Protein AF-A0ABD2JVY6-F1 (afdb_monomer)

Radius of gyration: 26.0 Å; Cα contacts (8 Å, |Δi|>4): 772; chains: 1; bounding box: 63×95×79 Å

Foldseek 3Di:
DDDDDDDDDDDDDPPPPPPPPPPPDDPVVPDPPPDDPPDDPDPPDDWDWDWDAFADLDPPDPPGNAGGIWIKTKDQVLADDAQFAEEEQLADLFAQVLVVRPVVVCVVCCNVRSYMYMYTHFQPHDCNDSVGVCCPVACVNVVSQELVNSLVSVQVVLCCCQPPNPPNNVNHAYEYEYEEVSLLSNQLNCVPPVVRHVAYESELYLLQQAPPQPPPAQALLLLLLQVLLVVLQAALVLLLLLLVLLLVLLQDPNSQVLLCVLLVADPQLGSPHSVSSNLLSVLLVLLSSLCLVVQAQAFDCNLHGAGHRRSSVLNVLRNDDQPDSSSSNVSSSSSQCRGQPVVVPDSGDHRDDPPHQGSNCNSPRDCSVVLHCQAEVVGRHFHCDPPSGSDPGDPDGDLVVSNVVSCVVCVSNVDDPVRRDRCRSCVSRNSACPPGPNYHYHYDPSSVSSGPPNPPPPDDDDDDDDDDDD

Sequence (470 aa):
MVPNLLLFLLIVSPILAIEKPWMRRDPITLTKFSRHFALKEAPKYKWQELWYDNMPIDHFSFSDPRSFRLRYLLNTDNFRDKNAPIFFYTGNEGSIEGFAENTGFMWDIAPEFGAAIVFAEHRFYGKTQPFGNESYTKLENLGYLSSEQALADFAQLIDYLKNEKLPNAKHSPVIGFGGSYGGMLTAWMRIKYPHLMDGGIAASAPVFWFLNVPTPPEDAYDKIVTRTFVNSGCSVESIKQSMDAIRDLAKTENGRRFLNDKFRLSPKALVERPSDGDLLADSVKDVMETLAMVDYPYPATFLAPLPGWPVKEACKAYSTRLGSQHGLAMAAHAMLNLFYNYTGQQKDLCLFGNDCPGTFSELGDPDGWPWQSCTEMVMPMCSQGPPTDPFSASCPFHVRDSFRWCQDHFAKLGFRTELFRPQWAMINYGTEYPTATNIVIVFFLLLYWITVIALSIPYQRGLFFRRRGA

Mean predicted aligned error: 9.62 Å

InterPro domains:
  IPR008758 Peptidase S28 [PF05577] (56-442)
  IPR029058 Alpha/Beta hydrolase fold [G3DSA:3.40.50.1820] (54-442)
  IPR029058 Alpha/Beta hydrolase fold [SSF53474] (63-229)
  IPR042269 Serine carboxypeptidase S28, SKS domain [G3DSA:1.20.120.980] (217-396)

Nearest PDB structures (foldseek):
  3n2z-assembly1_B-2  TM=9.392E-01  e=1.327E-34  Homo sapiens
  4ebb-assembly2_B  TM=8.926E-01  e=5.522E-27  Homo sapiens
  4ebb-assembly1_A  TM=8.895E-01  e=1.076E-26  Homo sapiens
  7wab-assembly1_A  TM=6.457E-01  e=2.247E-14  Aspergillus niger
  8jgn-assembly1_D  TM=3.464E-01  e=6.275E-05  Arabidopsis thaliana

Solvent-accessible surface area (backbone atoms only — not comparable to full-atom values): 26429 Å² total; per-residue (Å²): 130,86,82,89,84,88,85,82,88,83,79,92,71,88,75,79,74,76,78,68,81,76,70,80,74,71,76,72,84,78,60,86,78,88,60,86,77,72,82,64,80,76,78,78,82,72,66,45,86,45,70,44,71,76,36,63,62,46,89,87,46,91,86,54,88,54,56,23,53,44,37,31,37,41,32,56,93,38,46,41,83,72,34,35,36,35,41,35,32,38,39,35,89,20,31,49,65,63,53,62,71,68,47,52,66,62,66,71,47,23,68,79,63,21,17,26,42,36,42,37,39,20,72,65,19,53,91,17,37,69,53,51,93,47,28,83,74,38,50,88,47,39,70,56,65,47,71,67,50,40,48,50,50,52,52,53,50,50,50,45,38,24,74,72,70,39,81,58,22,70,72,31,50,25,36,27,29,20,55,40,68,8,3,33,48,16,47,47,38,31,64,76,37,54,90,70,26,66,23,22,40,12,31,54,36,66,71,46,55,37,63,95,39,89,53,36,56,46,43,42,59,49,45,40,36,40,47,55,38,41,77,39,56,28,51,52,65,60,54,26,47,12,36,50,23,35,36,56,29,20,66,38,72,70,33,18,52,46,49,31,62,76,54,28,35,24,94,82,32,56,45,85,48,44,72,43,14,50,49,61,30,46,41,49,52,56,49,48,49,51,37,55,78,62,51,38,90,47,65,45,72,76,66,45,58,39,58,44,35,40,42,43,56,39,19,56,53,59,63,53,88,62,86,41,54,69,50,22,29,50,28,47,39,50,37,50,40,44,56,77,33,56,86,66,77,58,88,52,38,51,68,40,58,96,90,33,69,57,79,66,46,74,27,66,47,87,61,54,54,58,50,35,39,44,29,41,55,35,54,57,62,26,29,79,11,71,90,74,22,48,53,75,62,48,59,74,62,53,69,68,59,57,50,48,51,39,33,64,74,34,46,91,52,63,54,54,76,93,56,49,34,52,54,46,51,46,72,74,69,39,86,66,65,92,84,62,66,59,64,47,77,43,62,52,86,83,53,37,69,60,48,81,82,80,80,80,70,84,85,78,82,84,81,73,91,70,86,83,86,131

Secondary structure (DSSP, 8-state):
--------------------------SGGG---------PPPP----EEEEEEEEES-SS-TT---EEEEEEEEE-TT--TTT--EEEEE--SS-HHHHHHH-HHHHHHHHHHT-EEEEEPPTTSTT--TTGGGTTT-HHHHTT--HHHHHHHHHHHHHHIIIIISTT-TT--EEEEEEHHHHHHHHHHHHH-TTT--EEEEET--TT-STT--SS-TTHHHHHHHHHHHHTT--HHHHHHHHHHHHHHHHSHHHHHHHHHHTTB-TTS---STTHHHHHHHHHHHHHHHHHHT--SS-EESSSEE-SSHHHHHHGGGSS---SHHHHHHHHHHHHHHHHTTTS--SSB--SSTTSPPTTGGGS-TTHHHHHHHHT---------TTTSSS---PSP-HHHHHHHHHHHTGGGT--TTT--TTHHHHHH-S--TT--SEEEE--TTTGGGS--S----------------

pLDDT: mean 84.94, std 22.55, range [22.22, 98.94]

Organism: Heterodera schachtii (NCBI:txid97005)

Structure (mmCIF, N/CA/C/O backbone):
data_AF-A0ABD2JVY6-F1
#
_entry.id   AF-A0ABD2JVY6-F1
#
loop_
_atom_site.group_PDB
_atom_site.id
_atom_site.type_symbol
_atom_site.label_atom_id
_atom_site.label_alt_id
_atom_site.label_comp_id
_atom_site.label_asym_id
_atom_site.label_entity_id
_atom_site.label_seq_id
_atom_site.pdbx_PDB_ins_code
_atom_site.Cartn_x
_atom_site.Cartn_y
_atom_site.Cartn_z
_atom_site.occupancy
_atom_site.B_iso_or_equiv
_atom_site.auth_seq_id
_atom_site.auth_comp_id
_atom_site.auth_asym_id
_atom_site.auth_atom_id
_atom_site.pdbx_PDB_model_num
ATOM 1 N N . MET A 1 1 ? 7.670 78.287 -13.481 1.00 36.94 1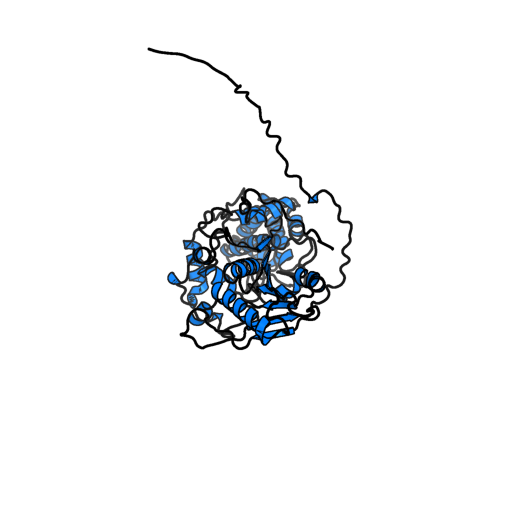 MET A N 1
ATOM 2 C CA . MET A 1 1 ? 7.114 77.510 -14.608 1.00 36.94 1 MET A CA 1
ATOM 3 C C . MET A 1 1 ? 7.175 76.028 -14.250 1.00 36.94 1 MET A C 1
ATOM 5 O O . MET A 1 1 ? 8.252 75.612 -13.856 1.00 36.94 1 MET A O 1
ATOM 9 N N . VAL A 1 2 ? 6.128 75.194 -14.255 1.00 22.22 2 VAL A N 1
ATOM 10 C CA . VAL A 1 2 ? 4.666 75.431 -14.321 1.00 22.22 2 VAL A CA 1
ATOM 11 C C . VAL A 1 2 ? 4.127 76.078 -15.617 1.00 22.22 2 VAL A C 1
ATOM 13 O O . VAL A 1 2 ? 4.449 77.240 -15.853 1.00 22.22 2 VAL A O 1
ATOM 16 N N . PRO A 1 3 ? 3.182 75.453 -16.352 1.00 46.34 3 PRO A N 1
ATOM 17 C CA . PRO A 1 3 ? 2.905 74.011 -16.496 1.00 46.34 3 PRO A CA 1
ATOM 18 C C . PRO A 1 3 ? 2.538 73.644 -17.971 1.00 46.34 3 PRO A C 1
ATOM 20 O O . PRO A 1 3 ? 2.853 74.403 -18.881 1.00 46.34 3 PRO A O 1
ATOM 23 N N . ASN A 1 4 ? 1.751 72.568 -18.158 1.00 25.88 4 ASN A N 1
ATOM 24 C CA . ASN A 1 4 ? 0.754 72.371 -19.238 1.00 25.88 4 ASN A CA 1
ATOM 25 C C . ASN A 1 4 ? 1.232 71.979 -20.660 1.00 25.88 4 ASN A C 1
ATOM 27 O O . ASN A 1 4 ? 2.276 72.425 -21.111 1.00 25.88 4 ASN A O 1
ATOM 31 N N . LEU A 1 5 ? 0.469 71.209 -21.462 1.00 25.97 5 LEU A N 1
ATOM 32 C CA . LEU A 1 5 ? -0.684 70.296 -21.232 1.00 25.97 5 LEU A CA 1
ATOM 33 C C . LEU A 1 5 ? -0.952 69.500 -22.543 1.00 25.97 5 LEU A C 1
ATOM 35 O O . LEU A 1 5 ? -0.420 69.867 -23.584 1.00 25.97 5 LEU A O 1
ATOM 39 N N . LEU A 1 6 ? -1.897 68.547 -22.481 1.00 27.70 6 LEU A N 1
ATOM 40 C CA . LEU A 1 6 ? -2.715 67.952 -23.565 1.00 27.70 6 LEU A CA 1
ATOM 41 C C . LEU A 1 6 ? -2.183 66.665 -24.232 1.00 27.70 6 LEU A C 1
ATOM 43 O O . LEU A 1 6 ? -1.012 66.585 -24.572 1.00 27.70 6 LEU A O 1
ATOM 47 N N . LEU A 1 7 ? -3.023 65.665 -24.550 1.00 25.44 7 LEU A N 1
ATOM 48 C CA . LEU A 1 7 ? -4.275 65.181 -23.921 1.00 25.44 7 LEU A CA 1
ATOM 49 C C . LEU A 1 7 ? -4.655 63.806 -24.533 1.00 25.44 7 LEU A C 1
ATOM 51 O O . LEU A 1 7 ? -4.077 63.401 -25.533 1.00 25.44 7 LEU A O 1
ATOM 55 N N . PHE A 1 8 ? -5.724 63.216 -23.981 1.00 25.31 8 PHE A N 1
ATOM 56 C CA . PHE A 1 8 ? -6.523 62.034 -24.356 1.00 25.31 8 PHE A CA 1
ATOM 57 C C . PHE A 1 8 ? -6.247 60.799 -23.485 1.00 25.31 8 PHE A C 1
ATOM 59 O O . PHE A 1 8 ? -5.292 60.065 -23.690 1.00 25.31 8 PHE A O 1
ATOM 66 N N . LEU A 1 9 ? -6.943 60.668 -22.346 1.00 23.91 9 LEU A N 1
ATOM 67 C CA . LEU A 1 9 ? -8.318 60.136 -22.205 1.00 23.91 9 LEU A CA 1
ATOM 68 C C . LEU A 1 9 ? -8.457 58.699 -22.712 1.00 23.91 9 LEU A C 1
ATOM 70 O O . LEU A 1 9 ? -8.452 58.485 -23.916 1.00 23.91 9 LEU A O 1
ATOM 74 N N . LEU A 1 10 ? -8.761 57.776 -21.791 1.00 25.81 10 LEU A N 1
ATOM 75 C CA . LEU A 1 10 ? -9.949 56.915 -21.877 1.00 25.81 10 LEU A CA 1
ATOM 76 C C . LEU A 1 10 ? -10.227 56.220 -20.525 1.00 25.81 10 LEU A C 1
ATOM 78 O O . LEU A 1 10 ? -9.598 55.236 -20.165 1.00 25.81 10 LEU A O 1
ATOM 82 N N . ILE A 1 11 ? -11.200 56.783 -19.802 1.00 26.47 11 ILE A N 1
ATOM 83 C CA . ILE A 1 11 ? -12.221 56.099 -18.987 1.00 26.47 11 ILE A CA 1
ATOM 84 C C . ILE A 1 11 ? -11.742 54.980 -18.035 1.00 26.47 11 ILE A C 1
ATOM 86 O O . ILE A 1 11 ? -11.650 53.809 -18.396 1.00 26.47 11 ILE A O 1
ATOM 90 N N . VAL A 1 12 ? -11.658 55.325 -16.745 1.00 28.66 12 VAL A N 1
ATOM 91 C CA . VAL A 1 12 ? -11.940 54.367 -15.665 1.00 28.66 12 VAL A CA 1
ATOM 92 C C . VAL A 1 12 ? -13.452 54.136 -15.640 1.00 28.66 12 VAL A C 1
ATOM 94 O O . VAL A 1 12 ? -14.214 55.073 -15.404 1.00 28.66 12 VAL A O 1
ATOM 97 N N . SER A 1 13 ? -13.895 52.900 -15.873 1.00 25.08 13 SER A N 1
ATOM 98 C CA . SER A 1 13 ? -15.284 52.484 -15.659 1.00 25.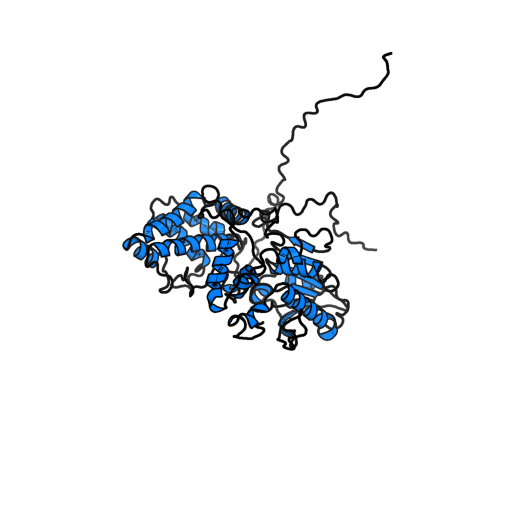08 13 SER A CA 1
ATOM 99 C C . SER A 1 13 ? -15.310 51.318 -14.669 1.00 25.08 13 SER A C 1
ATOM 101 O O . SER A 1 13 ? -14.563 50.355 -14.867 1.00 25.08 13 SER A O 1
ATOM 103 N N . PRO A 1 14 ? -16.130 51.370 -13.603 1.00 28.28 14 PRO A N 1
ATOM 104 C CA . PRO A 1 14 ? -16.250 50.274 -12.659 1.00 28.28 14 PRO A CA 1
ATOM 105 C C . PRO A 1 14 ? -17.116 49.180 -13.285 1.00 28.28 14 PRO A C 1
ATOM 107 O O . PRO A 1 14 ? -18.330 49.131 -13.081 1.00 28.28 14 PRO A O 1
ATOM 110 N N . ILE A 1 15 ? -16.496 48.281 -14.051 1.00 27.56 15 ILE A N 1
ATOM 111 C CA . ILE A 1 15 ? -17.162 47.033 -14.413 1.00 27.56 15 ILE A CA 1
ATOM 112 C C . ILE A 1 15 ? -17.295 46.223 -13.127 1.00 27.56 15 ILE A C 1
ATOM 114 O O . ILE A 1 15 ? -16.350 45.582 -12.669 1.00 27.56 15 ILE A O 1
ATOM 118 N N . LEU A 1 16 ? -18.504 46.264 -12.567 1.00 29.20 16 LEU A N 1
ATOM 119 C CA . LEU A 1 16 ? -19.045 45.245 -11.681 1.00 29.20 16 LEU A CA 1
ATOM 120 C C . LEU A 1 16 ? -18.947 43.898 -12.402 1.00 29.20 16 LEU A C 1
ATOM 122 O O . LEU A 1 16 ? -19.883 43.452 -13.070 1.00 29.20 16 LEU A O 1
ATOM 126 N N . ALA A 1 17 ? -17.790 43.252 -12.271 1.00 27.05 17 ALA A N 1
ATOM 127 C CA . ALA A 1 17 ? -17.637 41.841 -12.540 1.00 27.05 17 ALA A CA 1
ATOM 128 C C . ALA A 1 17 ? -18.468 41.112 -11.484 1.00 27.05 17 ALA A C 1
ATOM 130 O O . ALA A 1 17 ? -17.991 40.768 -10.407 1.00 27.05 17 ALA A O 1
ATOM 131 N N . ILE A 1 18 ? -19.752 40.927 -11.796 1.00 28.48 18 ILE A N 1
ATOM 132 C CA . ILE A 1 18 ? -20.595 39.956 -11.119 1.00 28.48 18 ILE A CA 1
ATOM 133 C C . ILE A 1 18 ? -19.913 38.614 -11.363 1.00 28.48 18 ILE A C 1
ATOM 135 O O . ILE A 1 18 ? -20.087 38.006 -12.425 1.00 28.48 18 ILE A O 1
ATOM 139 N N . GLU A 1 19 ? -19.122 38.169 -10.388 1.00 29.28 19 GLU A N 1
ATOM 140 C CA . GLU A 1 19 ? -18.673 36.791 -10.291 1.00 29.28 19 GLU A CA 1
ATOM 141 C C . GLU A 1 19 ? -19.918 35.926 -10.123 1.00 29.28 19 GLU A C 1
ATOM 143 O O . GLU A 1 19 ? -20.353 35.589 -9.024 1.00 29.28 19 GLU A O 1
ATOM 148 N N . LYS A 1 20 ? -20.535 35.570 -11.254 1.00 25.81 20 LYS A N 1
ATOM 149 C CA . LYS A 1 20 ? -21.427 34.423 -11.298 1.00 25.81 20 LYS A CA 1
ATOM 150 C C . LYS A 1 20 ? -20.585 33.255 -10.798 1.00 25.81 20 LYS A C 1
ATOM 152 O O . LYS A 1 20 ? -19.578 32.963 -11.451 1.00 25.81 20 LYS A O 1
ATOM 157 N N . PRO A 1 21 ? -20.958 32.586 -9.694 1.00 27.28 21 PRO A N 1
ATOM 158 C CA . PRO A 1 21 ? -20.250 31.397 -9.274 1.00 27.28 21 PRO A CA 1
ATOM 159 C C . PRO A 1 21 ? -20.414 30.379 -10.397 1.00 27.28 21 PRO A C 1
ATOM 161 O O . PRO A 1 21 ? -21.495 29.824 -10.615 1.00 27.28 21 PRO A O 1
ATOM 164 N N . TRP A 1 22 ? -19.338 30.170 -11.154 1.00 27.31 22 TRP A N 1
ATOM 165 C CA . TRP A 1 22 ? -19.257 29.086 -12.113 1.00 27.31 22 TRP A CA 1
ATOM 166 C C . TRP A 1 22 ? -19.198 27.802 -11.295 1.00 27.31 22 TRP A C 1
ATOM 168 O O . TRP A 1 22 ? -18.120 27.286 -11.005 1.00 27.31 22 TRP A O 1
ATOM 178 N N . MET A 1 23 ? -20.378 27.290 -10.925 1.00 29.80 23 MET A N 1
ATOM 179 C CA . MET A 1 23 ? -20.555 25.882 -10.596 1.00 29.80 23 MET A CA 1
ATOM 180 C C . MET A 1 23 ? -19.832 25.100 -11.689 1.00 29.80 23 MET A C 1
ATOM 182 O O . MET A 1 23 ? -20.289 25.075 -12.836 1.00 29.80 23 MET A O 1
ATOM 186 N N . ARG A 1 24 ? -18.681 24.510 -11.344 1.00 35.44 24 ARG A N 1
ATOM 187 C CA . ARG A 1 24 ? -18.004 23.539 -12.199 1.00 35.44 24 ARG A CA 1
ATOM 188 C C . ARG A 1 24 ? -18.979 22.381 -12.338 1.00 35.44 24 ARG A C 1
ATOM 190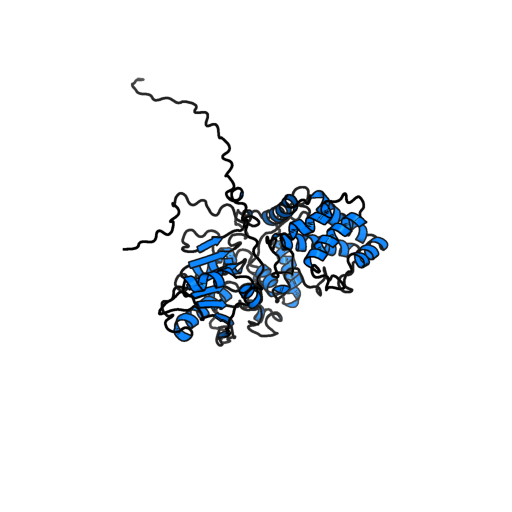 O O . ARG A 1 24 ? -19.160 21.607 -11.404 1.00 35.44 24 ARG A O 1
ATOM 197 N N . ARG A 1 25 ? -19.699 22.371 -13.461 1.00 32.16 25 ARG A N 1
ATOM 198 C CA . ARG A 1 25 ? -20.784 21.428 -13.714 1.00 32.16 25 ARG A CA 1
ATOM 199 C C . ARG A 1 25 ? -20.201 20.026 -13.737 1.00 32.16 25 ARG A C 1
ATOM 201 O O . ARG A 1 25 ? -19.306 19.746 -14.530 1.00 32.16 25 ARG A O 1
ATOM 208 N N . ASP A 1 26 ? -20.723 19.195 -12.851 1.00 37.09 26 ASP A N 1
ATOM 209 C CA . ASP A 1 26 ? -20.432 17.776 -12.779 1.00 37.09 26 ASP A CA 1
ATOM 210 C C . ASP A 1 26 ? -20.759 17.091 -14.127 1.00 37.09 26 ASP A C 1
ATOM 212 O O . ASP A 1 26 ? -21.903 17.170 -14.581 1.00 37.09 26 ASP A O 1
ATOM 216 N N . PRO A 1 27 ? -19.793 16.428 -14.793 1.00 38.38 27 PRO A N 1
ATOM 217 C CA . PRO A 1 27 ? -20.068 15.644 -15.996 1.00 38.38 27 PRO A CA 1
ATOM 218 C C . PRO A 1 27 ? -20.837 14.342 -15.716 1.00 38.38 27 PRO A C 1
ATOM 220 O O . PRO A 1 27 ? -21.392 13.757 -16.647 1.00 38.38 27 PRO A O 1
ATOM 223 N N . ILE A 1 28 ? -20.868 13.865 -14.466 1.00 42.31 28 ILE A N 1
ATOM 224 C CA . ILE A 1 28 ? -21.406 12.548 -14.087 1.00 42.31 28 ILE A CA 1
ATOM 225 C C . ILE A 1 28 ? -22.946 12.558 -14.060 1.00 42.31 28 ILE A C 1
ATOM 227 O O . ILE A 1 28 ? -23.583 11.525 -14.272 1.00 42.31 28 ILE A O 1
ATOM 231 N N . THR A 1 29 ? -23.586 13.722 -13.912 1.00 43.47 29 THR A N 1
ATOM 232 C CA . THR A 1 29 ? -25.054 13.828 -13.812 1.00 43.47 29 THR A CA 1
ATOM 233 C C . THR A 1 29 ? -25.822 13.612 -15.127 1.00 43.47 29 THR A C 1
ATOM 235 O O . THR A 1 29 ? -27.054 13.641 -15.116 1.00 43.47 29 THR A O 1
ATOM 238 N N . LEU A 1 30 ? -25.147 13.356 -16.258 1.00 40.44 30 LEU A N 1
ATOM 239 C CA . LEU A 1 30 ? -25.786 13.100 -17.560 1.00 40.44 30 LEU A CA 1
ATOM 240 C C . LEU A 1 30 ? -25.317 11.812 -18.256 1.00 40.44 30 LEU A C 1
ATOM 242 O O . LEU A 1 30 ? -25.014 11.797 -19.446 1.00 40.44 30 LEU A O 1
ATOM 246 N N . THR A 1 31 ? -25.380 10.682 -17.555 1.00 32.41 31 THR A N 1
ATOM 247 C CA . THR A 1 31 ? -25.933 9.445 -18.145 1.00 32.41 31 THR A CA 1
ATOM 248 C C . THR A 1 31 ? -26.303 8.450 -17.051 1.00 32.41 31 THR A C 1
ATOM 250 O O . THR A 1 31 ? -25.447 7.988 -16.303 1.00 32.41 31 THR A O 1
ATOM 253 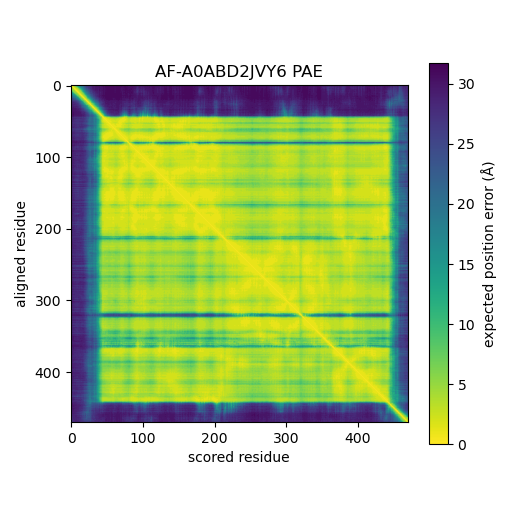N N . LYS A 1 32 ? -27.571 8.016 -17.002 1.00 30.95 32 LYS A N 1
ATOM 254 C CA . LYS A 1 32 ? -27.886 6.734 -16.358 1.00 30.95 32 LYS A CA 1
ATOM 255 C C . LYS A 1 32 ? -27.226 5.647 -17.202 1.00 30.95 32 LYS A C 1
ATOM 257 O O . LYS A 1 32 ? -27.771 5.282 -18.244 1.00 30.95 32 LYS A O 1
ATOM 262 N N . PHE A 1 33 ? -26.078 5.135 -16.765 1.00 34.47 33 PHE A N 1
ATOM 263 C CA . PHE A 1 33 ? -25.443 3.964 -17.369 1.00 34.47 33 PHE A CA 1
ATOM 264 C C . PHE A 1 33 ? -26.303 2.722 -17.089 1.00 34.47 33 PHE A C 1
ATOM 266 O O . PHE A 1 33 ? -26.045 1.922 -16.195 1.00 34.47 33 PHE A O 1
ATOM 273 N N . SER A 1 34 ? -27.383 2.579 -17.860 1.00 36.03 34 SER A N 1
ATOM 274 C CA . SER A 1 34 ? -28.252 1.405 -17.864 1.00 36.03 34 SER A CA 1
ATOM 275 C C . SER A 1 34 ? -27.570 0.274 -18.631 1.00 36.03 34 SER A C 1
ATOM 277 O O . SER A 1 34 ? -27.959 -0.110 -19.732 1.00 36.03 34 SER A O 1
ATOM 279 N N . ARG A 1 35 ? -26.501 -0.253 -18.039 1.00 35.53 35 ARG A N 1
ATOM 280 C CA . ARG A 1 35 ? -25.984 -1.579 -18.349 1.00 35.53 35 ARG A CA 1
ATOM 281 C C . ARG A 1 35 ? -25.882 -2.331 -17.038 1.00 35.53 35 ARG A C 1
ATOM 283 O O . ARG A 1 35 ? -25.040 -2.018 -16.206 1.00 35.53 35 ARG A O 1
ATOM 290 N N . HIS A 1 36 ? -26.746 -3.332 -16.876 1.00 32.41 36 HIS A N 1
ATOM 291 C CA . HIS A 1 36 ? -26.414 -4.442 -15.996 1.00 32.41 36 HIS A CA 1
ATOM 292 C C . HIS A 1 36 ? -25.097 -5.022 -16.519 1.00 32.41 36 HIS A C 1
ATOM 294 O O . HIS A 1 36 ? -25.082 -5.668 -17.569 1.00 32.41 36 HIS A O 1
ATOM 300 N N . PHE A 1 37 ? -24.000 -4.779 -15.806 1.00 37.47 37 PHE A N 1
ATOM 301 C CA . PHE A 1 37 ? -22.847 -5.658 -15.894 1.00 37.47 37 PHE A CA 1
ATOM 302 C C . PHE A 1 37 ? -23.292 -6.985 -15.287 1.00 37.47 37 PHE A C 1
ATOM 304 O O . PHE A 1 37 ? -23.264 -7.177 -14.075 1.00 37.47 37 PHE A O 1
ATOM 311 N N . ALA A 1 38 ? -23.790 -7.876 -16.143 1.00 30.95 38 ALA A N 1
ATOM 312 C CA . ALA A 1 38 ? -23.924 -9.269 -15.777 1.00 30.95 38 ALA A CA 1
ATOM 313 C C . ALA A 1 38 ? -22.518 -9.755 -15.420 1.00 30.95 38 ALA A C 1
ATOM 315 O O . ALA A 1 38 ? -21.634 -9.762 -16.280 1.00 30.95 38 ALA A O 1
ATOM 316 N N . LEU A 1 39 ? -22.324 -10.121 -14.153 1.00 39.62 39 LEU A N 1
ATOM 317 C CA . LEU A 1 39 ? -21.116 -10.778 -13.679 1.00 39.62 39 LEU A CA 1
ATOM 318 C C . LEU A 1 39 ? -21.032 -12.147 -14.364 1.00 39.62 39 LEU A C 1
ATOM 320 O O . LEU A 1 39 ? -21.484 -13.159 -13.833 1.00 39.62 39 LEU A O 1
ATOM 324 N N . LYS A 1 40 ? -20.454 -12.176 -15.569 1.00 37.22 40 LYS A N 1
ATOM 325 C CA . LYS A 1 40 ? -19.662 -13.338 -15.968 1.00 37.22 40 LYS A CA 1
ATOM 326 C C . LYS A 1 40 ? -18.593 -13.512 -14.897 1.00 37.22 40 LYS A C 1
ATOM 328 O O . LYS A 1 40 ? -18.040 -12.513 -14.435 1.00 37.22 40 LYS A O 1
ATOM 333 N N . GLU A 1 41 ? -18.301 -14.758 -14.539 1.00 44.81 41 GLU A N 1
ATOM 3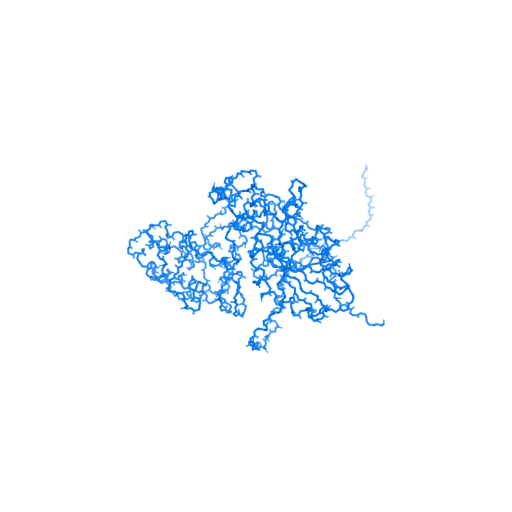34 C CA . GLU A 1 41 ? -17.084 -15.075 -13.794 1.00 44.81 41 GLU A CA 1
ATOM 335 C C . GLU A 1 41 ? -15.921 -14.338 -14.461 1.00 44.81 41 GLU A C 1
ATOM 337 O O . GLU A 1 41 ? -15.762 -14.419 -15.687 1.00 44.81 41 GLU A O 1
ATOM 342 N N . ALA A 1 42 ? -15.173 -13.556 -13.678 1.00 49.66 42 ALA A N 1
ATOM 343 C CA . ALA A 1 42 ? -14.036 -12.823 -14.208 1.00 49.66 42 ALA A CA 1
ATOM 344 C C . ALA A 1 42 ? -13.103 -13.842 -14.883 1.00 49.66 42 ALA A C 1
ATOM 346 O O . ALA A 1 42 ? -12.776 -14.859 -14.258 1.00 49.66 42 ALA A O 1
ATOM 347 N N . PRO A 1 43 ? -12.715 -13.641 -16.157 1.00 53.19 43 PRO A N 1
ATOM 348 C CA . PRO A 1 43 ? -11.786 -14.552 -16.796 1.00 53.19 43 PRO A CA 1
ATOM 349 C C . PRO A 1 43 ? -10.507 -14.536 -15.964 1.00 53.19 43 PRO A C 1
ATOM 351 O O . PRO A 1 43 ? -9.895 -13.481 -15.816 1.00 53.19 43 PRO A O 1
ATOM 354 N N . LYS A 1 44 ? -10.119 -15.687 -15.401 1.00 74.75 44 LYS A N 1
ATOM 355 C CA . LYS A 1 44 ? -8.847 -15.796 -14.681 1.00 74.75 44 LYS A CA 1
ATOM 356 C C . LYS A 1 44 ? -7.745 -15.351 -15.632 1.00 74.75 44 LYS A C 1
ATOM 358 O O . LYS A 1 44 ? -7.499 -16.033 -16.632 1.00 74.75 44 LYS A O 1
ATOM 363 N N . TYR A 1 45 ? -7.130 -14.201 -15.350 1.00 90.94 45 TYR A N 1
ATOM 364 C CA . TYR A 1 45 ? -6.005 -13.734 -16.142 1.00 90.94 45 TYR A CA 1
ATOM 365 C C . TYR A 1 45 ? -4.917 -14.803 -16.104 1.00 90.94 45 TYR A C 1
ATOM 367 O O . TYR A 1 45 ? -4.778 -15.553 -15.136 1.00 90.94 45 TYR A O 1
ATOM 375 N N . LYS A 1 46 ? -4.190 -14.932 -17.207 1.00 93.31 46 LYS A N 1
ATOM 376 C CA . LYS A 1 46 ? -3.263 -16.038 -17.403 1.00 93.31 46 LYS A CA 1
ATOM 377 C C . LYS A 1 46 ? -1.854 -15.487 -17.454 1.00 93.31 46 LYS A C 1
ATOM 379 O O . LYS A 1 46 ? -1.565 -14.622 -18.272 1.00 93.31 46 LYS A O 1
ATOM 384 N N . TRP A 1 47 ? -0.968 -16.012 -16.625 1.00 96.81 47 TRP A N 1
ATOM 385 C CA . TRP A 1 47 ? 0.437 -15.627 -16.608 1.00 96.81 47 TRP A CA 1
ATOM 386 C C . TRP A 1 47 ? 1.331 -16.843 -16.379 1.00 96.81 47 TRP A C 1
ATOM 388 O O . TRP A 1 47 ? 0.887 -17.895 -15.918 1.00 96.81 47 TRP A O 1
ATOM 398 N N . GLN A 1 48 ? 2.604 -16.689 -16.715 1.00 97.94 48 GLN A N 1
ATOM 399 C CA . GLN A 1 48 ? 3.683 -17.568 -16.289 1.00 97.94 48 GLN A CA 1
ATOM 400 C C . GLN A 1 48 ? 4.371 -16.903 -15.096 1.00 97.94 48 GLN A C 1
ATOM 402 O O . GLN A 1 48 ? 4.794 -15.754 -15.207 1.00 97.94 48 GLN A O 1
ATOM 407 N N . GLU A 1 49 ? 4.478 -17.602 -13.965 1.00 98.31 49 GLU A N 1
ATOM 408 C CA . GLU A 1 49 ? 5.351 -17.177 -12.866 1.00 98.31 49 GLU A CA 1
ATOM 409 C C . GLU A 1 49 ? 6.801 -17.491 -13.243 1.00 98.31 49 GLU A C 1
ATOM 411 O O . GLU A 1 49 ? 7.141 -18.634 -13.556 1.00 98.31 49 GLU A O 1
ATOM 416 N N . LEU A 1 50 ? 7.644 -16.463 -13.255 1.00 98.56 50 LEU A N 1
ATOM 417 C CA . LEU A 1 50 ? 9.033 -16.523 -13.684 1.00 98.56 50 LEU A CA 1
ATOM 418 C C . LEU A 1 50 ?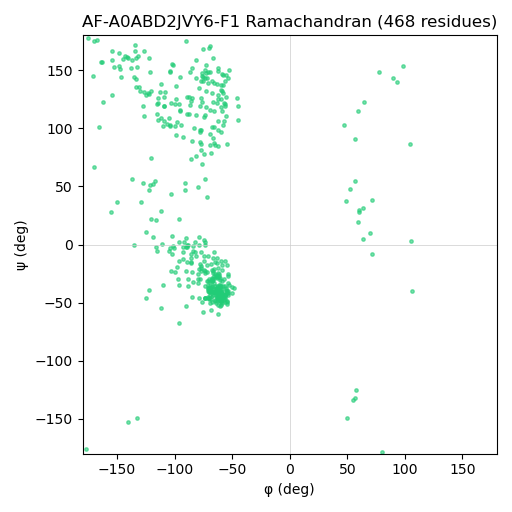 9.932 -15.785 -12.689 1.00 98.56 50 LEU A C 1
ATOM 420 O O . LEU A 1 50 ? 9.477 -15.042 -11.820 1.00 98.56 50 LEU A O 1
ATOM 424 N N . TRP A 1 51 ? 11.232 -16.018 -12.827 1.00 98.62 51 TRP A N 1
ATOM 425 C CA . TRP A 1 51 ? 12.258 -15.490 -11.940 1.00 98.62 51 TRP A CA 1
ATOM 426 C C . TRP A 1 51 ? 13.422 -14.954 -12.770 1.00 98.62 51 TRP A C 1
ATOM 428 O O . TRP A 1 51 ? 13.746 -15.513 -13.821 1.00 98.62 51 TRP A O 1
ATOM 438 N N . TYR A 1 52 ? 14.028 -13.863 -12.313 1.00 98.44 52 TYR A N 1
ATOM 439 C CA . TYR A 1 52 ? 15.322 -13.382 -12.781 1.00 98.44 52 TYR A CA 1
ATOM 440 C C . TYR A 1 52 ? 16.350 -13.707 -11.695 1.00 98.44 52 TYR A C 1
ATOM 442 O O . TYR A 1 52 ? 16.293 -13.155 -10.599 1.00 98.44 52 TYR A O 1
ATOM 450 N N . ASP A 1 53 ? 17.222 -14.679 -11.972 1.00 96.56 53 ASP A N 1
ATOM 451 C CA . ASP A 1 53 ? 17.951 -15.416 -10.929 1.00 96.56 53 ASP A CA 1
ATOM 452 C C . ASP A 1 53 ? 19.135 -14.660 -10.301 1.00 96.56 53 ASP A C 1
ATOM 454 O O . ASP A 1 53 ? 19.576 -15.039 -9.220 1.00 96.56 53 ASP A O 1
ATOM 458 N N . ASN A 1 54 ? 19.642 -13.616 -10.966 1.00 96.06 54 ASN A N 1
ATOM 459 C CA . ASN A 1 54 ? 20.880 -12.913 -10.608 1.00 96.06 54 ASN A CA 1
ATOM 460 C C . ASN A 1 54 ? 20.639 -11.412 -10.347 1.00 96.06 54 ASN A C 1
ATOM 462 O O . ASN A 1 54 ? 21.360 -10.566 -10.883 1.00 96.06 54 ASN A O 1
ATOM 466 N N . MET A 1 55 ? 19.613 -11.058 -9.567 1.00 98.44 55 MET A N 1
ATOM 467 C CA . MET A 1 55 ? 19.390 -9.664 -9.167 1.00 98.44 55 MET A CA 1
ATOM 468 C C . MET A 1 55 ? 20.360 -9.270 -8.041 1.00 98.44 55 MET A C 1
ATOM 470 O O . MET A 1 55 ? 20.392 -9.976 -7.034 1.00 98.44 55 MET A O 1
ATOM 474 N N . PRO A 1 56 ? 21.155 -8.190 -8.154 1.00 98.25 56 PRO A N 1
ATOM 475 C CA . PRO A 1 56 ? 22.031 -7.736 -7.075 1.00 98.25 56 PRO A CA 1
ATOM 476 C C . PRO A 1 56 ? 21.261 -7.434 -5.786 1.00 98.25 56 PRO A C 1
ATOM 478 O O . PRO A 1 56 ? 20.214 -6.786 -5.812 1.00 98.25 56 PRO A O 1
ATOM 481 N N . ILE A 1 57 ? 21.804 -7.852 -4.639 1.00 98.19 57 ILE A N 1
ATOM 482 C CA . ILE A 1 57 ? 21.293 -7.418 -3.328 1.00 98.19 57 ILE A CA 1
ATOM 483 C C . ILE A 1 57 ? 21.392 -5.891 -3.200 1.00 98.19 57 ILE A C 1
ATOM 485 O O . ILE A 1 57 ? 20.451 -5.253 -2.725 1.00 98.19 57 ILE A O 1
ATOM 489 N N . ASP A 1 58 ? 22.498 -5.312 -3.670 1.00 98.38 58 ASP A N 1
ATOM 490 C CA . ASP A 1 58 ? 22.774 -3.882 -3.608 1.00 98.38 58 ASP A CA 1
ATOM 491 C C . ASP A 1 58 ? 23.146 -3.328 -4.990 1.00 98.38 58 ASP A C 1
ATOM 493 O O . ASP A 1 58 ? 24.141 -3.737 -5.588 1.00 98.38 58 ASP A O 1
ATOM 497 N N . HIS A 1 59 ? 22.358 -2.377 -5.494 1.00 98.38 59 HIS A N 1
ATOM 498 C CA . HIS A 1 59 ? 22.651 -1.652 -6.737 1.00 98.38 59 HIS A CA 1
ATOM 499 C C . HIS A 1 59 ? 23.560 -0.430 -6.538 1.00 98.38 59 HIS A C 1
ATOM 501 O O . HIS A 1 59 ? 24.046 0.140 -7.517 1.00 98.38 59 HIS A O 1
ATOM 507 N N . PHE A 1 60 ? 23.790 -0.005 -5.292 1.00 97.69 60 PHE A N 1
ATOM 508 C CA . PHE A 1 60 ? 24.476 1.248 -4.956 1.00 97.69 60 PHE A CA 1
ATOM 509 C C . PHE A 1 60 ? 25.817 1.050 -4.236 1.00 97.69 60 PHE A C 1
ATOM 511 O O . PHE A 1 60 ? 26.564 2.019 -4.077 1.00 97.69 60 PHE A O 1
ATOM 518 N N . SER A 1 61 ? 26.177 -0.188 -3.876 1.00 96.25 61 SER A N 1
ATOM 519 C CA . SER A 1 61 ? 27.526 -0.549 -3.430 1.00 96.25 61 SER A CA 1
ATOM 520 C C . SER A 1 61 ? 28.084 -1.772 -4.154 1.00 96.25 61 SER A C 1
ATOM 522 O O . SER A 1 61 ? 27.484 -2.839 -4.180 1.00 96.25 61 SER A O 1
ATOM 524 N N . PHE A 1 62 ? 29.322 -1.653 -4.636 1.00 95.00 62 PHE A N 1
ATOM 525 C CA . PHE A 1 62 ? 30.094 -2.766 -5.203 1.00 95.00 62 PHE A CA 1
ATOM 526 C C . PHE A 1 62 ? 30.724 -3.684 -4.136 1.00 95.00 62 PHE A C 1
ATOM 528 O O . PHE A 1 62 ? 31.434 -4.628 -4.482 1.00 95.00 62 PHE A O 1
ATOM 535 N N . SER A 1 63 ? 30.532 -3.399 -2.841 1.00 95.94 63 SER A N 1
ATOM 536 C CA . SER A 1 63 ? 31.114 -4.193 -1.748 1.00 95.94 63 SER A CA 1
ATOM 537 C C . SER A 1 63 ? 30.390 -5.512 -1.483 1.00 95.94 63 SER A C 1
ATOM 539 O O . SER A 1 63 ? 30.968 -6.388 -0.843 1.00 95.94 63 SER A O 1
ATOM 541 N N . ASP A 1 64 ? 29.135 -5.642 -1.920 1.00 94.31 64 ASP A N 1
ATOM 542 C CA . ASP A 1 64 ? 28.325 -6.839 -1.712 1.00 94.31 64 ASP A CA 1
ATOM 543 C C . ASP A 1 64 ? 28.122 -7.596 -3.038 1.00 94.31 64 ASP A C 1
ATOM 545 O O . ASP A 1 64 ? 27.364 -7.143 -3.893 1.00 94.31 64 ASP A O 1
ATOM 549 N N . PRO A 1 65 ? 28.787 -8.748 -3.246 1.00 95.06 65 PRO A N 1
ATOM 550 C CA . PRO A 1 65 ? 28.649 -9.537 -4.467 1.00 95.06 65 PRO A CA 1
ATOM 551 C C . PRO A 1 65 ? 27.416 -10.459 -4.456 1.00 95.06 65 PRO A C 1
ATOM 553 O O . PRO A 1 65 ? 27.257 -11.270 -5.373 1.00 95.06 65 PRO A O 1
ATOM 556 N N . ARG A 1 66 ? 26.584 -10.428 -3.405 1.00 97.06 66 ARG A N 1
ATOM 557 C CA . ARG A 1 66 ? 25.416 -11.309 -3.276 1.00 97.06 66 ARG A CA 1
ATOM 558 C C . ARG A 1 66 ? 24.319 -10.921 -4.270 1.00 97.06 66 ARG A C 1
ATOM 560 O O . ARG A 1 66 ? 24.102 -9.751 -4.581 1.00 97.06 66 ARG A O 1
ATOM 567 N N . SER A 1 67 ? 23.577 -11.929 -4.716 1.00 98.06 67 SER A N 1
ATOM 568 C CA . SER A 1 67 ? 22.384 -11.772 -5.547 1.00 98.06 67 SER A CA 1
ATOM 569 C C . SER A 1 67 ? 21.218 -12.595 -5.004 1.00 98.06 67 SER A C 1
ATOM 571 O O . SER A 1 67 ? 21.405 -13.509 -4.197 1.00 98.06 67 SER A O 1
ATOM 573 N N . PHE A 1 68 ? 20.013 -12.251 -5.447 1.00 98.56 68 PHE A N 1
ATOM 574 C CA . PHE A 1 68 ? 18.766 -12.941 -5.155 1.00 98.56 68 PHE A CA 1
ATOM 575 C C . PHE A 1 68 ? 17.935 -13.124 -6.431 1.00 98.56 68 PHE A C 1
ATOM 577 O O . PHE A 1 68 ? 18.245 -12.584 -7.495 1.00 98.56 68 PHE A O 1
ATOM 584 N N . ARG A 1 69 ? 16.851 -13.895 -6.315 1.00 98.44 69 ARG A N 1
ATOM 585 C CA . ARG A 1 69 ? 15.924 -14.158 -7.418 1.00 98.44 69 ARG A CA 1
ATOM 586 C C . ARG A 1 69 ? 14.758 -13.172 -7.342 1.00 98.44 69 ARG A C 1
ATOM 588 O O . ARG A 1 69 ? 13.976 -13.245 -6.396 1.00 98.44 69 ARG A O 1
ATOM 595 N N . LEU A 1 70 ? 14.613 -12.290 -8.329 1.00 98.75 70 LEU A N 1
ATOM 596 C CA . LEU A 1 70 ? 13.458 -11.389 -8.429 1.00 98.75 70 LEU A CA 1
ATOM 597 C C . LEU A 1 70 ? 12.300 -12.103 -9.141 1.00 98.75 70 LEU A C 1
ATOM 599 O O . LEU A 1 70 ? 12.491 -12.607 -10.254 1.00 98.75 70 LEU A O 1
ATOM 603 N N . ARG A 1 71 ? 11.105 -12.148 -8.541 1.00 98.75 71 ARG A N 1
ATOM 604 C CA . ARG A 1 71 ? 9.920 -12.740 -9.179 1.00 98.75 71 ARG A CA 1
ATOM 605 C C . ARG A 1 71 ? 9.256 -11.766 -10.149 1.00 98.75 71 ARG A C 1
ATOM 607 O O . ARG A 1 71 ? 9.152 -10.570 -9.885 1.00 98.75 71 ARG A O 1
ATOM 614 N N . TYR A 1 72 ? 8.739 -12.288 -11.254 1.00 98.81 72 TYR A N 1
ATOM 615 C CA . TYR A 1 72 ? 7.825 -11.554 -12.124 1.00 98.81 72 TYR A CA 1
ATOM 616 C C . TYR A 1 72 ? 6.802 -12.487 -12.773 1.00 98.81 72 TYR A C 1
ATOM 618 O O . TYR A 1 72 ? 7.062 -13.666 -13.019 1.00 98.81 72 TYR A O 1
ATOM 626 N N . LEU A 1 73 ? 5.624 -11.952 -13.068 1.00 98.81 73 LEU A N 1
ATOM 627 C CA . LEU A 1 73 ? 4.586 -12.628 -13.837 1.00 98.81 73 LEU A CA 1
ATOM 628 C C . LEU A 1 73 ? 4.648 -12.132 -15.282 1.00 98.81 73 LEU A C 1
ATOM 630 O O . LEU A 1 73 ? 4.773 -10.929 -15.512 1.00 98.81 73 LEU A O 1
ATOM 634 N N . LEU A 1 74 ? 4.547 -13.040 -16.252 1.00 98.56 74 LEU A N 1
ATOM 635 C CA . LEU A 1 74 ? 4.615 -12.718 -17.679 1.00 98.56 74 LEU A CA 1
ATOM 636 C C . LEU A 1 74 ? 3.406 -13.270 -18.442 1.00 98.56 74 LEU A C 1
ATOM 638 O O . LEU A 1 74 ? 3.118 -14.466 -18.372 1.00 98.56 74 LEU A O 1
ATOM 642 N N . ASN A 1 75 ? 2.764 -12.431 -19.254 1.00 97.88 75 ASN A N 1
ATOM 643 C CA . ASN A 1 75 ? 1.902 -12.867 -20.350 1.00 97.88 75 ASN A CA 1
ATOM 644 C C . ASN A 1 75 ? 2.423 -12.320 -21.686 1.00 97.88 75 ASN A C 1
ATOM 646 O O . ASN A 1 75 ? 2.700 -11.128 -21.825 1.00 97.88 75 ASN A O 1
ATOM 650 N N . THR A 1 76 ? 2.519 -13.204 -22.677 1.00 96.69 76 THR A N 1
ATOM 651 C CA . THR A 1 76 ? 2.888 -12.878 -24.061 1.00 96.69 76 THR A CA 1
ATOM 652 C C . THR A 1 76 ? 1.845 -13.352 -25.076 1.00 96.69 76 THR A C 1
ATOM 654 O O . THR A 1 76 ? 2.101 -13.278 -26.274 1.00 96.69 76 THR A O 1
ATOM 657 N N . ASP A 1 77 ? 0.654 -13.780 -24.638 1.00 94.62 77 ASP A N 1
ATOM 658 C CA . ASP A 1 77 ? -0.413 -14.284 -25.522 1.00 94.62 77 ASP A CA 1
ATOM 659 C C . ASP A 1 77 ? -0.873 -13.210 -26.530 1.00 94.62 77 ASP A C 1
ATOM 661 O O . ASP A 1 77 ? -1.296 -13.525 -27.642 1.00 94.62 77 ASP A O 1
ATOM 665 N N . ASN A 1 78 ? -0.761 -11.931 -26.148 1.00 92.19 78 ASN A N 1
ATOM 666 C CA . ASN A 1 78 ? -1.057 -10.774 -26.995 1.00 92.19 78 ASN A CA 1
ATOM 667 C C . ASN A 1 78 ? 0.186 -10.102 -27.599 1.00 92.19 78 ASN A C 1
ATOM 669 O O . ASN A 1 78 ? 0.018 -9.150 -28.357 1.00 92.19 78 ASN A O 1
ATOM 673 N N . PHE A 1 79 ? 1.406 -10.555 -27.289 1.00 93.69 79 PHE A N 1
ATOM 674 C CA . PHE A 1 79 ? 2.637 -9.882 -27.712 1.00 93.69 79 PHE A CA 1
ATOM 675 C C . PHE A 1 79 ? 2.897 -10.114 -29.208 1.00 93.69 79 PHE A C 1
ATOM 677 O O . PHE A 1 79 ? 3.197 -11.233 -29.627 1.00 93.69 79 PHE A O 1
ATOM 684 N N . ARG A 1 80 ? 2.739 -9.066 -30.025 1.00 84.94 80 ARG A N 1
ATOM 685 C CA . ARG A 1 80 ? 2.809 -9.149 -31.498 1.00 84.94 80 ARG A CA 1
ATOM 686 C C . ARG A 1 80 ? 4.139 -8.644 -32.059 1.00 84.94 80 ARG A C 1
ATOM 688 O O . ARG A 1 80 ? 4.773 -7.767 -31.492 1.00 84.94 80 ARG A O 1
ATOM 695 N N . ASP A 1 81 ? 4.483 -9.136 -33.247 1.00 71.75 81 ASP A N 1
ATOM 696 C CA . ASP A 1 81 ? 5.477 -8.556 -34.159 1.00 71.75 81 ASP A CA 1
ATOM 697 C C . ASP A 1 81 ? 6.846 -8.199 -33.528 1.00 71.75 81 ASP A C 1
ATOM 699 O O . ASP A 1 81 ? 7.365 -8.890 -32.651 1.00 71.75 81 ASP A O 1
ATOM 703 N N . LYS A 1 82 ? 7.508 -7.168 -34.064 1.00 85.44 82 LYS A N 1
ATOM 704 C CA . LYS A 1 82 ? 8.829 -6.688 -33.651 1.00 85.44 82 LYS A CA 1
ATOM 705 C C . LYS A 1 82 ? 8.673 -5.350 -32.936 1.00 85.44 82 LYS A C 1
ATOM 707 O O . LYS A 1 82 ? 8.072 -4.437 -33.494 1.00 85.44 82 LYS A O 1
ATOM 712 N N . ASN A 1 83 ? 9.295 -5.211 -31.764 1.00 87.69 83 ASN A N 1
ATOM 713 C CA . ASN A 1 83 ? 9.254 -4.011 -30.922 1.00 87.69 83 ASN A CA 1
ATOM 714 C C . ASN A 1 83 ? 7.842 -3.588 -30.442 1.00 87.69 83 ASN A C 1
ATOM 716 O O . ASN A 1 83 ? 7.607 -2.395 -30.245 1.00 87.69 83 ASN A O 1
ATOM 720 N N . ALA A 1 84 ? 6.891 -4.512 -30.250 1.00 95.06 84 ALA A N 1
ATOM 721 C CA . ALA A 1 84 ? 5.599 -4.155 -29.647 1.00 95.06 84 ALA A CA 1
ATOM 722 C C . ALA A 1 84 ? 5.744 -3.725 -28.171 1.00 95.06 84 ALA A C 1
ATOM 724 O O . ALA A 1 84 ? 6.761 -4.041 -27.547 1.00 95.06 84 ALA A O 1
ATOM 725 N N . PRO A 1 85 ? 4.772 -2.998 -27.589 1.00 97.50 85 PRO A N 1
ATOM 726 C CA . PRO A 1 85 ? 4.903 -2.467 -26.237 1.00 97.50 85 PRO A CA 1
ATOM 727 C C . PRO A 1 85 ? 5.040 -3.540 -25.152 1.00 97.50 85 PRO A C 1
ATOM 729 O O . PRO A 1 85 ? 4.497 -4.641 -25.260 1.00 97.50 85 PRO A O 1
ATOM 732 N N . ILE A 1 86 ? 5.715 -3.178 -24.065 1.00 98.69 86 ILE A N 1
ATOM 733 C CA . ILE A 1 86 ? 5.702 -3.917 -22.801 1.00 98.69 86 ILE A CA 1
ATOM 734 C C . ILE A 1 86 ? 4.922 -3.070 -21.793 1.00 98.69 86 ILE A C 1
ATOM 736 O O . ILE A 1 86 ? 5.303 -1.937 -21.496 1.00 98.69 86 ILE A O 1
ATOM 740 N N . PHE A 1 87 ? 3.827 -3.611 -21.270 1.00 98.81 87 PHE A N 1
ATOM 741 C CA . PHE A 1 87 ? 3.107 -3.049 -20.134 1.00 98.81 87 PHE A CA 1
ATOM 742 C C . PHE A 1 87 ? 3.709 -3.629 -18.861 1.00 98.81 87 PHE A C 1
ATOM 744 O O . PHE A 1 87 ? 3.621 -4.832 -18.621 1.00 98.81 87 PHE A O 1
ATOM 751 N N . PHE A 1 88 ? 4.363 -2.774 -18.081 1.00 98.94 88 PHE A N 1
ATOM 752 C CA . PHE A 1 88 ? 5.164 -3.162 -16.928 1.00 98.94 88 PHE A CA 1
ATOM 753 C C . PHE A 1 88 ? 4.520 -2.614 -15.656 1.00 98.94 88 PHE A C 1
ATOM 755 O O . PHE A 1 88 ? 4.563 -1.409 -15.409 1.00 98.94 88 PHE A O 1
ATOM 762 N N . TYR A 1 89 ? 3.917 -3.484 -14.849 1.00 98.94 89 TYR A N 1
ATOM 763 C CA . TYR A 1 89 ? 3.449 -3.106 -13.524 1.00 98.94 89 TYR A CA 1
ATOM 764 C C . TYR A 1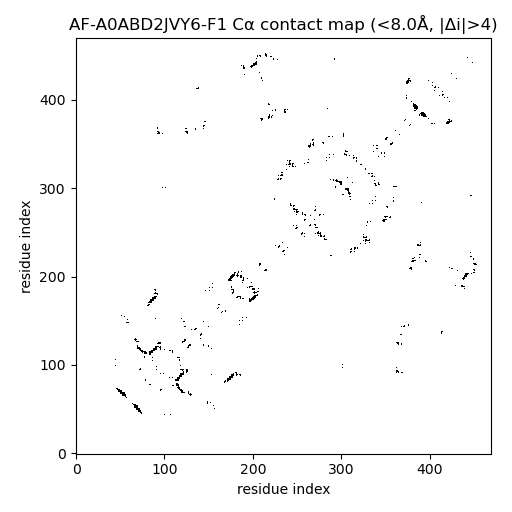 89 ? 4.637 -3.054 -12.563 1.00 98.94 89 TYR A C 1
ATOM 766 O O . TYR A 1 89 ? 5.311 -4.069 -12.350 1.00 98.94 89 TYR A O 1
ATOM 774 N N . THR A 1 90 ? 4.889 -1.882 -11.984 1.00 98.81 90 THR A N 1
ATOM 775 C CA . THR A 1 90 ? 5.861 -1.711 -10.900 1.00 98.81 90 THR A CA 1
ATOM 776 C C . THR A 1 90 ? 5.219 -2.194 -9.605 1.00 98.81 90 THR A C 1
ATOM 778 O O . THR A 1 90 ? 4.445 -1.452 -8.993 1.00 98.81 90 THR A O 1
ATOM 781 N N . GLY A 1 91 ? 5.501 -3.447 -9.231 1.00 98.38 91 GLY A N 1
ATOM 782 C CA . GLY A 1 91 ? 5.011 -4.061 -7.999 1.00 98.38 91 GLY A CA 1
ATOM 783 C C . GLY A 1 91 ? 5.309 -3.212 -6.777 1.00 98.38 91 GLY A C 1
ATOM 784 O O . GLY A 1 91 ? 6.285 -2.463 -6.743 1.00 98.38 91 GLY A O 1
ATOM 785 N N . ASN A 1 92 ? 4.438 -3.321 -5.788 1.00 95.69 92 ASN A N 1
ATOM 786 C CA . ASN A 1 92 ? 4.437 -2.455 -4.623 1.00 95.69 92 ASN A CA 1
ATOM 787 C C . ASN A 1 92 ? 4.325 -3.292 -3.341 1.00 95.69 92 ASN A C 1
ATOM 789 O O . ASN A 1 92 ? 4.846 -4.404 -3.308 1.00 95.69 92 ASN A O 1
ATOM 793 N N . GLU A 1 93 ? 3.715 -2.757 -2.290 1.00 95.12 93 GLU A N 1
ATOM 794 C CA . GLU A 1 93 ? 3.771 -3.231 -0.905 1.00 95.12 93 GLU A CA 1
ATOM 795 C C . GLU A 1 93 ? 3.008 -4.544 -0.606 1.00 95.12 93 GLU A C 1
ATOM 797 O O . GLU A 1 93 ? 2.361 -4.654 0.429 1.00 95.12 93 GLU A O 1
ATOM 802 N N . GLY A 1 94 ? 3.072 -5.548 -1.492 1.00 92.88 94 GLY A N 1
ATOM 803 C CA . GLY A 1 94 ? 2.475 -6.873 -1.280 1.00 92.88 94 GLY A CA 1
ATOM 804 C C . GLY A 1 94 ? 2.717 -7.904 -2.393 1.00 92.88 94 GLY A C 1
ATOM 805 O O . GLY A 1 94 ? 3.423 -7.645 -3.371 1.00 92.88 94 GLY A O 1
ATOM 806 N N . SER A 1 95 ? 2.107 -9.087 -2.256 1.00 93.06 95 SER A N 1
ATOM 807 C CA . SER A 1 95 ? 2.256 -10.201 -3.211 1.00 93.06 95 SER A CA 1
ATOM 808 C C . SER A 1 95 ? 1.748 -9.859 -4.618 1.00 93.06 95 SER A C 1
ATOM 810 O O . SER A 1 95 ? 0.598 -9.456 -4.813 1.00 93.06 95 SER A O 1
ATOM 812 N N . ILE A 1 96 ? 2.588 -10.094 -5.630 1.00 96.44 96 ILE A N 1
ATOM 813 C CA . ILE A 1 96 ? 2.358 -9.600 -6.996 1.00 96.44 96 ILE A CA 1
ATOM 814 C C . ILE A 1 96 ? 1.112 -10.176 -7.695 1.00 96.44 96 ILE A C 1
ATOM 816 O O . ILE A 1 96 ? 0.521 -9.498 -8.538 1.00 96.44 96 ILE A O 1
ATOM 820 N N . GLU A 1 97 ? 0.664 -11.387 -7.336 1.00 94.31 97 GLU A N 1
ATOM 821 C CA . GLU A 1 97 ? -0.590 -11.964 -7.845 1.00 94.31 97 GLU A CA 1
ATOM 822 C C . GLU A 1 97 ? -1.811 -11.096 -7.511 1.00 94.31 97 GLU A C 1
ATOM 824 O O . GLU A 1 97 ? -2.652 -10.886 -8.382 1.00 94.31 97 GLU A O 1
ATOM 829 N N . GLY A 1 98 ? -1.892 -10.530 -6.300 1.00 90.56 98 GLY A N 1
ATOM 830 C CA . GLY A 1 98 ? -3.031 -9.699 -5.892 1.00 90.56 98 GLY A CA 1
ATOM 831 C C . GLY A 1 98 ? -3.175 -8.451 -6.768 1.00 90.56 98 GLY A C 1
ATOM 832 O O . GLY A 1 98 ? -4.281 -8.088 -7.176 1.00 90.56 98 GLY A O 1
ATOM 833 N N . PHE A 1 99 ? -2.052 -7.835 -7.150 1.00 94.88 99 PHE A N 1
ATOM 834 C CA . PHE A 1 99 ? -2.041 -6.711 -8.091 1.00 94.88 99 PHE A CA 1
ATOM 835 C C . PHE A 1 99 ? -2.363 -7.148 -9.523 1.00 94.88 99 PHE A C 1
ATOM 837 O O . PHE A 1 99 ? -3.083 -6.437 -10.225 1.00 94.88 99 PHE A O 1
ATOM 844 N N . ALA A 1 100 ? -1.894 -8.321 -9.954 1.00 95.81 100 ALA A N 1
ATOM 845 C CA . ALA A 1 100 ? -2.220 -8.884 -11.263 1.00 95.81 100 ALA A CA 1
ATOM 846 C C . ALA A 1 100 ? -3.718 -9.199 -11.414 1.00 95.81 100 ALA A C 1
ATOM 848 O O . ALA A 1 100 ? -4.300 -8.900 -12.458 1.00 95.81 100 ALA A O 1
ATOM 849 N N . GLU A 1 101 ? -4.356 -9.732 -10.372 1.00 93.62 101 GLU A N 1
ATOM 850 C CA . GLU A 1 101 ? -5.791 -10.043 -10.347 1.00 93.62 101 GLU A CA 1
ATOM 851 C C . GLU A 1 101 ? -6.675 -8.788 -10.277 1.00 93.62 101 GLU A C 1
ATOM 853 O O . GLU A 1 101 ? -7.758 -8.768 -10.863 1.00 93.62 101 GLU A O 1
ATOM 858 N N . ASN A 1 102 ? -6.212 -7.713 -9.629 1.00 90.94 102 ASN A N 1
ATOM 859 C CA . ASN A 1 102 ? -6.995 -6.482 -9.460 1.00 90.94 102 ASN A CA 1
ATOM 860 C C . ASN A 1 102 ? -6.696 -5.387 -10.509 1.00 90.94 102 ASN A C 1
ATOM 862 O O . ASN A 1 102 ? -7.509 -4.480 -10.696 1.00 90.94 102 ASN A O 1
ATOM 866 N N . THR A 1 103 ? -5.603 -5.480 -11.276 1.00 94.00 103 THR A N 1
ATOM 867 C CA . THR A 1 103 ? -5.248 -4.499 -12.328 1.00 94.00 103 THR A CA 1
ATOM 868 C C . THR A 1 103 ? -5.822 -4.896 -13.698 1.00 94.00 103 THR A C 1
ATOM 870 O O . THR A 1 103 ? -5.117 -4.960 -14.707 1.00 94.00 103 THR A O 1
ATOM 873 N N . GLY A 1 104 ? -7.137 -5.150 -13.749 1.00 93.69 104 GLY A N 1
ATOM 874 C CA . GLY A 1 104 ? -7.860 -5.601 -14.953 1.00 93.69 104 GLY A CA 1
ATOM 875 C C . GLY A 1 104 ? -7.603 -4.758 -16.208 1.00 93.69 104 GLY A C 1
ATOM 876 O O . GLY A 1 104 ? -7.430 -5.296 -17.297 1.00 93.69 104 GLY A O 1
ATOM 877 N N . PHE A 1 105 ? -7.451 -3.440 -16.039 1.00 95.12 105 PHE A N 1
ATOM 878 C CA . PHE A 1 105 ? -7.222 -2.503 -17.140 1.00 95.12 105 PHE A CA 1
ATOM 879 C C . PHE A 1 105 ? -6.029 -2.882 -18.035 1.00 95.12 105 PHE A C 1
ATOM 881 O O . PHE A 1 105 ? -6.157 -2.810 -19.253 1.00 95.12 105 PHE A O 1
ATOM 888 N N . MET A 1 106 ? -4.897 -3.331 -17.471 1.00 96.69 106 MET A N 1
ATOM 889 C CA . MET A 1 106 ? -3.729 -3.746 -18.271 1.00 96.69 106 MET A CA 1
ATOM 890 C C . MET A 1 106 ? -4.055 -4.932 -19.187 1.00 96.69 106 MET A C 1
ATOM 892 O O . MET A 1 106 ? -3.630 -4.955 -20.344 1.00 96.69 106 MET A O 1
ATOM 896 N N . TRP A 1 107 ? -4.828 -5.892 -18.677 1.00 96.62 107 TRP A N 1
ATOM 897 C CA . TRP A 1 107 ? -5.280 -7.071 -19.412 1.00 96.62 107 TRP A CA 1
ATOM 898 C C . TRP A 1 107 ? -6.286 -6.711 -20.506 1.00 96.62 107 TRP A C 1
ATOM 900 O O . TRP A 1 107 ? -6.181 -7.233 -21.615 1.00 96.62 107 TRP A O 1
ATOM 910 N N . ASP A 1 108 ? -7.207 -5.789 -20.219 1.00 95.94 108 ASP A N 1
ATOM 911 C CA . ASP A 1 108 ? -8.226 -5.327 -21.166 1.00 95.94 108 ASP A CA 1
ATOM 912 C C . ASP A 1 108 ? -7.616 -4.609 -22.381 1.00 95.94 108 ASP A C 1
ATOM 914 O O . ASP A 1 108 ? -8.075 -4.814 -23.507 1.00 95.94 108 ASP A O 1
ATOM 918 N N . ILE A 1 109 ? -6.578 -3.781 -22.183 1.00 96.25 109 ILE A N 1
ATOM 919 C CA . ILE A 1 109 ? -5.977 -2.996 -23.278 1.00 96.25 109 ILE A CA 1
ATOM 920 C C . ILE A 1 109 ? -4.831 -3.707 -24.017 1.00 96.25 109 ILE A C 1
ATOM 922 O O . ILE A 1 109 ? -4.582 -3.394 -25.183 1.00 96.25 109 ILE A O 1
ATOM 926 N N . ALA A 1 110 ? -4.141 -4.687 -23.422 1.00 95.94 110 ALA A N 1
ATOM 927 C CA . ALA A 1 110 ? -3.019 -5.366 -24.089 1.00 95.94 110 ALA A CA 1
ATOM 928 C C . ALA A 1 110 ? -3.343 -5.988 -25.473 1.00 95.94 110 ALA A C 1
ATOM 930 O O . ALA A 1 110 ? -2.500 -5.860 -26.367 1.00 95.94 110 ALA A O 1
ATOM 931 N N . PRO A 1 111 ? -4.530 -6.585 -25.730 1.00 95.50 111 PRO A N 1
ATOM 932 C CA . PRO A 1 111 ? -4.907 -7.081 -27.060 1.00 95.50 111 PRO A CA 1
ATOM 933 C C . PRO A 1 111 ? -5.018 -5.997 -28.144 1.00 95.50 111 PRO A C 1
ATOM 935 O O . PRO A 1 111 ? -4.808 -6.295 -29.328 1.00 95.50 111 PRO A O 1
ATOM 938 N N . GLU A 1 112 ? -5.352 -4.755 -27.768 1.00 95.44 112 GLU A N 1
ATOM 939 C CA . GLU A 1 112 ? -5.425 -3.609 -28.686 1.00 95.44 112 GLU A CA 1
ATOM 940 C C . GLU A 1 112 ? -4.018 -3.144 -29.077 1.00 95.44 112 GLU A C 1
ATOM 942 O O . GLU A 1 112 ? -3.725 -2.980 -30.261 1.00 95.44 112 GLU A O 1
ATOM 947 N N . PHE A 1 113 ? -3.123 -3.022 -28.093 1.00 95.25 113 PHE A N 1
ATOM 948 C CA . PHE A 1 113 ? -1.740 -2.579 -28.300 1.00 95.25 113 PHE A CA 1
ATOM 949 C C . PHE A 1 113 ? -0.785 -3.685 -28.778 1.00 95.25 113 PHE A C 1
ATOM 951 O O . PHE A 1 113 ? 0.346 -3.385 -29.157 1.00 95.25 113 PHE A O 1
ATOM 958 N N . GLY A 1 114 ? -1.215 -4.951 -28.769 1.00 96.25 114 GLY A N 1
ATOM 959 C CA . GLY A 1 114 ? -0.350 -6.100 -29.053 1.00 96.25 114 GLY A CA 1
ATOM 960 C C . GLY A 1 114 ? 0.768 -6.265 -28.017 1.00 96.25 114 GLY A C 1
ATOM 961 O O . GLY A 1 114 ? 1.880 -6.655 -28.373 1.00 96.25 114 GLY A O 1
ATOM 962 N N . ALA A 1 115 ? 0.502 -5.881 -26.766 1.00 97.56 115 ALA A N 1
ATOM 963 C CA . ALA A 1 115 ? 1.517 -5.714 -25.734 1.00 97.56 115 ALA A CA 1
ATOM 964 C C . ALA A 1 115 ? 1.825 -7.016 -24.976 1.00 97.56 115 ALA A C 1
ATOM 966 O O . ALA A 1 115 ? 0.941 -7.845 -24.747 1.00 97.56 115 ALA A O 1
ATOM 967 N N . ALA A 1 116 ? 3.073 -7.157 -24.524 1.00 98.00 116 ALA A N 1
ATOM 968 C CA . ALA A 1 116 ? 3.408 -8.076 -23.440 1.00 98.00 116 ALA A CA 1
ATOM 969 C C . ALA A 1 116 ? 2.969 -7.458 -22.108 1.00 98.00 116 ALA A C 1
ATOM 971 O O . ALA A 1 116 ? 3.086 -6.246 -21.923 1.00 98.00 116 ALA A O 1
ATOM 972 N N . ILE A 1 117 ? 2.513 -8.285 -21.172 1.00 98.62 117 ILE A N 1
ATOM 973 C CA . ILE A 1 117 ? 2.194 -7.869 -19.804 1.00 98.62 117 ILE A CA 1
ATOM 974 C C . ILE A 1 117 ? 3.241 -8.460 -18.871 1.00 98.62 117 ILE A C 1
ATOM 976 O O . ILE A 1 117 ? 3.462 -9.672 -18.864 1.00 98.62 117 ILE A O 1
ATOM 980 N N . VAL A 1 118 ? 3.854 -7.601 -18.065 1.00 98.88 118 VAL A N 1
ATOM 981 C CA . VAL A 1 118 ? 4.799 -7.956 -17.010 1.00 98.88 118 VAL A CA 1
ATOM 982 C C . VAL A 1 118 ? 4.295 -7.362 -15.704 1.00 98.88 118 VAL A C 1
ATOM 984 O O . VAL A 1 118 ? 4.047 -6.162 -15.639 1.00 98.88 118 VAL A O 1
ATOM 987 N N . PHE A 1 119 ? 4.194 -8.178 -14.660 1.00 98.88 119 PHE A N 1
ATOM 988 C CA . PHE A 1 119 ? 4.069 -7.698 -13.285 1.00 98.88 119 PHE A CA 1
ATOM 989 C C . PHE A 1 119 ? 5.347 -8.067 -12.537 1.00 98.88 119 PHE A C 1
ATOM 991 O O . PHE A 1 119 ? 5.596 -9.249 -12.306 1.00 98.88 119 PHE A O 1
ATOM 998 N N . ALA A 1 120 ? 6.181 -7.082 -12.211 1.00 98.88 120 ALA A N 1
ATOM 999 C CA . ALA A 1 120 ? 7.422 -7.302 -11.474 1.00 98.88 120 ALA A CA 1
ATOM 1000 C C . ALA A 1 120 ? 7.150 -7.203 -9.974 1.00 98.88 120 ALA A C 1
ATOM 1002 O O . ALA A 1 120 ? 6.568 -6.213 -9.542 1.00 98.88 120 ALA A O 1
ATOM 1003 N N . GLU A 1 121 ? 7.542 -8.202 -9.186 1.00 98.81 121 GLU A N 1
ATOM 1004 C CA . GLU A 1 121 ? 7.377 -8.140 -7.733 1.00 98.81 121 GLU A CA 1
ATOM 1005 C C . GLU A 1 121 ? 8.415 -7.206 -7.103 1.00 98.81 121 GLU A C 1
ATOM 1007 O O . GLU A 1 121 ? 9.555 -7.121 -7.561 1.00 98.81 121 GLU A O 1
ATOM 1012 N N . HIS A 1 122 ? 8.013 -6.494 -6.053 1.00 98.75 122 HIS A N 1
ATOM 1013 C CA . HIS A 1 122 ? 8.905 -5.631 -5.293 1.00 98.75 122 HIS A CA 1
ATOM 1014 C C . HIS A 1 122 ? 9.818 -6.476 -4.394 1.00 98.75 122 HIS A C 1
ATOM 1016 O O . HIS A 1 122 ? 9.367 -7.445 -3.779 1.00 98.75 122 HIS A O 1
ATOM 1022 N N . ARG A 1 123 ? 11.096 -6.099 -4.253 1.00 98.44 123 ARG A N 1
ATOM 1023 C CA . ARG A 1 123 ? 11.990 -6.743 -3.276 1.00 98.44 123 ARG A CA 1
ATOM 1024 C C . ARG A 1 123 ? 11.389 -6.720 -1.867 1.00 98.44 123 ARG A C 1
ATOM 1026 O O . ARG A 1 123 ? 10.796 -5.717 -1.480 1.00 98.44 123 ARG A O 1
ATOM 1033 N N . PHE A 1 124 ? 11.604 -7.795 -1.113 1.00 97.75 124 PHE A N 1
ATOM 1034 C CA . PHE A 1 124 ? 11.037 -8.082 0.215 1.00 97.75 124 PHE A CA 1
ATOM 1035 C C . PHE A 1 124 ? 9.541 -8.422 0.248 1.00 97.75 124 PHE A C 1
ATOM 1037 O O . PHE A 1 124 ? 9.086 -8.862 1.294 1.00 97.75 124 PHE A O 1
ATOM 1044 N N . TYR A 1 125 ? 8.787 -8.296 -0.848 1.00 97.50 125 TYR A N 1
ATOM 1045 C CA . TYR A 1 125 ? 7.354 -8.600 -0.837 1.00 97.50 125 TYR A CA 1
ATOM 1046 C C . TYR A 1 125 ? 7.018 -9.936 -1.506 1.00 97.50 125 TYR A C 1
ATOM 1048 O O . TYR A 1 125 ? 7.685 -10.385 -2.445 1.00 97.50 125 TYR A O 1
ATOM 1056 N N . GLY A 1 126 ? 5.962 -10.584 -1.017 1.00 95.19 126 GLY A N 1
ATOM 1057 C CA . GLY A 1 126 ? 5.465 -11.857 -1.518 1.00 95.19 126 GLY A CA 1
ATOM 1058 C C . GLY A 1 126 ? 6.532 -12.952 -1.462 1.00 95.19 126 GLY A C 1
ATOM 1059 O O . GLY A 1 126 ? 7.130 -13.228 -0.420 1.00 95.19 126 GLY A O 1
ATOM 1060 N N . LYS A 1 127 ? 6.792 -13.600 -2.604 1.00 96.62 127 LYS A N 1
ATOM 1061 C CA . LYS A 1 127 ? 7.816 -14.658 -2.699 1.00 96.62 127 LYS A CA 1
ATOM 1062 C C . LYS A 1 127 ? 9.220 -14.086 -2.956 1.00 96.62 127 LYS A C 1
ATOM 1064 O O . LYS A 1 127 ? 10.196 -14.837 -2.906 1.00 96.62 127 LYS A O 1
ATOM 1069 N N . THR A 1 128 ? 9.348 -12.788 -3.228 1.00 97.88 128 THR A N 1
ATOM 1070 C CA . THR A 1 128 ? 10.613 -12.114 -3.550 1.00 97.88 128 THR A CA 1
ATOM 1071 C C . THR A 1 128 ? 11.335 -11.678 -2.280 1.00 97.88 128 THR A C 1
ATOM 1073 O O . THR A 1 128 ? 11.402 -10.503 -1.934 1.00 97.88 128 THR A O 1
ATOM 1076 N N . GLN A 1 129 ? 11.902 -12.658 -1.580 1.00 97.12 129 GLN A N 1
ATOM 1077 C CA . GLN A 1 129 ? 12.582 -12.474 -0.298 1.00 97.12 129 GLN A CA 1
ATOM 1078 C C . GLN A 1 129 ? 14.110 -12.539 -0.485 1.00 97.12 129 GLN A C 1
ATOM 1080 O O . GLN A 1 129 ? 14.639 -13.648 -0.625 1.00 97.12 129 GLN A O 1
ATOM 1085 N N . PRO A 1 130 ? 14.853 -11.409 -0.491 1.00 97.25 130 PRO A N 1
ATOM 1086 C CA . PRO A 1 130 ? 16.276 -11.400 -0.856 1.00 97.25 130 PRO A CA 1
ATOM 1087 C C . PRO A 1 130 ? 17.172 -12.249 0.057 1.00 97.25 130 PRO A C 1
ATOM 1089 O O . PRO A 1 130 ? 18.195 -12.765 -0.389 1.00 97.25 130 PRO A O 1
ATOM 1092 N N . PHE A 1 131 ? 16.752 -12.460 1.308 1.00 97.06 131 PHE A N 1
ATOM 1093 C CA . PHE A 1 131 ? 17.418 -13.329 2.285 1.00 97.06 131 PHE A CA 1
ATOM 1094 C C . PHE A 1 131 ? 16.501 -14.468 2.767 1.00 97.06 131 PHE A C 1
ATOM 1096 O O . PHE A 1 131 ? 16.687 -15.018 3.856 1.00 97.06 131 PHE A O 1
ATOM 1103 N N . GLY A 1 132 ? 15.475 -14.819 1.980 1.00 95.19 132 GLY A N 1
ATOM 1104 C CA . GLY A 1 132 ? 14.446 -15.785 2.370 1.00 95.19 132 GLY A CA 1
ATOM 1105 C C . GLY A 1 132 ? 13.786 -15.399 3.697 1.00 95.19 132 GLY A C 1
ATOM 1106 O O . GLY A 1 132 ? 13.485 -14.230 3.939 1.00 95.19 132 GLY A O 1
ATOM 1107 N N . ASN A 1 133 ? 13.638 -16.371 4.598 1.00 93.38 133 ASN A N 1
ATOM 1108 C CA . ASN A 1 133 ? 13.066 -16.161 5.932 1.00 93.38 133 ASN A CA 1
ATOM 1109 C C . ASN A 1 133 ? 13.890 -15.207 6.825 1.00 93.38 133 ASN A C 1
ATOM 1111 O O . ASN A 1 133 ? 13.401 -14.806 7.877 1.00 93.38 133 ASN A O 1
ATOM 1115 N N . GLU A 1 134 ? 15.127 -14.848 6.455 1.00 95.50 134 GLU A N 1
ATOM 1116 C CA . GLU A 1 134 ? 15.931 -13.882 7.213 1.00 95.50 134 GLU A CA 1
ATOM 1117 C C . GLU A 1 134 ? 15.736 -12.420 6.777 1.00 95.50 134 GLU A C 1
ATOM 1119 O O . GLU A 1 134 ? 16.329 -11.528 7.386 1.00 95.50 134 GLU A O 1
ATOM 1124 N N . SER A 1 135 ? 14.923 -12.140 5.753 1.00 95.50 135 SER A N 1
ATOM 1125 C CA . SER A 1 135 ? 14.806 -10.791 5.166 1.00 95.50 135 SER A CA 1
ATOM 1126 C C . SER A 1 135 ? 14.383 -9.722 6.186 1.00 95.50 135 SER A C 1
ATOM 1128 O O . SER A 1 135 ? 14.915 -8.617 6.168 1.00 95.50 135 SER A O 1
ATOM 1130 N N . TYR A 1 136 ? 13.524 -10.087 7.143 1.00 94.00 136 TYR A N 1
ATOM 1131 C CA . TYR A 1 136 ? 13.021 -9.206 8.206 1.00 94.00 136 TYR A CA 1
ATOM 1132 C C . TYR A 1 136 ? 13.698 -9.392 9.576 1.00 94.00 136 TYR A C 1
ATOM 1134 O O . TYR A 1 136 ? 13.351 -8.709 10.536 1.00 94.00 136 TYR A O 1
ATOM 1142 N N . THR A 1 137 ? 14.649 -10.323 9.720 1.00 92.75 137 THR A N 1
ATOM 1143 C CA . THR A 1 137 ? 15.125 -10.746 11.055 1.00 92.75 137 THR A CA 1
ATOM 1144 C C . THR A 1 137 ? 16.285 -9.921 11.607 1.00 92.75 137 THR A C 1
ATOM 1146 O O . THR A 1 137 ? 16.596 -10.030 12.794 1.00 92.75 137 THR A O 1
ATOM 1149 N N . LYS A 1 138 ? 16.957 -9.136 10.755 1.00 93.94 138 LYS A N 1
ATOM 1150 C CA . LYS A 1 138 ? 18.208 -8.422 11.051 1.00 93.94 138 LYS A CA 1
ATOM 1151 C C . LYS A 1 138 ? 18.249 -7.097 10.292 1.00 93.94 138 LYS A C 1
ATOM 1153 O O . LYS A 1 138 ? 17.831 -7.038 9.134 1.00 93.94 138 LYS A O 1
ATOM 1158 N N . LEU A 1 139 ? 18.815 -6.063 10.911 1.00 93.94 139 LEU A N 1
ATOM 1159 C CA . LEU A 1 139 ? 18.965 -4.732 10.311 1.00 93.94 139 LEU A CA 1
ATOM 1160 C C . LEU A 1 139 ? 19.820 -4.762 9.034 1.00 93.94 139 LEU A C 1
ATOM 1162 O O . LEU A 1 139 ? 19.524 -4.062 8.070 1.00 93.94 139 LEU A O 1
ATOM 1166 N N . GLU A 1 140 ? 20.853 -5.602 9.009 1.00 93.62 140 GLU A N 1
ATOM 1167 C CA . GLU A 1 140 ? 21.774 -5.767 7.880 1.00 93.62 140 GLU A CA 1
ATOM 1168 C C . GLU A 1 140 ? 21.105 -6.396 6.652 1.00 93.62 140 GLU A C 1
ATOM 1170 O O . GLU A 1 140 ? 21.599 -6.227 5.544 1.00 93.62 140 GLU A O 1
ATOM 1175 N N . ASN A 1 141 ? 19.992 -7.110 6.841 1.00 95.75 141 ASN A N 1
ATOM 1176 C CA . ASN A 1 141 ? 19.187 -7.656 5.753 1.00 95.75 141 ASN A CA 1
ATOM 1177 C C . ASN A 1 141 ? 18.111 -6.644 5.340 1.00 95.75 141 ASN A C 1
ATOM 1179 O O . ASN A 1 141 ? 18.030 -6.262 4.175 1.00 95.75 141 ASN A O 1
ATOM 1183 N N . LEU A 1 142 ? 17.321 -6.155 6.300 1.00 94.88 142 LEU A N 1
ATOM 1184 C CA . LEU A 1 142 ? 16.189 -5.265 6.030 1.00 94.88 142 LEU A CA 1
ATOM 1185 C C . LEU A 1 142 ? 16.616 -3.887 5.484 1.00 94.88 142 LEU A C 1
ATOM 1187 O O . LEU A 1 142 ? 15.864 -3.247 4.756 1.00 94.88 142 LEU A O 1
ATOM 1191 N N . GLY A 1 143 ? 17.857 -3.460 5.737 1.00 94.69 143 GLY A N 1
ATOM 1192 C CA . GLY A 1 143 ? 18.436 -2.232 5.184 1.00 94.69 143 GLY A CA 1
ATOM 1193 C C . GLY A 1 143 ? 18.507 -2.157 3.649 1.00 94.69 143 GLY A C 1
ATOM 1194 O O . GLY A 1 143 ? 18.698 -1.064 3.122 1.00 94.69 143 GLY A O 1
ATOM 1195 N N . TYR A 1 144 ? 18.320 -3.270 2.926 1.00 97.38 144 TYR A N 1
ATOM 1196 C CA . TYR A 1 144 ? 18.223 -3.284 1.457 1.00 97.38 144 TYR A CA 1
ATOM 1197 C C . TYR A 1 144 ? 16.793 -3.076 0.921 1.00 97.38 144 TYR A C 1
ATOM 1199 O O . TYR A 1 144 ? 16.599 -3.070 -0.301 1.00 97.38 144 TYR A O 1
ATOM 1207 N N . LEU A 1 145 ? 15.798 -2.908 1.801 1.00 98.00 145 LEU A N 1
ATOM 1208 C CA . LEU A 1 145 ? 14.440 -2.494 1.450 1.00 98.00 145 LEU A CA 1
ATOM 1209 C C . LEU A 1 145 ? 14.376 -0.962 1.362 1.00 98.00 145 LEU A C 1
ATOM 1211 O O . LEU A 1 145 ? 14.086 -0.281 2.345 1.00 98.00 145 LEU A O 1
ATOM 1215 N N . SER A 1 146 ? 14.651 -0.433 0.169 1.00 98.19 146 SER A N 1
ATOM 1216 C CA . SER A 1 146 ? 14.492 0.984 -0.175 1.00 98.19 146 SER A CA 1
ATOM 1217 C C . SER A 1 146 ? 13.784 1.141 -1.520 1.00 98.19 146 SER A C 1
ATOM 1219 O O . SER A 1 146 ? 13.737 0.210 -2.335 1.00 98.19 146 SER A O 1
ATOM 1221 N N . SER A 1 147 ? 13.234 2.327 -1.761 1.00 98.38 147 SER A N 1
ATOM 1222 C CA . SER A 1 147 ? 12.571 2.647 -3.023 1.00 98.38 147 SER A CA 1
ATOM 1223 C C . SER A 1 147 ? 13.545 2.690 -4.202 1.00 98.38 147 SER A C 1
ATOM 1225 O O . SER A 1 147 ? 13.238 2.140 -5.256 1.00 98.38 147 SER A O 1
ATOM 1227 N N . GLU A 1 148 ? 14.742 3.256 -4.042 1.00 98.62 148 GLU A N 1
ATOM 1228 C CA . GLU A 1 148 ? 15.753 3.320 -5.104 1.00 98.62 148 GLU A CA 1
ATOM 1229 C C . GLU A 1 148 ? 16.240 1.924 -5.501 1.00 98.62 148 GLU A C 1
ATOM 1231 O O . GLU A 1 148 ? 16.438 1.659 -6.686 1.00 98.62 148 GLU A O 1
ATOM 1236 N N . GLN A 1 149 ? 16.396 1.025 -4.523 1.00 98.75 149 GLN A N 1
ATOM 1237 C CA . GLN A 1 149 ? 16.799 -0.362 -4.758 1.00 98.75 149 GLN A CA 1
ATOM 1238 C C . GLN A 1 149 ? 15.746 -1.114 -5.593 1.00 98.75 149 GLN A C 1
ATOM 1240 O O . GLN A 1 149 ? 16.099 -1.823 -6.534 1.00 98.75 149 GLN A O 1
ATOM 1245 N N . ALA A 1 150 ? 14.454 -0.904 -5.319 1.00 98.81 150 ALA A N 1
ATOM 1246 C CA . ALA A 1 150 ? 13.368 -1.478 -6.116 1.00 98.81 150 ALA A CA 1
ATOM 1247 C C . ALA A 1 150 ? 13.254 -0.855 -7.523 1.00 98.81 150 ALA A C 1
ATOM 1249 O O . ALA A 1 150 ? 13.006 -1.561 -8.500 1.00 98.81 150 ALA A O 1
ATOM 1250 N N . LEU A 1 151 ? 13.489 0.456 -7.668 1.00 98.94 151 LEU A N 1
ATOM 1251 C CA . LEU A 1 151 ? 13.562 1.095 -8.989 1.00 98.94 151 LEU A CA 1
ATOM 1252 C C . LEU A 1 151 ? 14.731 0.532 -9.821 1.00 98.94 151 LEU A C 1
ATOM 1254 O O . LEU A 1 151 ? 14.583 0.307 -11.023 1.00 98.94 151 LEU A O 1
ATOM 1258 N N . ALA A 1 152 ? 15.877 0.264 -9.190 1.00 98.88 152 ALA A N 1
ATOM 1259 C CA . ALA A 1 152 ? 17.024 -0.358 -9.843 1.00 98.88 152 ALA A CA 1
ATOM 1260 C C . ALA A 1 152 ? 16.759 -1.831 -10.223 1.00 98.88 152 ALA A C 1
ATOM 1262 O O . ALA A 1 152 ? 17.104 -2.233 -11.338 1.00 98.88 152 ALA A O 1
ATOM 1263 N N . ASP A 1 153 ? 16.047 -2.598 -9.385 1.00 98.94 153 ASP A N 1
ATOM 1264 C CA . ASP A 1 153 ? 15.556 -3.937 -9.747 1.00 98.94 153 ASP A CA 1
ATOM 1265 C C . ASP A 1 153 ? 14.689 -3.892 -11.013 1.00 98.94 153 ASP A C 1
ATOM 1267 O O . ASP A 1 153 ? 14.901 -4.657 -11.956 1.00 98.94 153 ASP A O 1
ATOM 1271 N N . PHE A 1 154 ? 13.717 -2.977 -11.066 1.00 98.94 154 PHE A N 1
ATOM 1272 C CA . PHE A 1 154 ? 12.844 -2.832 -12.230 1.00 98.94 154 PHE A CA 1
ATOM 1273 C C . PHE A 1 154 ? 13.612 -2.374 -13.472 1.00 98.94 154 PHE A C 1
ATOM 1275 O O . PHE A 1 154 ? 13.343 -2.873 -14.564 1.00 98.94 154 PHE A O 1
ATOM 1282 N N . ALA A 1 155 ? 14.593 -1.481 -13.326 1.00 98.88 155 ALA A N 1
ATOM 1283 C CA . ALA A 1 155 ? 15.472 -1.069 -14.417 1.00 98.88 155 ALA A CA 1
ATOM 1284 C C . ALA A 1 155 ? 16.254 -2.261 -15.001 1.00 98.88 155 ALA A C 1
ATOM 1286 O O . ALA A 1 155 ? 16.233 -2.468 -16.217 1.00 98.88 155 ALA A O 1
ATOM 1287 N N . GLN A 1 156 ? 16.882 -3.083 -14.154 1.00 98.75 156 GLN A N 1
ATOM 1288 C CA . GLN A 1 156 ? 17.631 -4.258 -14.607 1.00 98.75 156 GLN A CA 1
ATOM 1289 C C . GLN A 1 156 ? 16.715 -5.351 -15.178 1.00 98.75 156 GLN A C 1
ATOM 1291 O O . GLN A 1 156 ? 17.052 -5.962 -16.194 1.00 98.75 156 GLN A O 1
ATOM 1296 N N . LEU A 1 157 ? 15.530 -5.562 -14.594 1.00 98.88 157 LEU A N 1
ATOM 1297 C CA . LEU A 1 157 ? 14.541 -6.493 -15.138 1.00 98.88 157 LEU A CA 1
ATOM 1298 C C . LEU A 1 157 ? 14.045 -6.040 -16.522 1.00 98.88 157 LEU A C 1
ATOM 1300 O O . LEU A 1 157 ? 13.913 -6.877 -17.413 1.00 98.88 157 LEU A O 1
ATOM 1304 N N . ILE A 1 158 ? 13.797 -4.742 -16.736 1.00 98.88 158 ILE A N 1
ATOM 1305 C CA . ILE A 1 158 ? 13.411 -4.197 -18.050 1.00 98.88 158 ILE A CA 1
ATOM 1306 C C . ILE A 1 158 ? 14.513 -4.439 -19.091 1.00 98.88 158 ILE A C 1
ATOM 1308 O O . ILE A 1 158 ? 14.199 -4.831 -20.218 1.00 98.88 158 ILE A O 1
ATOM 1312 N N . ASP A 1 159 ? 15.784 -4.243 -18.736 1.00 98.50 159 ASP A N 1
ATOM 1313 C CA . ASP A 1 159 ? 16.900 -4.493 -19.654 1.00 98.50 159 ASP A CA 1
ATOM 1314 C C . ASP A 1 159 ? 16.998 -5.982 -20.037 1.00 98.50 159 ASP A C 1
ATOM 1316 O O . ASP A 1 159 ? 16.946 -6.318 -21.225 1.00 98.50 159 ASP A O 1
ATOM 1320 N N . TYR A 1 160 ? 16.983 -6.881 -19.044 1.00 98.56 160 TYR A N 1
ATOM 1321 C CA . TYR A 1 160 ? 16.915 -8.334 -19.247 1.00 98.56 160 TYR A CA 1
ATOM 1322 C C . TYR A 1 160 ? 15.721 -8.744 -20.127 1.00 98.56 160 TYR A C 1
ATOM 1324 O O . TYR A 1 160 ? 15.856 -9.550 -21.055 1.00 98.56 160 TYR A O 1
ATOM 1332 N N . LEU A 1 161 ? 14.543 -8.156 -19.887 1.00 98.31 161 LEU A N 1
ATOM 1333 C CA . LEU A 1 161 ? 13.342 -8.434 -20.671 1.00 98.31 161 LEU A CA 1
ATOM 1334 C C . LEU A 1 161 ? 13.521 -8.064 -22.146 1.00 98.31 161 LEU A C 1
ATOM 1336 O O . LEU A 1 161 ? 13.132 -8.847 -23.013 1.00 98.31 161 LEU A O 1
ATOM 1340 N N . LYS A 1 162 ? 14.124 -6.907 -22.439 1.00 97.75 162 LYS A N 1
ATOM 1341 C CA . LYS A 1 162 ? 14.292 -6.384 -23.807 1.00 97.75 162 LYS A CA 1
ATOM 1342 C C . LYS A 1 162 ? 15.452 -7.020 -24.571 1.00 97.75 162 LYS A C 1
ATOM 1344 O O . LYS A 1 162 ? 15.359 -7.147 -25.795 1.00 97.75 162 LYS A O 1
ATOM 1349 N N . ASN A 1 163 ? 16.532 -7.385 -23.881 1.00 97.00 163 ASN A N 1
ATOM 1350 C CA . ASN A 1 163 ? 17.765 -7.870 -24.503 1.00 97.00 163 ASN A CA 1
ATOM 1351 C C . ASN A 1 163 ? 17.878 -9.401 -24.547 1.00 97.00 163 ASN A C 1
ATOM 1353 O O . ASN A 1 163 ? 18.486 -9.919 -25.484 1.00 97.00 163 ASN A O 1
ATOM 1357 N N . GLU A 1 164 ? 17.287 -10.120 -23.586 1.00 96.50 164 GLU A N 1
ATOM 1358 C CA . GLU A 1 164 ? 17.481 -11.571 -23.428 1.00 96.50 164 GLU A CA 1
ATOM 1359 C C . GLU A 1 164 ? 16.176 -12.378 -23.434 1.00 96.50 164 GLU A C 1
ATOM 1361 O O . GLU A 1 164 ? 16.094 -13.410 -24.103 1.00 96.50 164 GLU A O 1
ATOM 1366 N N . LYS A 1 165 ? 15.147 -11.943 -22.692 1.00 96.38 165 LYS A N 1
ATOM 1367 C CA . LYS A 1 165 ? 13.958 -12.777 -22.438 1.00 96.38 165 LYS A CA 1
ATOM 1368 C C . LYS A 1 165 ? 12.896 -12.720 -23.533 1.00 96.38 165 LYS A C 1
ATOM 1370 O O . LYS A 1 165 ? 12.326 -13.761 -23.866 1.00 96.38 165 LYS A O 1
ATOM 1375 N N . LEU A 1 166 ? 12.564 -11.528 -24.031 1.00 95.75 166 LEU A N 1
ATOM 1376 C CA . LEU A 1 166 ? 11.487 -11.338 -25.004 1.00 95.75 166 LEU A CA 1
ATOM 1377 C C . LEU A 1 166 ? 12.063 -11.226 -26.424 1.00 95.75 166 LEU A C 1
ATOM 1379 O O . LEU A 1 166 ? 12.858 -10.323 -26.705 1.00 95.75 166 LEU A O 1
ATOM 1383 N N . PRO A 1 167 ? 11.664 -12.108 -27.360 1.00 92.00 167 PRO A N 1
ATOM 1384 C CA . PRO A 1 167 ? 12.168 -12.057 -28.724 1.00 92.00 167 PRO A CA 1
ATOM 1385 C C . PRO A 1 167 ? 11.745 -10.746 -29.393 1.00 92.00 167 PRO A C 1
ATOM 1387 O O . PRO A 1 167 ? 10.605 -10.309 -29.268 1.00 92.00 167 PRO A O 1
ATOM 1390 N N . ASN A 1 168 ? 12.664 -10.133 -30.143 1.00 90.88 168 ASN A N 1
ATOM 1391 C CA . ASN A 1 168 ? 12.437 -8.882 -30.875 1.00 90.88 168 ASN A CA 1
ATOM 1392 C C . ASN A 1 168 ? 12.030 -7.662 -30.015 1.00 90.88 168 ASN A C 1
ATOM 1394 O O . ASN A 1 168 ? 11.521 -6.691 -30.576 1.00 90.88 168 ASN A O 1
ATOM 1398 N N . ALA A 1 169 ? 12.281 -7.671 -28.700 1.00 96.31 169 ALA A N 1
ATOM 1399 C CA . ALA A 1 169 ? 11.874 -6.597 -27.785 1.00 96.31 169 ALA A CA 1
ATOM 1400 C C . ALA A 1 169 ? 12.924 -5.487 -27.556 1.00 96.31 169 ALA A C 1
ATOM 1402 O O . ALA A 1 169 ? 12.682 -4.534 -26.813 1.00 96.31 169 ALA A O 1
ATOM 1403 N N . LYS A 1 170 ? 14.085 -5.560 -28.221 1.00 95.44 170 LYS A N 1
ATOM 1404 C CA . LYS A 1 170 ? 15.219 -4.638 -28.019 1.00 95.44 170 LYS A CA 1
ATOM 1405 C C . LYS A 1 170 ? 14.853 -3.152 -28.136 1.00 95.44 170 LYS A C 1
ATOM 1407 O O . LYS A 1 170 ? 15.399 -2.327 -27.408 1.00 95.44 170 LYS A O 1
ATOM 1412 N N . HIS A 1 171 ? 13.920 -2.804 -29.025 1.00 95.88 171 HIS A N 1
ATOM 1413 C CA . HIS A 1 171 ? 13.400 -1.437 -29.158 1.00 95.88 171 HIS A CA 1
ATOM 1414 C C . HIS A 1 171 ? 11.903 -1.338 -28.824 1.00 95.88 171 HIS A C 1
ATOM 1416 O O . HIS A 1 171 ? 11.249 -0.392 -29.258 1.00 95.88 171 HIS A O 1
ATOM 1422 N N . SER A 1 172 ? 11.354 -2.297 -28.072 1.00 97.75 172 SER A N 1
ATOM 1423 C CA . SER A 1 172 ? 10.001 -2.195 -27.520 1.00 97.75 172 SER A CA 1
ATOM 1424 C C . SER A 1 172 ? 9.884 -0.972 -26.609 1.00 97.75 172 SER A C 1
ATOM 1426 O O . SER A 1 172 ? 10.755 -0.792 -25.747 1.00 97.75 172 SER A O 1
ATOM 1428 N N . PRO A 1 173 ? 8.826 -0.155 -26.747 1.00 98.06 173 PRO A N 1
ATOM 1429 C CA . PRO A 1 173 ? 8.518 0.866 -25.762 1.00 98.06 173 PRO A CA 1
ATOM 1430 C C . PRO A 1 173 ? 7.977 0.208 -24.487 1.00 98.06 173 PRO A C 1
ATOM 1432 O O . PRO A 1 173 ? 7.233 -0.775 -24.558 1.00 98.06 173 PRO A O 1
ATOM 1435 N N . VAL A 1 174 ? 8.328 0.745 -23.324 1.00 98.81 174 VAL A N 1
ATOM 1436 C CA . VAL A 1 174 ? 7.877 0.240 -22.019 1.00 98.81 174 VAL A CA 1
ATOM 1437 C C . VAL A 1 174 ? 6.989 1.282 -21.357 1.00 98.81 174 VAL A C 1
ATOM 1439 O O . VAL A 1 174 ? 7.418 2.413 -21.127 1.00 98.81 174 VAL A O 1
ATOM 1442 N N . ILE A 1 175 ? 5.756 0.898 -21.037 1.00 98.81 175 ILE A N 1
ATOM 1443 C CA . ILE A 1 175 ? 4.800 1.750 -20.327 1.00 98.81 175 ILE A CA 1
ATOM 1444 C C . ILE A 1 175 ? 4.621 1.204 -18.913 1.00 98.81 175 ILE A C 1
ATOM 1446 O O . ILE A 1 175 ? 4.201 0.059 -18.740 1.00 98.81 175 ILE A O 1
ATOM 1450 N N . GLY A 1 176 ? 4.954 2.026 -17.918 1.00 98.69 176 GLY A N 1
ATOM 1451 C CA . GLY A 1 176 ? 4.766 1.718 -16.503 1.00 98.69 176 GLY A CA 1
ATOM 1452 C C . GLY A 1 176 ? 3.302 1.803 -16.076 1.00 98.69 176 GLY A C 1
ATOM 1453 O O . GLY A 1 176 ? 2.566 2.683 -16.527 1.00 98.69 176 GLY A O 1
ATOM 1454 N N . PHE A 1 177 ? 2.883 0.917 -15.184 1.00 98.81 177 PHE A N 1
ATOM 1455 C CA . PHE A 1 177 ? 1.580 0.952 -14.526 1.00 98.81 177 PHE A CA 1
ATOM 1456 C C . PHE A 1 177 ? 1.771 0.717 -13.028 1.00 98.81 177 PHE A C 1
ATOM 1458 O O . PHE A 1 177 ? 2.582 -0.113 -12.622 1.00 98.81 177 PHE A O 1
ATOM 1465 N N . GLY A 1 178 ? 0.991 1.405 -12.202 1.00 97.94 178 GLY A N 1
ATOM 1466 C CA . GLY A 1 178 ? 0.988 1.145 -10.769 1.00 97.94 178 GLY A CA 1
ATOM 1467 C C . GLY A 1 178 ? -0.128 1.880 -10.041 1.00 97.94 178 GLY A C 1
ATOM 1468 O O . GLY A 1 178 ? -0.477 3.004 -10.411 1.00 97.94 178 GLY A O 1
ATOM 1469 N N . GLY A 1 179 ? -0.684 1.238 -9.013 1.00 94.31 179 GLY A N 1
ATOM 1470 C CA . GLY A 1 179 ? -1.603 1.844 -8.046 1.00 94.31 179 GLY A CA 1
ATOM 1471 C C . GLY A 1 179 ? -0.890 2.193 -6.734 1.00 94.31 179 GLY A C 1
ATOM 1472 O O . GLY A 1 179 ? 0.101 1.547 -6.407 1.00 94.31 179 GLY A O 1
ATOM 1473 N N . SER A 1 180 ? -1.379 3.172 -5.963 1.00 94.12 180 SER A N 1
ATOM 1474 C CA . SER A 1 180 ? -0.817 3.518 -4.637 1.00 94.12 180 SER A CA 1
ATOM 1475 C C . SER A 1 180 ? 0.689 3.859 -4.729 1.00 94.12 180 SER A C 1
ATOM 1477 O O . SER A 1 180 ? 1.108 4.596 -5.629 1.00 94.12 180 SER A O 1
ATOM 1479 N N . TYR A 1 181 ? 1.519 3.291 -3.852 1.00 96.56 181 TYR A N 1
ATOM 1480 C CA . TYR A 1 181 ? 2.979 3.328 -3.917 1.00 96.56 181 TYR A CA 1
ATOM 1481 C C . TYR A 1 181 ? 3.541 2.721 -5.214 1.00 96.56 181 TYR A C 1
ATOM 1483 O O . TYR A 1 181 ? 4.499 3.256 -5.764 1.00 96.56 181 TYR A O 1
ATOM 1491 N N . GLY A 1 182 ? 2.888 1.725 -5.818 1.00 98.00 182 GLY A N 1
ATOM 1492 C CA . GLY A 1 182 ? 3.213 1.274 -7.179 1.00 98.00 182 GLY A CA 1
ATOM 1493 C C . GLY A 1 182 ? 3.061 2.389 -8.213 1.00 98.00 182 GLY A C 1
ATOM 1494 O O . GLY A 1 182 ? 3.871 2.522 -9.127 1.00 98.00 182 GLY A O 1
ATOM 1495 N N . GLY A 1 183 ? 2.072 3.265 -8.048 1.00 97.81 183 GLY A N 1
ATOM 1496 C CA . GLY A 1 183 ? 1.926 4.461 -8.875 1.00 97.81 183 GLY A CA 1
ATOM 1497 C C . GLY A 1 183 ? 3.053 5.475 -8.650 1.00 97.81 183 GLY A C 1
ATOM 1498 O O . GLY A 1 183 ? 3.517 6.097 -9.609 1.00 97.81 183 GLY A O 1
ATOM 1499 N N . MET A 1 184 ? 3.545 5.601 -7.412 1.00 97.56 184 MET A N 1
ATOM 1500 C CA . MET A 1 184 ? 4.728 6.411 -7.088 1.00 97.56 184 MET A CA 1
ATOM 1501 C C . MET A 1 184 ? 5.977 5.825 -7.757 1.00 97.56 184 MET A C 1
ATOM 1503 O O . MET A 1 184 ? 6.675 6.547 -8.465 1.00 97.56 184 MET A O 1
ATOM 1507 N N . LEU A 1 185 ? 6.192 4.510 -7.651 1.00 98.81 185 LEU A N 1
ATOM 1508 C CA . LEU A 1 185 ? 7.274 3.787 -8.323 1.00 98.81 185 LEU A CA 1
ATOM 1509 C C . LEU A 1 185 ? 7.215 3.944 -9.849 1.00 98.81 185 LEU A C 1
ATOM 1511 O O . LEU A 1 185 ? 8.238 4.228 -10.461 1.00 98.81 185 LEU A O 1
ATOM 1515 N N . THR A 1 186 ? 6.038 3.861 -10.476 1.00 98.75 186 THR A N 1
ATOM 1516 C CA . THR A 1 186 ? 5.869 4.142 -11.915 1.00 98.75 186 THR A CA 1
ATOM 1517 C C . THR A 1 186 ? 6.259 5.582 -12.277 1.00 98.75 186 THR A C 1
ATOM 1519 O O . THR A 1 186 ? 6.980 5.800 -13.255 1.00 98.75 186 THR A O 1
ATOM 1522 N N . ALA A 1 187 ? 5.837 6.581 -11.493 1.00 98.12 187 ALA A N 1
ATOM 1523 C CA . ALA A 1 187 ? 6.229 7.972 -11.727 1.00 98.12 187 ALA A CA 1
ATOM 1524 C C . ALA A 1 187 ? 7.750 8.166 -11.571 1.00 98.12 187 ALA A C 1
ATOM 1526 O O . ALA A 1 187 ? 8.395 8.781 -12.423 1.00 98.12 187 ALA A O 1
ATOM 1527 N N . TRP A 1 188 ? 8.340 7.597 -10.520 1.00 98.50 188 TRP A N 1
ATOM 1528 C CA . TRP A 1 188 ? 9.765 7.709 -10.217 1.00 98.50 188 TRP A CA 1
ATOM 1529 C C . TRP A 1 188 ? 10.644 6.920 -11.194 1.00 98.50 188 TRP A C 1
ATOM 1531 O O . TRP A 1 188 ? 11.689 7.434 -11.594 1.00 98.50 188 TRP A O 1
ATOM 1541 N N . MET A 1 189 ? 10.196 5.758 -11.683 1.00 98.56 189 MET A N 1
ATOM 1542 C CA . MET A 1 189 ? 10.826 5.037 -12.797 1.00 98.56 189 MET A CA 1
ATOM 1543 C C . MET A 1 189 ? 10.906 5.922 -14.037 1.00 98.56 189 MET A C 1
ATOM 1545 O O . MET A 1 189 ? 11.975 6.042 -14.635 1.00 98.56 189 MET A O 1
ATOM 1549 N N . ARG A 1 190 ? 9.812 6.598 -14.411 1.00 98.44 190 ARG A N 1
ATOM 1550 C CA . ARG A 1 190 ? 9.817 7.495 -15.574 1.00 98.44 190 ARG A CA 1
ATOM 1551 C C . ARG A 1 190 ? 10.690 8.741 -15.360 1.00 98.44 190 ARG A C 1
ATOM 1553 O O . ARG A 1 190 ? 11.257 9.239 -16.329 1.00 98.44 190 ARG A O 1
ATOM 1560 N N . ILE A 1 191 ? 10.839 9.229 -14.126 1.00 97.88 191 ILE A N 1
ATOM 1561 C CA . ILE A 1 191 ? 11.730 10.357 -13.787 1.00 97.88 191 ILE A CA 1
ATOM 1562 C C . ILE A 1 191 ? 13.212 9.946 -13.815 1.00 97.88 191 ILE A C 1
ATOM 1564 O O . ILE A 1 191 ? 14.034 10.668 -14.378 1.00 97.88 191 ILE A O 1
ATOM 1568 N N . LYS A 1 192 ? 13.567 8.805 -13.212 1.00 98.25 192 LYS A N 1
ATOM 1569 C CA . LYS A 1 192 ? 14.961 8.359 -13.014 1.00 98.25 192 LYS A CA 1
ATOM 1570 C C . LYS A 1 192 ? 15.512 7.543 -14.185 1.00 98.25 192 LYS A C 1
ATOM 1572 O O . LYS A 1 192 ? 16.677 7.703 -14.544 1.00 98.25 192 LYS A O 1
ATOM 1577 N N . TYR A 1 193 ? 14.671 6.734 -14.826 1.00 98.62 193 TYR A N 1
ATOM 1578 C CA . TYR A 1 193 ? 15.022 5.847 -15.940 1.00 98.62 193 TYR A CA 1
ATOM 1579 C C . TYR A 1 193 ? 14.201 6.140 -17.220 1.00 98.62 193 TYR A C 1
ATOM 1581 O O . TYR A 1 193 ? 13.668 5.214 -17.840 1.00 98.62 193 TYR A O 1
ATOM 1589 N N . PRO A 1 194 ? 14.130 7.403 -17.706 1.00 98.31 194 PRO A N 1
ATOM 1590 C CA . PRO A 1 194 ? 13.359 7.771 -18.903 1.00 98.31 194 PRO A CA 1
ATOM 1591 C C . PRO A 1 194 ? 13.888 7.160 -20.214 1.00 98.31 194 PRO A C 1
ATOM 1593 O O . PRO A 1 194 ? 13.275 7.342 -21.265 1.00 98.31 194 PRO A O 1
ATOM 1596 N N . HIS A 1 195 ? 15.035 6.479 -20.161 1.00 98.25 195 HIS A N 1
ATOM 1597 C CA . HIS A 1 195 ? 15.644 5.723 -21.256 1.00 98.25 195 HIS A CA 1
ATOM 1598 C C . HIS A 1 195 ? 15.233 4.235 -21.267 1.00 98.25 195 HIS A C 1
ATOM 1600 O O . HIS A 1 195 ? 15.478 3.552 -22.260 1.00 98.25 195 HIS A O 1
ATOM 1606 N N . LEU A 1 196 ? 14.605 3.740 -20.191 1.00 98.50 196 LEU A N 1
ATOM 1607 C CA . LEU A 1 196 ? 14.081 2.371 -20.073 1.00 98.50 196 LEU A CA 1
ATOM 1608 C C . LEU A 1 196 ? 12.549 2.326 -20.069 1.00 98.50 196 LEU A C 1
ATOM 1610 O O . LEU A 1 196 ? 11.986 1.389 -20.628 1.00 98.50 196 LEU A O 1
ATOM 1614 N N . MET A 1 197 ? 11.895 3.329 -19.471 1.00 98.44 197 MET A N 1
ATOM 1615 C CA . MET A 1 197 ? 10.436 3.472 -19.408 1.00 98.44 197 MET A CA 1
ATOM 1616 C C . MET A 1 197 ? 9.993 4.724 -20.171 1.00 98.44 197 MET A C 1
ATOM 1618 O O . MET A 1 197 ? 10.278 5.839 -19.741 1.00 98.44 197 MET A O 1
ATOM 1622 N N . ASP A 1 198 ? 9.287 4.560 -21.290 1.00 98.56 198 ASP A N 1
ATOM 1623 C CA . ASP A 1 198 ? 8.884 5.624 -22.228 1.00 98.56 198 ASP A CA 1
ATOM 1624 C C . ASP A 1 198 ? 7.753 6.526 -21.698 1.00 98.56 198 ASP A C 1
ATOM 1626 O O . ASP A 1 198 ? 7.620 7.685 -22.105 1.00 98.56 198 ASP A O 1
ATOM 1630 N N . GLY A 1 199 ? 6.951 6.006 -20.770 1.00 98.50 199 GLY A N 1
ATOM 1631 C CA . GLY A 1 199 ? 5.867 6.707 -20.083 1.00 98.50 199 GLY A CA 1
ATOM 1632 C C . GLY A 1 199 ? 5.240 5.830 -19.001 1.00 98.50 199 GLY A C 1
ATOM 1633 O O . GLY A 1 199 ? 5.625 4.673 -18.849 1.00 98.50 199 GLY A O 1
ATOM 1634 N N . GLY A 1 200 ? 4.266 6.350 -18.257 1.00 98.00 200 GLY A N 1
ATOM 1635 C CA . GLY A 1 200 ? 3.573 5.547 -17.251 1.00 98.00 200 GLY A CA 1
ATOM 1636 C C . GLY A 1 200 ? 2.251 6.121 -16.750 1.00 98.00 200 GLY A C 1
ATOM 1637 O O . GLY A 1 200 ? 2.011 7.328 -16.825 1.00 98.00 200 GLY A O 1
ATOM 1638 N N . ILE A 1 201 ? 1.397 5.238 -16.234 1.00 98.25 201 ILE A N 1
ATOM 1639 C CA . ILE A 1 201 ? 0.122 5.561 -15.588 1.00 98.25 201 ILE A CA 1
ATOM 1640 C C . ILE A 1 201 ? 0.280 5.354 -14.080 1.00 98.25 201 ILE A C 1
ATOM 1642 O O . ILE A 1 201 ? 0.281 4.226 -13.587 1.00 98.25 201 ILE A O 1
ATOM 1646 N N . ALA A 1 202 ? 0.412 6.466 -13.360 1.00 97.06 202 ALA A N 1
ATOM 1647 C CA . ALA A 1 202 ? 0.521 6.516 -11.908 1.00 97.06 202 ALA A CA 1
ATOM 1648 C C . ALA A 1 202 ? -0.883 6.704 -11.308 1.00 97.06 202 ALA A C 1
ATOM 1650 O O . ALA A 1 202 ? -1.387 7.827 -11.200 1.00 97.06 202 ALA A O 1
ATOM 1651 N N . ALA A 1 203 ? -1.555 5.602 -10.978 1.00 95.19 203 ALA A N 1
ATOM 1652 C CA . ALA A 1 203 ? -2.928 5.615 -10.486 1.00 95.19 203 ALA A CA 1
ATOM 1653 C C . ALA A 1 203 ? -2.983 5.786 -8.959 1.00 95.19 203 ALA A C 1
ATOM 1655 O O . ALA A 1 203 ? -2.369 5.036 -8.207 1.00 95.19 203 ALA A O 1
ATOM 1656 N N . SER A 1 204 ? -3.749 6.775 -8.499 1.00 91.88 204 SER A N 1
ATOM 1657 C CA . SER A 1 204 ? -3.931 7.138 -7.088 1.00 91.88 204 SER A CA 1
ATOM 1658 C C . SER A 1 204 ? -2.608 7.273 -6.320 1.00 91.88 204 SER A C 1
ATOM 1660 O O . SER A 1 204 ? -2.518 6.864 -5.170 1.00 91.88 204 SER A O 1
ATOM 1662 N N . ALA A 1 205 ? -1.576 7.815 -6.972 1.00 92.38 205 ALA A N 1
ATOM 1663 C CA . ALA A 1 205 ? -0.216 7.877 -6.447 1.00 92.38 205 ALA A CA 1
ATOM 1664 C C . ALA A 1 205 ? 0.002 9.142 -5.588 1.00 92.38 205 ALA A C 1
ATOM 1666 O O . ALA A 1 205 ? 0.027 10.242 -6.153 1.00 92.38 205 ALA A O 1
ATOM 1667 N N . PRO A 1 206 ? 0.205 9.042 -4.259 1.00 91.50 206 PRO A N 1
ATOM 1668 C CA . PRO A 1 206 ? 0.405 10.197 -3.380 1.00 91.50 206 PRO A CA 1
ATOM 1669 C C . PRO A 1 206 ? 1.848 10.739 -3.449 1.00 91.50 206 PRO A C 1
ATOM 1671 O O . PRO A 1 206 ? 2.485 10.999 -2.436 1.00 91.50 206 PRO A O 1
ATOM 1674 N N . VAL A 1 207 ? 2.365 10.967 -4.664 1.00 91.12 207 VAL A N 1
ATOM 1675 C CA . VAL A 1 207 ? 3.755 11.391 -4.963 1.00 91.12 207 VAL A CA 1
ATOM 1676 C C . VAL A 1 207 ? 4.214 12.689 -4.279 1.00 91.12 207 VAL A C 1
ATOM 1678 O O . VAL A 1 207 ? 5.406 12.983 -4.260 1.00 91.12 207 VAL A O 1
ATOM 1681 N N . PHE A 1 208 ? 3.277 13.459 -3.724 1.00 89.94 208 PHE A N 1
ATOM 1682 C CA . PHE A 1 208 ? 3.509 14.729 -3.036 1.00 89.94 208 PHE A CA 1
ATOM 1683 C C . PHE A 1 208 ? 3.066 14.712 -1.556 1.00 89.94 208 PHE A C 1
ATOM 1685 O O . PHE A 1 208 ? 3.122 15.748 -0.901 1.00 89.94 208 PHE A O 1
ATOM 1692 N N . TRP A 1 209 ? 2.647 13.566 -0.999 1.00 90.69 209 TRP A N 1
ATOM 1693 C CA . TRP A 1 209 ? 2.288 13.449 0.423 1.00 90.69 209 TRP A CA 1
ATOM 1694 C C . TRP A 1 209 ? 3.539 13.268 1.293 1.00 90.69 209 TRP A C 1
ATOM 1696 O O . TRP A 1 209 ? 3.853 12.172 1.741 1.00 90.69 209 TRP A O 1
ATOM 1706 N N . PHE A 1 210 ? 4.290 14.340 1.528 1.00 91.69 210 PHE A N 1
ATOM 1707 C CA . PHE A 1 210 ? 5.544 14.277 2.284 1.00 91.69 210 PHE A CA 1
ATOM 1708 C C . PHE A 1 210 ? 5.810 15.567 3.060 1.00 91.69 210 PHE A C 1
ATOM 1710 O O . PHE A 1 210 ? 5.206 16.610 2.800 1.00 91.69 210 PHE A O 1
ATOM 1717 N N . LEU A 1 211 ? 6.747 15.513 4.014 1.00 88.62 211 LEU A N 1
ATOM 1718 C CA . LEU A 1 211 ? 7.163 16.699 4.764 1.00 88.62 211 LEU A CA 1
ATOM 1719 C C . LEU A 1 211 ? 7.624 17.836 3.844 1.00 88.62 211 LEU A C 1
ATOM 1721 O O . LEU A 1 211 ? 8.276 17.623 2.823 1.00 88.62 211 LEU A O 1
ATOM 1725 N N . ASN A 1 212 ? 7.336 19.065 4.279 1.00 80.88 212 ASN A N 1
ATOM 1726 C CA . ASN A 1 212 ? 7.649 20.322 3.593 1.00 80.88 212 ASN A CA 1
ATOM 1727 C C . ASN A 1 212 ? 6.951 20.528 2.234 1.00 80.88 212 ASN A C 1
ATOM 1729 O O . ASN A 1 212 ? 7.197 21.549 1.591 1.00 80.88 212 ASN A O 1
ATOM 1733 N N . VAL A 1 213 ? 6.051 19.634 1.811 1.00 84.62 213 VAL A N 1
ATOM 1734 C CA . VAL A 1 213 ? 5.148 19.898 0.685 1.00 84.62 213 VAL A CA 1
ATOM 1735 C C . VAL A 1 213 ? 3.904 20.642 1.209 1.00 84.62 213 VAL A C 1
ATOM 1737 O O . VAL A 1 213 ? 3.233 20.128 2.099 1.00 84.62 213 VAL A O 1
ATOM 1740 N N . PRO A 1 214 ? 3.547 21.841 0.698 1.00 76.12 214 PRO A N 1
ATOM 1741 C CA . PRO A 1 214 ? 2.421 22.626 1.235 1.00 76.12 214 PRO A CA 1
ATOM 1742 C C . PRO A 1 214 ? 1.022 22.056 0.955 1.00 76.12 214 PRO A C 1
ATOM 1744 O O . PRO A 1 214 ? 0.018 22.611 1.402 1.00 76.12 214 PRO A O 1
ATOM 1747 N N . THR A 1 215 ? 0.914 21.036 0.108 1.00 76.56 215 THR A N 1
ATOM 1748 C CA . THR A 1 215 ? -0.350 20.440 -0.329 1.00 76.56 215 THR A CA 1
ATOM 1749 C C . THR A 1 215 ? -0.078 18.996 -0.733 1.00 76.56 215 THR A C 1
ATOM 1751 O O . THR A 1 215 ? 0.790 18.780 -1.578 1.00 76.56 215 THR A O 1
ATOM 1754 N N . PRO A 1 216 ? -0.830 18.019 -0.210 1.00 81.56 216 PRO A N 1
ATOM 1755 C CA . PRO A 1 216 ? -2.000 18.156 0.666 1.00 81.56 216 PRO A CA 1
ATOM 1756 C C . PRO A 1 216 ? -1.661 18.594 2.106 1.00 81.56 216 PRO A C 1
ATOM 1758 O O . PRO A 1 216 ? -0.559 18.340 2.580 1.00 81.56 216 PRO A O 1
ATOM 1761 N N . PRO A 1 217 ? -2.606 19.234 2.820 1.00 88.62 217 PRO A N 1
ATOM 1762 C CA . PRO A 1 217 ? -2.537 19.360 4.273 1.00 88.62 217 PRO A CA 1
ATOM 1763 C C . PRO A 1 217 ? -2.488 17.990 4.963 1.00 88.62 217 PRO A C 1
ATOM 1765 O O . PRO A 1 217 ? -3.165 17.057 4.536 1.00 88.62 217 PRO A O 1
ATOM 1768 N N . GLU A 1 218 ? -1.772 17.913 6.084 1.00 90.31 218 GLU A N 1
ATOM 1769 C CA . GLU A 1 218 ? -1.639 16.726 6.950 1.00 90.31 218 GLU A CA 1
ATOM 1770 C C . GLU A 1 218 ? -2.978 16.114 7.413 1.00 90.31 218 GLU A C 1
ATOM 1772 O O . GLU A 1 218 ? -3.056 14.915 7.669 1.00 90.31 218 GLU A O 1
ATOM 1777 N N . ASP A 1 219 ? -4.049 16.912 7.461 1.00 91.50 219 ASP A N 1
ATOM 1778 C CA . ASP A 1 219 ? -5.398 16.482 7.851 1.00 91.50 219 ASP A CA 1
ATOM 1779 C C . ASP A 1 219 ? -6.327 16.126 6.677 1.00 91.50 219 ASP A C 1
ATOM 1781 O O . ASP A 1 219 ? -7.508 15.813 6.869 1.00 91.50 219 ASP A O 1
ATOM 1785 N N . ALA A 1 220 ? -5.834 16.196 5.436 1.00 90.38 220 ALA A N 1
ATOM 1786 C CA . ALA A 1 220 ? -6.686 16.039 4.263 1.00 90.38 220 ALA A CA 1
ATOM 1787 C C . ALA A 1 220 ? -7.233 14.611 4.121 1.00 90.38 220 ALA A C 1
ATOM 1789 O O . ALA A 1 220 ? -8.334 14.446 3.598 1.00 90.38 220 ALA A O 1
ATOM 1790 N N . TYR A 1 221 ? -6.511 13.597 4.607 1.00 89.88 221 TYR A N 1
ATOM 1791 C CA . TYR A 1 221 ? -6.924 12.198 4.523 1.00 89.88 221 TYR A CA 1
ATOM 1792 C C . TYR A 1 221 ? -8.140 11.926 5.415 1.00 89.88 221 TYR A C 1
ATOM 1794 O O . TYR A 1 221 ? -9.206 11.584 4.902 1.00 89.88 221 TYR A O 1
ATOM 1802 N N . ASP A 1 222 ? -8.043 12.220 6.713 1.00 91.88 222 ASP A N 1
ATOM 1803 C CA . ASP A 1 222 ? -9.131 12.008 7.678 1.00 91.88 222 ASP A CA 1
ATOM 1804 C C . ASP A 1 222 ? -10.378 12.841 7.336 1.00 91.88 222 ASP A C 1
ATOM 1806 O O . ASP A 1 222 ? -11.511 12.361 7.461 1.00 91.88 222 ASP A O 1
ATOM 1810 N N . LYS A 1 223 ? -10.200 14.053 6.790 1.00 91.75 223 LYS A N 1
ATOM 1811 C CA . LYS A 1 223 ? -11.298 14.859 6.219 1.00 91.75 223 LYS A CA 1
ATOM 1812 C C . LYS A 1 223 ? -11.974 14.190 5.024 1.00 91.75 223 LYS A C 1
ATOM 1814 O O . LYS A 1 223 ? -13.196 14.275 4.883 1.00 91.75 223 LYS A O 1
ATOM 1819 N N . ILE A 1 224 ? -11.204 13.564 4.137 1.00 90.56 224 ILE A N 1
ATOM 1820 C CA . ILE A 1 224 ? -11.716 12.870 2.952 1.00 90.56 224 ILE A CA 1
ATOM 1821 C C . ILE A 1 224 ? -12.457 11.595 3.359 1.00 90.56 224 ILE A C 1
ATOM 1823 O O . ILE A 1 224 ? -13.601 11.420 2.939 1.00 90.56 224 ILE A O 1
ATOM 1827 N N . VAL A 1 225 ? -11.876 10.775 4.239 1.00 93.94 225 VAL A N 1
ATOM 1828 C CA . VAL A 1 225 ? -12.520 9.591 4.833 1.00 93.94 225 VAL A CA 1
ATOM 1829 C C . VAL A 1 225 ? -13.840 9.993 5.496 1.00 93.94 225 VAL A C 1
ATOM 1831 O O . VAL A 1 225 ? -14.901 9.476 5.140 1.00 93.94 225 VAL A O 1
ATOM 1834 N N . THR A 1 226 ? -13.821 11.011 6.361 1.00 94.56 226 THR A N 1
ATOM 1835 C CA . THR A 1 226 ? -15.029 11.561 6.999 1.00 94.56 226 THR A CA 1
ATOM 1836 C C . THR A 1 226 ? -16.081 11.976 5.970 1.00 94.56 226 THR A C 1
ATOM 1838 O O . THR A 1 226 ? -17.251 11.601 6.081 1.00 94.56 226 THR A O 1
ATOM 1841 N N . ARG A 1 227 ? -15.685 12.723 4.933 1.00 93.94 227 ARG A N 1
ATOM 1842 C CA . ARG A 1 227 ? -16.593 13.185 3.875 1.00 93.94 227 ARG A CA 1
ATOM 1843 C C . ARG A 1 227 ? -17.215 12.026 3.093 1.00 93.94 227 ARG A C 1
ATOM 1845 O O . ARG A 1 227 ? -18.392 12.110 2.747 1.00 93.94 227 ARG A O 1
ATOM 1852 N N . THR A 1 228 ? -16.465 10.960 2.832 1.00 94.12 228 THR A N 1
ATOM 1853 C CA . THR A 1 228 ? -16.944 9.746 2.152 1.00 94.12 228 THR A CA 1
ATOM 1854 C C . THR A 1 228 ? -18.058 9.060 2.951 1.00 94.12 228 THR A C 1
ATOM 1856 O O . THR A 1 228 ? -19.112 8.743 2.391 1.00 94.12 228 THR A O 1
ATOM 1859 N N . PHE A 1 229 ? -17.905 8.948 4.273 1.00 95.12 229 PHE A N 1
ATOM 1860 C CA . PHE A 1 229 ? -18.945 8.415 5.164 1.00 95.12 229 PHE A CA 1
ATOM 1861 C C . PHE A 1 229 ? -20.156 9.355 5.291 1.00 95.12 229 PHE A C 1
ATOM 1863 O O . PHE A 1 229 ? -21.300 8.906 5.187 1.00 95.12 229 PHE A O 1
ATOM 1870 N N . VAL A 1 230 ? -19.938 10.665 5.447 1.00 94.69 230 VAL A N 1
ATOM 1871 C CA . VAL A 1 230 ? -21.029 11.657 5.546 1.00 94.69 230 VAL A CA 1
ATOM 1872 C C . VAL A 1 230 ? -21.868 11.707 4.263 1.00 94.69 230 VAL A C 1
ATOM 1874 O O . VAL A 1 230 ? -23.096 11.654 4.327 1.00 94.69 230 VAL A O 1
ATOM 1877 N N . ASN A 1 231 ? -21.234 11.714 3.086 1.00 94.19 231 ASN A N 1
ATOM 1878 C CA . ASN A 1 231 ? -21.935 11.644 1.796 1.00 94.19 231 ASN A CA 1
ATOM 1879 C C . ASN A 1 231 ? -22.735 10.337 1.620 1.00 94.19 231 ASN A C 1
ATOM 1881 O O . ASN A 1 231 ? -23.703 10.309 0.859 1.00 94.19 231 ASN A O 1
ATOM 1885 N N . SER A 1 232 ? -22.339 9.269 2.317 1.00 94.12 232 SER A N 1
ATOM 1886 C CA . SER A 1 232 ? -22.977 7.948 2.276 1.00 94.12 232 SER A CA 1
ATOM 1887 C C . SER A 1 232 ? -24.107 7.768 3.301 1.00 94.12 232 SER A C 1
ATOM 1889 O O . SER A 1 232 ? -24.750 6.717 3.322 1.00 94.12 232 SER A O 1
ATOM 1891 N N . GLY A 1 233 ? -24.395 8.793 4.112 1.00 93.00 233 GLY A N 1
ATOM 1892 C CA . GLY A 1 233 ? -25.521 8.826 5.053 1.00 93.00 233 GLY A CA 1
ATOM 1893 C C . GLY A 1 233 ? -25.156 8.643 6.528 1.00 93.00 233 GLY A C 1
ATOM 1894 O O . GLY A 1 233 ? -26.059 8.617 7.362 1.00 93.00 233 GLY A O 1
ATOM 1895 N N . CYS A 1 234 ? -23.871 8.537 6.872 1.00 93.94 234 CYS A N 1
ATOM 1896 C CA . CYS A 1 234 ? -23.424 8.634 8.262 1.00 93.94 234 CYS A CA 1
ATOM 1897 C C . CYS A 1 234 ? -23.434 10.094 8.758 1.00 93.94 234 CYS A C 1
ATOM 1899 O O . CYS A 1 234 ? -23.488 11.039 7.972 1.00 93.94 234 CYS A O 1
ATOM 1901 N N . SER A 1 235 ? -23.289 10.291 10.072 1.00 92.94 235 SER A N 1
ATOM 1902 C CA . SER A 1 235 ? -22.935 11.592 10.654 1.00 92.94 235 SER A CA 1
ATOM 1903 C C . SER A 1 235 ? -21.645 11.485 11.471 1.00 92.94 235 SER A C 1
ATOM 1905 O O . SER A 1 235 ? -21.381 10.445 12.078 1.00 92.94 235 SER A O 1
ATOM 1907 N N . VAL A 1 236 ? -20.858 12.567 11.513 1.00 94.62 236 VAL A N 1
ATOM 1908 C CA . VAL A 1 236 ? -19.633 12.656 12.333 1.00 94.62 236 VAL A CA 1
ATOM 1909 C C . VAL A 1 236 ? -19.947 12.376 13.804 1.00 94.62 236 VAL A C 1
ATOM 1911 O O . VAL A 1 236 ? -19.250 11.605 14.459 1.00 94.62 236 VAL A O 1
ATOM 1914 N N . GLU A 1 237 ? -21.046 12.949 14.304 1.00 94.00 237 GLU A N 1
ATOM 1915 C CA . GLU A 1 237 ? -21.503 12.783 15.682 1.00 94.00 237 GLU A CA 1
ATOM 1916 C C . GLU A 1 237 ? -21.802 11.314 16.013 1.00 94.00 237 GLU A C 1
ATOM 1918 O O . GLU A 1 237 ? -21.305 10.804 17.014 1.00 94.00 237 GLU A O 1
ATOM 1923 N N . SER A 1 238 ? -22.558 10.609 15.166 1.00 93.00 238 SER A N 1
ATOM 1924 C CA . SER A 1 238 ? -22.954 9.218 15.426 1.00 93.00 238 SER A CA 1
ATOM 1925 C C . SER A 1 238 ? -21.767 8.251 15.388 1.00 93.00 238 SER A C 1
ATOM 1927 O O . SER A 1 238 ? -21.710 7.321 16.193 1.00 93.00 238 SER A O 1
ATOM 1929 N N . ILE A 1 239 ? -20.800 8.477 14.491 1.00 95.25 239 ILE A N 1
ATOM 1930 C CA . ILE A 1 239 ? -19.564 7.685 14.440 1.00 95.25 239 ILE A CA 1
ATOM 1931 C C . ILE A 1 239 ? -18.725 7.952 15.697 1.00 95.25 239 ILE A C 1
ATOM 1933 O O . ILE A 1 239 ? -18.374 6.999 16.399 1.00 95.25 239 ILE A O 1
ATOM 1937 N N . LYS A 1 240 ? -18.490 9.223 16.055 1.00 95.50 240 LYS A N 1
ATOM 1938 C CA . LYS A 1 240 ? -17.776 9.599 17.288 1.00 95.50 240 LYS A CA 1
ATOM 1939 C C . LYS A 1 240 ? -18.425 8.968 18.527 1.00 95.50 240 LYS A C 1
ATOM 1941 O O . LYS A 1 240 ? -17.744 8.306 19.303 1.00 95.50 240 LYS A O 1
ATOM 1946 N N . GLN A 1 241 ? -19.747 9.088 18.668 1.00 95.25 241 GLN A N 1
ATOM 1947 C CA . GLN A 1 241 ? -20.512 8.500 19.774 1.00 95.25 241 GLN A CA 1
ATOM 1948 C C . GLN A 1 241 ? -20.399 6.968 19.833 1.00 95.25 241 GLN A C 1
ATOM 1950 O O . GLN A 1 241 ? -20.443 6.404 20.924 1.00 95.25 241 GLN A O 1
ATOM 1955 N N . SER A 1 242 ? -20.228 6.276 18.698 1.00 96.38 242 SER A N 1
ATOM 1956 C CA . SER A 1 242 ? -19.990 4.823 18.696 1.00 96.38 242 SER A CA 1
ATOM 1957 C C . SER A 1 242 ? -18.616 4.434 19.247 1.00 96.38 242 SER A C 1
ATOM 1959 O O . SER A 1 242 ? -18.528 3.500 20.044 1.00 96.38 242 SER A O 1
ATOM 1961 N N . MET A 1 243 ? -17.569 5.197 18.919 1.00 97.00 243 MET A N 1
ATOM 1962 C CA . MET A 1 243 ? -16.224 5.009 19.478 1.00 97.00 243 MET A CA 1
ATOM 1963 C C . MET A 1 243 ? -16.156 5.420 20.958 1.00 97.00 243 MET A C 1
ATOM 1965 O O . MET A 1 243 ? -15.574 4.703 21.771 1.00 97.00 243 MET A O 1
ATOM 1969 N N . ASP A 1 244 ? -16.812 6.521 21.344 1.00 96.56 244 ASP A N 1
ATOM 1970 C CA . ASP A 1 244 ? -16.959 6.921 22.752 1.00 96.56 244 ASP A CA 1
ATOM 1971 C C . ASP A 1 244 ? -17.661 5.827 23.571 1.00 96.56 244 ASP A C 1
ATOM 1973 O O . ASP A 1 244 ? -17.225 5.496 24.671 1.00 96.56 244 ASP A O 1
ATOM 1977 N N . ALA A 1 245 ? -18.730 5.230 23.030 1.00 97.44 245 ALA A N 1
ATOM 1978 C CA . ALA A 1 245 ? -19.478 4.178 23.708 1.00 97.44 245 ALA A CA 1
ATOM 1979 C C . ALA A 1 245 ? -18.644 2.905 23.929 1.00 97.44 245 ALA A C 1
ATOM 1981 O O . ALA A 1 245 ? -18.784 2.278 24.979 1.00 97.44 245 ALA A O 1
ATOM 1982 N N . ILE A 1 246 ? -17.754 2.544 22.996 1.00 98.06 246 ILE A N 1
ATOM 1983 C CA . ILE A 1 246 ? -16.775 1.461 23.195 1.00 98.06 246 ILE A CA 1
ATOM 1984 C C . ILE A 1 246 ? -15.857 1.797 24.380 1.00 98.06 246 ILE A C 1
ATOM 1986 O O . ILE A 1 246 ? -15.776 1.018 25.335 1.00 98.06 246 ILE A O 1
ATOM 1990 N N . ARG A 1 247 ? -15.233 2.983 24.366 1.00 98.00 247 ARG A N 1
ATOM 1991 C CA . ARG A 1 247 ? -14.332 3.460 25.433 1.00 98.00 247 ARG A CA 1
ATOM 1992 C C . ARG A 1 247 ? -15.025 3.538 26.797 1.00 98.00 247 ARG A C 1
ATOM 1994 O O . ARG A 1 247 ? -14.428 3.206 27.819 1.00 98.00 247 ARG A O 1
ATOM 2001 N N . ASP A 1 248 ? -16.289 3.953 26.840 1.00 98.06 248 ASP A N 1
ATOM 2002 C CA . ASP A 1 248 ? -17.082 4.017 28.070 1.00 98.06 248 ASP A CA 1
ATOM 2003 C C . ASP A 1 248 ? -17.454 2.634 28.610 1.00 98.06 248 ASP A C 1
ATOM 2005 O O . ASP A 1 248 ? -17.275 2.373 29.803 1.00 98.06 248 ASP A O 1
ATOM 2009 N N . LEU A 1 249 ? -17.928 1.725 27.752 1.00 98.44 249 LEU A N 1
ATOM 2010 C CA . LEU A 1 249 ? -18.254 0.354 28.151 1.00 98.44 249 LEU A CA 1
ATOM 2011 C C . LEU A 1 249 ? -17.008 -0.365 28.688 1.00 98.44 249 LEU A C 1
ATOM 2013 O O . LEU A 1 249 ? -17.089 -1.017 29.735 1.00 98.44 249 LEU A O 1
ATOM 2017 N N . ALA A 1 250 ? -15.848 -0.167 28.055 1.00 98.31 250 ALA A N 1
ATOM 2018 C CA . ALA A 1 250 ? -14.575 -0.755 28.468 1.00 98.31 250 ALA A CA 1
ATOM 2019 C C . ALA A 1 250 ? -14.138 -0.380 29.899 1.00 98.31 250 ALA A C 1
ATOM 2021 O O . ALA A 1 250 ? -13.396 -1.133 30.535 1.00 98.31 250 ALA A O 1
ATOM 2022 N N . LYS A 1 251 ? -14.631 0.727 30.474 1.00 98.31 251 LYS A N 1
ATOM 2023 C CA . LYS A 1 251 ? -14.330 1.120 31.866 1.00 98.31 251 LYS A CA 1
ATOM 2024 C C . LYS A 1 251 ? -14.929 0.148 32.889 1.00 98.31 251 LYS A C 1
ATOM 2026 O O . LYS A 1 251 ? -14.329 -0.086 33.939 1.00 98.31 251 LYS A O 1
ATOM 2031 N N . THR A 1 252 ? -16.065 -0.483 32.584 1.00 98.12 252 THR A N 1
ATOM 2032 C CA . THR A 1 252 ? -16.779 -1.382 33.512 1.00 98.12 252 THR A CA 1
ATOM 2033 C C . THR A 1 252 ? -16.577 -2.855 33.164 1.00 98.12 252 THR A C 1
ATOM 2035 O O . THR A 1 252 ? -16.447 -3.212 31.999 1.00 98.12 252 THR A O 1
ATOM 2038 N N . GLU A 1 253 ? -16.596 -3.745 34.160 1.00 97.81 253 GLU A N 1
ATOM 2039 C CA . GLU A 1 253 ? -16.463 -5.187 33.903 1.00 97.81 253 GLU A CA 1
ATOM 2040 C C . GLU A 1 253 ? -17.623 -5.734 33.052 1.00 97.81 253 GLU A C 1
ATOM 2042 O O . GLU A 1 253 ? -17.399 -6.469 32.093 1.00 97.81 253 GLU A O 1
ATOM 2047 N N . ASN A 1 254 ? -18.860 -5.319 33.344 1.00 97.88 254 ASN A N 1
ATOM 2048 C CA . ASN A 1 254 ? -20.031 -5.718 32.560 1.00 97.88 254 ASN A CA 1
ATOM 2049 C C . ASN A 1 254 ? -19.968 -5.197 31.115 1.00 97.88 254 ASN A C 1
ATOM 2051 O O . ASN A 1 254 ? -20.335 -5.928 30.197 1.00 97.88 254 ASN A O 1
ATOM 2055 N N . GLY A 1 255 ? -19.472 -3.974 30.898 1.00 98.25 255 GLY A N 1
ATOM 2056 C CA . GLY A 1 255 ? -19.281 -3.421 29.558 1.00 98.25 255 GLY A CA 1
ATOM 2057 C C . GLY A 1 255 ? -18.162 -4.122 28.781 1.00 98.25 255 GLY A C 1
ATOM 2058 O O . GLY A 1 255 ? -18.366 -4.446 27.616 1.00 98.25 255 GLY A O 1
ATOM 2059 N N . ARG A 1 256 ? -17.038 -4.479 29.422 1.00 98.44 256 ARG A N 1
ATOM 2060 C CA . ARG A 1 256 ? -15.997 -5.330 28.805 1.00 98.44 256 ARG A CA 1
ATOM 2061 C C . ARG A 1 256 ? -16.536 -6.702 28.400 1.00 98.44 256 ARG A C 1
ATOM 2063 O O . ARG A 1 256 ? -16.340 -7.120 27.263 1.00 98.44 256 ARG A O 1
ATOM 2070 N N . ARG A 1 257 ? -17.297 -7.368 29.279 1.00 98.19 257 ARG A N 1
ATOM 2071 C CA . ARG A 1 257 ? -17.985 -8.632 28.950 1.00 98.19 257 ARG A CA 1
ATOM 2072 C C . ARG A 1 257 ? -18.948 -8.470 27.767 1.00 98.19 257 ARG A C 1
ATOM 2074 O O . ARG A 1 257 ? -18.966 -9.333 26.898 1.00 98.19 257 ARG A O 1
ATOM 2081 N N . PHE A 1 258 ? -19.709 -7.372 27.709 1.00 98.38 258 PHE A N 1
ATOM 2082 C CA . PHE A 1 258 ? -20.589 -7.065 26.577 1.00 98.38 258 PHE A CA 1
ATOM 2083 C C . PHE A 1 258 ? -19.813 -6.877 25.268 1.00 98.38 258 PHE A C 1
ATOM 2085 O O . PHE A 1 258 ? -20.217 -7.447 24.258 1.00 98.38 258 PHE A O 1
ATOM 2092 N N . LEU A 1 259 ? -18.718 -6.107 25.275 1.00 98.38 259 LEU A N 1
ATOM 2093 C CA . LEU A 1 259 ? -17.885 -5.891 24.087 1.00 98.38 259 LEU A CA 1
ATOM 2094 C C . LEU A 1 259 ? -17.327 -7.229 23.585 1.00 98.38 259 LEU A C 1
ATOM 2096 O O . LEU A 1 259 ? -17.569 -7.588 22.436 1.00 98.38 259 LEU A O 1
ATOM 2100 N N . ASN A 1 260 ? -16.695 -8.009 24.466 1.00 98.25 260 ASN A N 1
ATOM 2101 C CA . ASN A 1 260 ? -16.105 -9.307 24.128 1.00 98.25 260 ASN A CA 1
ATOM 2102 C C . ASN A 1 260 ? -17.144 -10.291 23.547 1.00 98.25 260 ASN A C 1
ATOM 2104 O O . ASN A 1 260 ? -16.892 -10.902 22.510 1.00 98.25 260 ASN A O 1
ATOM 2108 N N . ASP A 1 261 ? -18.327 -10.405 24.164 1.00 97.75 261 ASP A N 1
ATOM 2109 C CA . ASP A 1 261 ? -19.417 -11.284 23.708 1.00 97.75 261 ASP A CA 1
ATOM 2110 C C . ASP A 1 261 ? -20.066 -10.801 22.398 1.00 97.75 261 ASP A C 1
ATOM 2112 O O . ASP A 1 261 ? -20.195 -11.565 21.441 1.00 97.75 261 ASP A O 1
ATOM 2116 N N . LYS A 1 262 ? -20.468 -9.525 22.314 1.00 96.88 262 LYS A N 1
ATOM 2117 C CA . LYS A 1 262 ? -21.252 -9.022 21.171 1.00 96.88 262 LYS A CA 1
ATOM 2118 C C . LYS A 1 262 ? -20.433 -8.703 19.936 1.00 96.88 262 LYS A C 1
ATOM 2120 O O . LYS A 1 262 ? -20.957 -8.872 18.838 1.00 96.88 262 LYS A O 1
ATOM 2125 N N . PHE A 1 263 ? -19.173 -8.309 20.099 1.00 97.25 263 PHE A N 1
ATOM 2126 C CA . PHE A 1 263 ? -18.247 -8.183 18.976 1.00 97.25 263 PHE A CA 1
ATOM 2127 C C . PHE A 1 263 ? -17.626 -9.540 18.609 1.00 97.25 263 PHE A C 1
ATOM 2129 O O . PHE A 1 263 ? -16.938 -9.633 17.597 1.00 97.25 263 PHE A O 1
ATOM 2136 N N . ARG A 1 264 ? -17.889 -10.596 19.401 1.00 96.75 264 ARG A N 1
ATOM 2137 C CA . ARG A 1 264 ? -17.312 -11.938 19.245 1.00 96.75 264 ARG A CA 1
ATOM 2138 C C . ARG A 1 264 ? -15.787 -11.867 19.166 1.00 96.75 264 ARG A C 1
ATOM 2140 O O . ARG A 1 264 ? -15.192 -12.413 18.244 1.00 96.75 264 ARG A O 1
ATOM 2147 N N . LEU A 1 265 ? -15.159 -11.128 20.076 1.00 96.88 265 LEU A N 1
ATOM 2148 C CA . LEU A 1 265 ? -13.720 -10.883 20.000 1.00 96.88 265 LEU A CA 1
ATOM 2149 C C . LEU A 1 265 ? -12.937 -12.179 20.206 1.00 96.88 265 LEU A C 1
ATOM 2151 O O . LEU A 1 265 ? -13.274 -12.999 21.064 1.00 96.88 265 LEU A O 1
ATOM 2155 N N . SER A 1 266 ? -11.888 -12.353 19.407 1.00 95.75 266 SER A N 1
ATOM 2156 C CA . SER A 1 266 ? -11.006 -13.510 19.511 1.00 95.75 266 SER A CA 1
ATOM 2157 C C . SER A 1 266 ? -10.314 -13.537 20.880 1.00 95.75 266 SER A C 1
ATOM 2159 O O . SER A 1 266 ? -10.006 -12.467 21.409 1.00 95.75 266 SER A O 1
ATOM 2161 N N . PRO A 1 267 ? -9.977 -14.712 21.455 1.00 94.50 267 PRO A N 1
ATOM 2162 C CA . PRO A 1 267 ? -9.253 -14.802 22.729 1.00 94.50 267 PRO A CA 1
ATOM 2163 C C . PRO A 1 267 ? -7.925 -14.027 22.785 1.00 94.50 267 PRO A C 1
ATOM 2165 O O . PRO A 1 267 ? -7.416 -13.773 23.870 1.00 94.50 267 PRO A O 1
ATOM 2168 N N . LYS A 1 268 ? -7.366 -13.655 21.626 1.00 92.31 268 LYS A N 1
ATOM 2169 C CA . LYS A 1 268 ? -6.154 -12.833 21.490 1.00 92.31 268 LYS A CA 1
ATOM 2170 C C . LYS A 1 268 ? -6.394 -11.315 21.524 1.00 92.31 268 LYS A C 1
ATOM 2172 O O . LYS A 1 268 ? -5.443 -10.562 21.694 1.00 92.31 268 LYS A O 1
ATOM 2177 N N . ALA A 1 269 ? -7.642 -10.885 21.343 1.00 94.44 269 ALA A N 1
ATOM 2178 C CA . ALA A 1 269 ? -8.075 -9.495 21.184 1.00 94.44 269 ALA A CA 1
ATOM 2179 C C . ALA A 1 269 ? -9.223 -9.156 22.152 1.00 94.44 269 ALA A C 1
ATOM 2181 O O . ALA A 1 269 ? -10.175 -8.464 21.797 1.00 94.44 269 ALA A O 1
ATOM 2182 N N . LEU A 1 270 ? -9.183 -9.705 23.369 1.00 96.69 270 LEU A N 1
ATOM 2183 C CA . LEU A 1 270 ? -10.184 -9.413 24.392 1.00 96.69 270 LEU A CA 1
ATOM 2184 C C . LEU A 1 270 ? -9.927 -8.040 25.020 1.00 96.69 270 LEU A C 1
ATOM 2186 O O . LEU A 1 270 ? -8.793 -7.673 25.320 1.00 96.69 270 LEU A O 1
ATOM 2190 N N . VAL A 1 271 ? -11.002 -7.300 25.287 1.00 97.56 271 VAL A N 1
ATOM 2191 C CA . VAL A 1 271 ? -10.956 -6.095 26.118 1.00 97.56 271 VAL A CA 1
ATOM 2192 C C . VAL A 1 271 ? -10.908 -6.549 27.578 1.00 97.56 271 VAL A C 1
ATOM 2194 O O . VAL A 1 271 ? -11.938 -6.900 28.162 1.00 97.56 271 VAL A O 1
ATOM 2197 N N . GLU A 1 272 ? -9.718 -6.580 28.174 1.00 96.62 272 GLU A N 1
ATOM 2198 C CA . GLU A 1 272 ? -9.512 -7.017 29.565 1.00 96.62 272 GLU A CA 1
ATOM 2199 C C . GLU A 1 272 ? -9.459 -5.830 30.538 1.00 96.62 272 GLU A C 1
ATOM 2201 O O . GLU A 1 272 ? -9.981 -5.895 31.659 1.00 96.62 272 GLU A O 1
ATOM 2206 N N . ARG A 1 273 ? -8.890 -4.711 30.084 1.00 96.94 273 ARG A N 1
ATOM 2207 C CA . ARG A 1 273 ? -8.640 -3.473 30.834 1.00 96.94 273 ARG A CA 1
ATOM 2208 C C . ARG A 1 273 ? -9.325 -2.282 30.146 1.00 96.94 273 ARG A C 1
ATOM 2210 O O . ARG A 1 273 ? -9.603 -2.344 28.951 1.00 96.94 273 ARG A O 1
ATOM 2217 N N . PRO A 1 274 ? -9.562 -1.161 30.854 1.00 97.25 274 PRO A N 1
ATOM 2218 C CA . PRO A 1 274 ? -10.163 0.033 30.252 1.00 97.25 274 PRO A CA 1
ATOM 2219 C C . PRO A 1 274 ? -9.406 0.587 29.034 1.00 97.25 274 PRO A C 1
ATOM 2221 O O . PRO A 1 274 ? -10.049 1.017 28.084 1.00 97.25 274 PRO A O 1
ATOM 2224 N N . SER A 1 275 ? -8.069 0.520 29.040 1.00 95.69 275 SER A N 1
ATOM 2225 C CA . SER A 1 275 ? -7.197 0.951 27.932 1.00 95.69 275 SER A CA 1
ATOM 2226 C C . SER A 1 275 ? -7.403 0.162 26.640 1.00 95.69 275 SER A C 1
ATOM 2228 O O . SER A 1 275 ? -7.175 0.677 25.554 1.00 95.69 275 SER A O 1
ATOM 2230 N N . ASP A 1 276 ? -7.844 -1.091 26.740 1.00 96.56 276 ASP A N 1
ATOM 2231 C CA . ASP A 1 276 ? -8.030 -1.951 25.569 1.00 96.56 276 ASP A CA 1
ATOM 2232 C C . ASP A 1 276 ? -9.292 -1.525 24.780 1.00 96.56 276 ASP A C 1
ATOM 2234 O O . ASP A 1 276 ? -9.467 -1.881 23.618 1.00 96.56 276 ASP A O 1
ATOM 2238 N N . GLY A 1 277 ? -10.152 -0.697 25.392 1.00 96.94 277 GLY A N 1
ATOM 2239 C CA . GLY A 1 277 ? -11.261 -0.024 24.719 1.00 96.94 277 GLY A CA 1
ATOM 2240 C C . GLY A 1 277 ? -10.829 1.097 23.773 1.00 96.94 277 GLY A C 1
ATOM 2241 O O . GLY A 1 277 ? -11.576 1.397 22.846 1.00 96.94 277 GLY A O 1
ATOM 2242 N N . ASP A 1 278 ? -9.646 1.691 23.965 1.00 95.94 278 ASP A N 1
ATOM 2243 C CA . ASP A 1 278 ? -9.084 2.629 22.989 1.00 95.94 278 ASP A CA 1
ATOM 2244 C C . ASP A 1 278 ? -8.638 1.874 21.734 1.00 95.94 278 ASP A C 1
ATOM 2246 O O . ASP A 1 278 ? -9.064 2.236 20.644 1.00 95.94 278 ASP A O 1
ATOM 2250 N N . LEU A 1 279 ? -7.930 0.746 21.892 1.00 95.31 279 LEU A N 1
ATOM 2251 C CA . LEU A 1 279 ? -7.521 -0.122 20.778 1.00 95.31 279 LEU A CA 1
ATOM 2252 C C . LEU A 1 279 ? -8.718 -0.587 19.933 1.00 95.31 279 LEU A C 1
ATOM 2254 O O . LEU A 1 279 ? -8.689 -0.480 18.712 1.00 95.31 279 LEU A O 1
ATOM 2258 N N . LEU A 1 280 ? -9.800 -1.046 20.575 1.00 96.56 280 LEU A N 1
ATOM 2259 C CA . LEU A 1 280 ? -11.021 -1.464 19.874 1.00 96.56 280 LEU A CA 1
ATOM 2260 C C . LEU A 1 280 ? -11.761 -0.298 19.193 1.00 96.56 280 LEU A C 1
ATOM 2262 O O . LEU A 1 280 ? -12.434 -0.500 18.181 1.00 96.56 280 LEU A O 1
ATOM 2266 N N . ALA A 1 281 ? -11.681 0.911 19.753 1.00 96.75 281 ALA A N 1
ATOM 2267 C CA . ALA A 1 281 ? -12.242 2.103 19.127 1.00 96.75 281 ALA A CA 1
ATOM 2268 C C . ALA A 1 281 ? -11.391 2.563 17.933 1.00 96.75 281 ALA A C 1
ATOM 2270 O O . ALA A 1 281 ? -11.950 2.988 16.924 1.00 96.75 281 ALA A O 1
ATOM 2271 N N . ASP A 1 282 ? -10.069 2.426 18.010 1.00 94.31 282 ASP A N 1
ATOM 2272 C CA . ASP A 1 282 ? -9.146 2.783 16.934 1.00 94.31 282 ASP A CA 1
ATOM 2273 C C . ASP A 1 282 ? -9.246 1.791 15.756 1.00 94.31 282 ASP A C 1
ATOM 2275 O O . ASP A 1 282 ? -9.255 2.232 14.610 1.00 94.31 282 ASP A O 1
ATOM 2279 N N . SER A 1 283 ? -9.554 0.504 15.995 1.00 95.81 283 SER A N 1
ATOM 2280 C CA . SER A 1 283 ? -9.947 -0.439 14.926 1.00 95.81 283 SER A CA 1
ATOM 2281 C C . SER A 1 283 ? -11.123 0.063 14.065 1.00 95.81 283 SER A C 1
ATOM 2283 O O . SER A 1 283 ? -11.258 -0.335 12.906 1.00 95.81 283 SER A O 1
ATOM 2285 N N . VAL A 1 284 ? -12.010 0.915 14.609 1.00 96.75 284 VAL A N 1
ATOM 2286 C CA . VAL A 1 284 ? -13.103 1.537 13.834 1.00 96.75 284 VAL A CA 1
ATOM 2287 C C . VAL A 1 284 ? -12.546 2.582 12.869 1.00 96.75 284 VAL A C 1
ATOM 2289 O O . VAL A 1 284 ? -13.020 2.656 11.737 1.00 96.75 284 VAL A O 1
ATOM 2292 N N . LYS A 1 285 ? -11.527 3.351 13.278 1.00 95.12 285 LYS A N 1
ATOM 2293 C CA . LYS A 1 285 ? -10.816 4.282 12.394 1.00 95.12 285 LYS A CA 1
ATOM 2294 C C . LYS A 1 285 ? -10.133 3.523 11.255 1.00 95.12 285 LYS A C 1
ATOM 2296 O O . LYS A 1 285 ? -10.427 3.823 10.101 1.00 95.12 285 LYS A O 1
ATOM 2301 N N . ASP A 1 286 ? -9.347 2.492 11.559 1.00 92.69 286 ASP A N 1
ATOM 2302 C CA . ASP A 1 286 ? -8.628 1.694 10.552 1.00 92.69 286 ASP A CA 1
ATOM 2303 C C . ASP A 1 286 ? -9.579 1.105 9.495 1.00 92.69 286 ASP A C 1
ATOM 2305 O O . ASP A 1 286 ? -9.324 1.158 8.288 1.00 92.69 286 ASP A O 1
ATOM 2309 N N . VAL A 1 287 ? -10.729 0.582 9.935 1.00 96.06 287 VAL A N 1
ATOM 2310 C CA . VAL A 1 287 ? -11.774 0.081 9.034 1.00 96.06 287 VAL A CA 1
ATOM 2311 C C . VAL A 1 287 ? -12.445 1.214 8.255 1.00 96.06 287 VAL A C 1
ATOM 2313 O O . VAL A 1 287 ? -12.689 1.041 7.064 1.00 96.06 287 VAL A O 1
ATOM 2316 N N . MET A 1 288 ? -12.718 2.379 8.852 1.00 95.94 288 MET A N 1
ATOM 2317 C CA . MET A 1 288 ? -13.259 3.526 8.109 1.00 95.94 288 MET A CA 1
ATOM 2318 C C . MET A 1 288 ? -12.327 3.983 6.987 1.00 95.94 288 MET A C 1
ATOM 2320 O O . MET A 1 288 ? -12.777 4.179 5.857 1.00 95.94 288 MET A O 1
ATOM 2324 N N . GLU A 1 289 ? -11.040 4.139 7.284 1.00 92.31 289 GLU A N 1
ATOM 2325 C CA . GLU A 1 289 ? -10.025 4.512 6.300 1.00 92.31 289 GLU A CA 1
ATOM 2326 C C . GLU A 1 289 ? -9.969 3.489 5.166 1.00 92.31 289 GLU A C 1
ATOM 2328 O O . GLU A 1 289 ? -10.110 3.841 3.993 1.00 92.31 289 GLU A O 1
ATOM 2333 N N . THR A 1 290 ? -9.872 2.209 5.527 1.00 91.75 290 THR A N 1
ATOM 2334 C CA . THR A 1 290 ? -9.774 1.113 4.562 1.00 91.75 290 THR A CA 1
ATOM 2335 C C . THR A 1 290 ? -11.019 1.046 3.675 1.00 91.75 290 THR A C 1
ATOM 2337 O O . THR A 1 290 ? -10.900 1.015 2.451 1.00 91.75 290 THR A O 1
ATOM 2340 N N . LEU A 1 291 ? -12.227 1.103 4.252 1.00 94.75 291 LEU A N 1
ATOM 2341 C CA . LEU A 1 291 ? -13.485 1.107 3.495 1.00 94.75 291 LEU A CA 1
ATOM 2342 C C . LEU A 1 291 ? -13.594 2.308 2.544 1.00 94.75 291 LEU A C 1
ATOM 2344 O O . LEU A 1 291 ? -14.127 2.149 1.449 1.00 94.75 291 LEU A O 1
ATOM 2348 N N . ALA A 1 292 ? -13.072 3.482 2.915 1.00 93.94 292 ALA A N 1
ATOM 2349 C CA . ALA A 1 292 ? -13.035 4.645 2.027 1.00 93.94 292 ALA A CA 1
ATOM 2350 C C . ALA A 1 292 ? -12.061 4.465 0.845 1.00 93.94 292 ALA A C 1
ATOM 2352 O O . ALA A 1 292 ? -12.332 4.981 -0.242 1.00 93.94 292 ALA A O 1
ATOM 2353 N N . MET A 1 293 ? -10.964 3.715 1.020 1.00 89.62 293 MET A N 1
ATOM 2354 C CA . MET A 1 293 ? -10.041 3.356 -0.068 1.00 89.62 293 MET A CA 1
ATOM 2355 C C . MET A 1 293 ? -10.668 2.374 -1.071 1.00 89.62 293 MET A C 1
ATOM 2357 O O . MET A 1 293 ? -10.386 2.465 -2.267 1.00 89.62 293 MET A O 1
ATOM 2361 N N . VAL A 1 294 ? -11.519 1.452 -0.602 1.00 90.88 294 VAL A N 1
ATOM 2362 C CA . VAL A 1 294 ? -12.120 0.371 -1.413 1.00 90.88 294 VAL A CA 1
ATOM 2363 C C . VAL A 1 294 ? -13.635 0.519 -1.630 1.00 90.88 294 VAL A C 1
ATOM 2365 O O . VAL A 1 294 ? -14.332 -0.478 -1.828 1.00 90.88 294 VAL A O 1
ATOM 2368 N N . ASP A 1 295 ? -14.162 1.752 -1.640 1.00 94.38 295 ASP A N 1
ATOM 2369 C CA . ASP A 1 295 ? -15.590 2.051 -1.879 1.00 94.38 295 ASP A CA 1
ATOM 2370 C C . ASP A 1 295 ? -15.998 1.868 -3.361 1.00 94.38 295 ASP A C 1
ATOM 2372 O O . ASP A 1 295 ? -16.462 2.783 -4.047 1.00 94.38 295 ASP A O 1
ATOM 2376 N N . TYR A 1 296 ? -15.766 0.670 -3.901 1.00 90.75 296 TYR A N 1
ATOM 2377 C CA . TYR A 1 296 ? -16.034 0.326 -5.293 1.00 90.75 296 TYR A CA 1
ATOM 2378 C C . TYR A 1 296 ? -17.540 0.178 -5.564 1.00 90.75 296 TYR A C 1
ATOM 2380 O O . TYR A 1 296 ? -18.281 -0.326 -4.721 1.00 90.75 296 TYR A O 1
ATOM 2388 N N . PRO A 1 297 ? -18.026 0.516 -6.774 1.00 93.38 297 PRO A N 1
ATOM 2389 C CA . PRO A 1 297 ? -19.450 0.444 -7.113 1.00 93.38 297 PRO A CA 1
ATOM 2390 C C . PRO A 1 297 ? -19.987 -0.988 -7.324 1.00 93.38 297 PRO A C 1
ATOM 2392 O O . PRO A 1 297 ? -21.154 -1.161 -7.685 1.00 93.38 297 PRO A O 1
ATOM 2395 N N . TYR A 1 298 ? -19.147 -2.006 -7.135 1.00 91.31 298 TYR A N 1
ATOM 2396 C CA . TYR A 1 298 ? -19.405 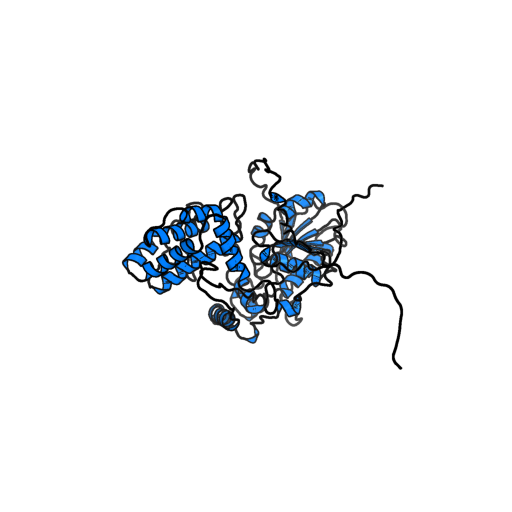-3.433 -7.340 1.00 91.31 298 TYR A CA 1
ATOM 2397 C C . TYR A 1 298 ? -18.656 -4.262 -6.275 1.00 91.31 298 TYR A C 1
ATOM 2399 O O . TYR A 1 298 ? -17.702 -3.747 -5.694 1.00 91.31 298 TYR A O 1
ATOM 2407 N N . PRO A 1 299 ? -19.053 -5.524 -6.011 1.00 93.75 299 PRO A N 1
ATOM 2408 C CA . PRO A 1 299 ? -18.337 -6.388 -5.073 1.00 93.75 299 PRO A CA 1
ATOM 2409 C C . PRO A 1 299 ? -16.883 -6.623 -5.495 1.00 93.75 299 PRO A C 1
ATOM 2411 O O . PRO A 1 299 ? -16.622 -6.878 -6.671 1.00 93.75 299 PRO A O 1
ATOM 2414 N N . ALA A 1 300 ? -15.959 -6.564 -4.540 1.00 89.88 300 ALA A N 1
ATOM 2415 C CA . ALA A 1 300 ? -14.519 -6.666 -4.776 1.00 89.88 300 ALA A CA 1
ATOM 2416 C C . ALA A 1 300 ? -13.830 -7.505 -3.688 1.00 89.88 300 ALA A C 1
ATOM 2418 O O . ALA A 1 300 ? -14.371 -7.689 -2.599 1.00 89.88 300 ALA A O 1
ATOM 2419 N N . THR A 1 301 ? -12.634 -8.009 -3.993 1.00 90.06 301 THR A N 1
ATOM 2420 C CA . THR A 1 301 ? -11.823 -8.873 -3.118 1.00 90.06 301 THR A CA 1
ATOM 2421 C C . THR A 1 301 ? -10.355 -8.431 -3.157 1.00 90.06 301 THR A C 1
ATOM 2423 O O . THR A 1 301 ? -9.490 -9.201 -3.562 1.00 90.06 301 THR A O 1
ATOM 2426 N N . PHE A 1 302 ? -10.090 -7.160 -2.828 1.00 85.88 302 PHE A N 1
ATOM 2427 C CA . PHE A 1 302 ? -8.729 -6.599 -2.840 1.00 85.88 302 PHE A CA 1
ATOM 2428 C C . PHE A 1 302 ? -8.075 -6.635 -1.449 1.00 85.88 302 PHE A C 1
ATOM 2430 O O . PHE A 1 302 ? -7.152 -7.408 -1.247 1.00 85.88 302 PHE A O 1
ATOM 2437 N N . LEU A 1 303 ? -8.580 -5.849 -0.487 1.00 85.88 303 LEU A N 1
ATOM 2438 C CA . LEU A 1 303 ? -8.126 -5.877 0.920 1.00 85.88 303 LEU A CA 1
ATOM 2439 C C . LEU A 1 303 ? -9.025 -6.726 1.834 1.00 85.88 303 LEU A C 1
ATOM 2441 O O . LEU A 1 303 ? -8.628 -7.108 2.926 1.00 85.88 303 LEU A O 1
ATOM 2445 N N . ALA A 1 304 ? -10.257 -6.983 1.397 1.00 89.62 304 ALA A N 1
ATOM 2446 C CA . ALA A 1 304 ? -11.213 -7.896 2.011 1.00 89.62 304 ALA A CA 1
ATOM 2447 C C . ALA A 1 304 ? -12.312 -8.217 0.978 1.00 89.62 304 ALA A C 1
ATOM 2449 O O . ALA A 1 304 ? -12.546 -7.406 0.072 1.00 89.62 304 ALA A O 1
ATOM 2450 N N . PRO A 1 305 ? -13.028 -9.351 1.094 1.00 92.81 305 PRO A N 1
ATOM 2451 C CA . PRO A 1 305 ? -14.261 -9.579 0.349 1.00 92.81 305 PRO A CA 1
ATOM 2452 C C . PRO A 1 305 ? -15.346 -8.601 0.809 1.00 92.81 305 PRO A C 1
ATOM 2454 O O . PRO A 1 305 ? -15.805 -8.680 1.946 1.00 92.81 305 PRO A O 1
ATOM 2457 N N . LEU A 1 306 ? -15.780 -7.700 -0.071 1.00 94.44 306 LEU A N 1
ATOM 2458 C CA . LEU A 1 306 ? -16.713 -6.616 0.251 1.00 94.44 306 LEU A CA 1
ATOM 2459 C C . LEU A 1 306 ? -17.854 -6.502 -0.777 1.00 94.44 306 LEU A C 1
ATOM 2461 O O . LEU A 1 306 ? -17.677 -6.860 -1.947 1.00 94.44 306 LEU A O 1
ATOM 2465 N N . PRO A 1 307 ? -19.039 -5.996 -0.375 1.00 95.75 307 PRO A N 1
ATOM 2466 C CA . PRO A 1 307 ? -20.113 -5.649 -1.303 1.00 95.75 307 PRO A CA 1
ATOM 2467 C C . PRO A 1 307 ? -19.743 -4.418 -2.141 1.00 95.75 307 PRO A C 1
ATOM 2469 O O . PRO A 1 307 ? -18.805 -3.697 -1.823 1.00 95.75 307 PRO A O 1
ATOM 2472 N N . GLY A 1 308 ? -20.533 -4.130 -3.179 1.00 94.44 308 GLY A N 1
ATOM 2473 C CA . GLY A 1 308 ? -20.472 -2.825 -3.843 1.00 94.44 308 GLY A CA 1
ATOM 2474 C C . GLY A 1 308 ? -21.060 -1.720 -2.960 1.00 94.44 308 GLY A C 1
ATOM 2475 O O . GLY A 1 308 ? -22.108 -1.920 -2.344 1.00 94.44 308 GLY A O 1
ATOM 2476 N N . TRP A 1 309 ? -20.412 -0.556 -2.949 1.00 95.25 309 TRP A N 1
ATOM 2477 C CA . TRP A 1 309 ? -20.661 0.584 -2.056 1.00 95.25 309 TRP A CA 1
ATOM 2478 C C . TRP A 1 309 ? -20.559 0.226 -0.561 1.00 95.25 309 TRP A C 1
ATOM 2480 O O . TRP A 1 309 ? -21.514 0.452 0.195 1.00 95.25 309 TRP A O 1
ATOM 2490 N N . PRO A 1 310 ? -19.438 -0.363 -0.107 1.00 96.00 310 PRO A N 1
ATOM 2491 C CA . PRO A 1 310 ? -19.306 -0.848 1.259 1.00 96.00 310 PRO A CA 1
ATOM 2492 C C . PRO A 1 310 ? -19.378 0.274 2.311 1.00 96.00 310 PRO A C 1
ATOM 2494 O O . PRO A 1 310 ? -19.894 0.028 3.402 1.00 96.00 310 PRO A O 1
ATOM 2497 N N . VAL A 1 311 ? -19.001 1.523 2.001 1.00 96.31 311 VAL A N 1
ATOM 2498 C CA . VAL A 1 311 ? -19.198 2.652 2.937 1.00 96.31 311 VAL A CA 1
ATOM 2499 C C . VAL A 1 311 ? -20.689 2.931 3.150 1.00 96.31 311 VAL A C 1
ATOM 2501 O O . VAL A 1 311 ? -21.152 3.139 4.275 1.00 96.31 311 VAL A O 1
ATOM 2504 N N . LYS A 1 312 ? -21.483 2.875 2.077 1.00 95.62 312 LYS A N 1
ATOM 2505 C CA . LYS A 1 312 ? -22.942 3.020 2.151 1.00 95.62 312 LYS A CA 1
ATOM 2506 C C . LYS A 1 312 ? -23.601 1.863 2.901 1.00 95.62 312 LYS A C 1
ATOM 2508 O O . LYS A 1 312 ? -24.606 2.079 3.578 1.00 95.62 312 LYS A O 1
ATOM 2513 N N . GLU A 1 313 ? -23.054 0.654 2.795 1.00 96.25 313 GLU A N 1
ATOM 2514 C CA . GLU A 1 313 ? -23.502 -0.496 3.582 1.00 96.25 313 GLU A CA 1
ATOM 2515 C C . GLU A 1 313 ? -23.232 -0.274 5.079 1.00 96.25 313 GLU A C 1
ATOM 2517 O O . GLU A 1 313 ? -24.162 -0.379 5.881 1.00 96.25 313 GLU A O 1
ATOM 2522 N N . ALA A 1 314 ? -22.017 0.153 5.447 1.00 96.19 314 ALA A N 1
ATOM 2523 C CA . ALA A 1 314 ? -21.658 0.508 6.823 1.00 96.19 314 ALA A CA 1
ATOM 2524 C C . ALA A 1 314 ? -22.581 1.591 7.412 1.00 96.19 314 ALA A C 1
ATOM 2526 O O . ALA A 1 314 ? -23.087 1.447 8.529 1.00 96.19 314 ALA A O 1
ATOM 2527 N N . CYS A 1 315 ? -22.874 2.653 6.652 1.00 96.06 315 CYS A N 1
ATOM 2528 C CA . CYS A 1 315 ? -23.712 3.755 7.131 1.00 96.06 315 CYS A CA 1
ATOM 2529 C C . CYS A 1 315 ? -25.172 3.372 7.425 1.00 96.06 315 CYS A C 1
ATOM 2531 O O . CYS A 1 315 ? -25.845 4.100 8.159 1.00 96.06 315 CYS A O 1
ATOM 2533 N N . LYS A 1 316 ? -25.668 2.211 6.970 1.00 94.56 316 LYS A N 1
ATOM 2534 C CA . LYS A 1 316 ? -26.998 1.722 7.382 1.00 94.56 316 LYS A CA 1
ATOM 2535 C C . LYS A 1 316 ? -27.094 1.533 8.895 1.00 94.56 316 LYS A C 1
ATOM 2537 O O . LYS A 1 316 ? -28.116 1.901 9.473 1.00 94.56 316 LYS A O 1
ATOM 2542 N N . ALA A 1 317 ? -26.036 1.038 9.542 1.00 91.25 317 ALA A N 1
ATOM 2543 C CA . ALA A 1 317 ? -26.002 0.827 10.992 1.00 91.25 317 ALA A CA 1
ATOM 2544 C C . ALA A 1 317 ? -26.126 2.137 11.796 1.00 91.25 317 ALA A C 1
ATOM 2546 O O . ALA A 1 317 ? -26.644 2.142 12.911 1.00 91.25 317 ALA A O 1
ATOM 2547 N N . TYR A 1 318 ? -25.716 3.258 11.197 1.00 89.81 318 TYR A N 1
ATOM 2548 C CA . TYR A 1 318 ? -25.761 4.597 11.787 1.00 89.81 318 TYR A CA 1
ATOM 2549 C C . TYR A 1 318 ? -27.040 5.381 11.446 1.00 89.81 318 TYR A C 1
ATOM 2551 O O . TYR A 1 318 ? -27.258 6.461 11.988 1.00 89.81 318 TYR A O 1
ATOM 2559 N N . SER A 1 319 ? -27.904 4.845 10.575 1.00 77.56 319 SER A N 1
ATOM 2560 C CA . SER A 1 319 ? -29.136 5.518 10.127 1.00 77.56 319 SER A CA 1
ATOM 2561 C C . SER A 1 319 ? -30.299 5.447 11.131 1.00 77.56 319 SER A C 1
ATOM 2563 O O . SER A 1 319 ? -31.221 6.263 11.086 1.00 77.56 319 SER A O 1
ATOM 2565 N N . THR A 1 320 ? -30.273 4.485 12.056 1.00 70.88 320 THR A N 1
ATOM 2566 C CA . THR A 1 320 ? -31.262 4.350 13.137 1.00 70.88 320 THR A CA 1
ATOM 2567 C C . THR A 1 320 ? -30.911 5.217 14.344 1.00 70.88 320 THR A C 1
ATOM 2569 O O . THR A 1 320 ? -29.744 5.452 14.627 1.00 70.88 320 THR A O 1
ATOM 2572 N N . ARG A 1 321 ? -31.908 5.651 15.129 1.00 66.38 321 ARG A N 1
ATOM 2573 C CA . ARG A 1 321 ? -31.677 6.439 16.354 1.00 66.38 321 ARG A CA 1
ATOM 2574 C C . ARG A 1 321 ? -31.027 5.581 17.455 1.00 66.38 321 ARG A C 1
ATOM 2576 O O . ARG A 1 321 ? -31.725 4.911 18.215 1.00 66.38 321 ARG A O 1
ATOM 2583 N N . LEU A 1 322 ? -29.699 5.631 17.554 1.00 72.12 322 LEU A N 1
ATOM 2584 C CA . LEU A 1 322 ? -28.883 4.878 18.516 1.00 72.12 322 LEU A CA 1
ATOM 2585 C C . LEU A 1 322 ? -28.998 5.469 19.938 1.00 72.12 322 LEU A C 1
ATOM 2587 O O . LEU A 1 322 ? -28.141 6.207 20.404 1.00 72.12 322 LEU A O 1
ATOM 2591 N N . GLY A 1 323 ? -30.099 5.169 20.633 1.00 73.44 323 GLY A N 1
ATOM 2592 C CA . GLY A 1 323 ? -30.444 5.785 21.924 1.00 73.44 323 GLY A CA 1
ATOM 2593 C C . GLY A 1 323 ? -29.714 5.264 23.173 1.00 73.44 323 GLY A C 1
ATOM 2594 O O . GLY A 1 323 ? -30.100 5.639 24.277 1.00 73.44 323 GLY A O 1
ATOM 2595 N N . SER A 1 324 ? -28.720 4.377 23.052 1.00 89.12 324 SER A N 1
ATOM 2596 C CA . SER A 1 324 ? -27.981 3.816 24.197 1.00 89.12 324 SER A CA 1
ATOM 2597 C C . SER A 1 324 ? -26.526 3.499 23.841 1.00 89.12 324 SER A C 1
ATOM 2599 O O . SER A 1 324 ? -26.236 3.189 22.688 1.00 89.12 324 SER A O 1
ATOM 2601 N N . GLN A 1 325 ? -25.621 3.504 24.831 1.00 90.94 325 GLN A N 1
ATOM 2602 C CA . GLN A 1 325 ? -24.208 3.122 24.647 1.00 90.94 325 GLN A CA 1
ATOM 2603 C C . GLN A 1 325 ? -24.059 1.728 24.014 1.00 90.94 325 GLN A C 1
ATOM 2605 O O . GLN A 1 325 ? -23.275 1.548 23.090 1.00 90.94 325 GLN A O 1
ATOM 2610 N N . HIS A 1 326 ? -24.869 0.752 24.438 1.00 93.88 326 HIS A N 1
ATOM 2611 C CA . HIS A 1 326 ? -24.883 -0.578 23.827 1.00 93.88 326 HIS A CA 1
ATOM 2612 C C . HIS A 1 326 ? -25.291 -0.529 22.344 1.00 93.88 326 HIS A C 1
ATOM 2614 O O . HIS A 1 326 ? -24.649 -1.168 21.518 1.00 93.88 326 HIS A O 1
ATOM 2620 N N . GLY A 1 327 ? -26.318 0.250 21.981 1.00 94.25 327 GLY A N 1
ATOM 2621 C CA . GLY A 1 327 ? -26.728 0.424 20.582 1.00 94.25 327 GLY A CA 1
ATOM 2622 C C . GLY A 1 327 ? -25.671 1.135 19.732 1.00 94.25 327 GLY A C 1
ATOM 2623 O O . GLY A 1 327 ? -25.402 0.713 18.611 1.00 94.25 327 GLY A O 1
ATOM 2624 N N . LEU A 1 328 ? -25.030 2.165 20.290 1.00 95.31 328 LEU A N 1
ATOM 2625 C CA . LEU A 1 328 ? -23.912 2.885 19.680 1.00 95.31 328 LEU A CA 1
ATOM 2626 C C . LEU A 1 328 ? -22.725 1.951 19.395 1.00 95.31 328 LEU A C 1
ATOM 2628 O O . LEU A 1 328 ? -22.256 1.894 18.261 1.00 95.31 328 LEU A O 1
ATOM 2632 N N . ALA A 1 329 ? -22.299 1.151 20.376 1.00 96.81 329 ALA A N 1
ATOM 2633 C CA . ALA A 1 329 ? -21.242 0.159 20.187 1.00 96.81 329 ALA A CA 1
ATOM 2634 C C . ALA A 1 329 ? -21.626 -0.922 19.153 1.00 96.81 329 ALA A C 1
ATOM 2636 O O . ALA A 1 329 ? -20.791 -1.321 18.345 1.00 96.81 329 ALA A O 1
ATOM 2637 N N . MET A 1 330 ? -22.895 -1.351 19.099 1.00 96.44 330 MET A N 1
ATOM 2638 C CA . MET A 1 330 ? -23.354 -2.300 18.073 1.00 96.44 330 MET A CA 1
ATOM 2639 C C . MET A 1 330 ? -23.308 -1.736 16.643 1.00 96.44 330 MET A C 1
ATOM 2641 O O . MET A 1 330 ? -23.144 -2.519 15.707 1.00 96.44 330 MET A O 1
ATOM 2645 N N . ALA A 1 331 ? -23.417 -0.416 16.452 1.00 96.19 331 ALA A N 1
ATOM 2646 C CA . ALA A 1 331 ? -23.243 0.200 15.134 1.00 96.19 331 ALA A CA 1
ATOM 2647 C C . ALA A 1 331 ? -21.777 0.157 14.668 1.00 96.19 331 ALA A C 1
ATOM 2649 O O . ALA A 1 331 ? -21.515 -0.196 13.518 1.00 96.19 331 ALA A O 1
ATOM 2650 N N . ALA A 1 332 ? -20.827 0.401 15.578 1.00 96.75 332 ALA A N 1
ATOM 2651 C CA . ALA A 1 332 ? -19.402 0.199 15.308 1.00 96.75 332 ALA A CA 1
ATOM 2652 C C . ALA A 1 332 ? -19.084 -1.275 15.010 1.00 96.75 332 ALA A C 1
ATOM 2654 O O . ALA A 1 332 ? -18.438 -1.568 14.005 1.00 96.75 332 ALA A O 1
ATOM 2655 N N . HIS A 1 333 ? -19.615 -2.218 15.799 1.00 96.94 333 HIS A N 1
ATOM 2656 C CA . HIS A 1 333 ? -19.497 -3.650 15.497 1.00 96.94 333 HIS A CA 1
ATOM 2657 C C . HIS A 1 333 ? -20.031 -4.001 14.101 1.00 96.94 333 HIS A C 1
ATOM 2659 O O . HIS A 1 333 ? -19.411 -4.798 13.407 1.00 96.94 333 HIS A O 1
ATOM 2665 N N . ALA A 1 334 ? -21.149 -3.417 13.658 1.00 96.50 334 ALA A N 1
ATOM 2666 C CA . ALA A 1 334 ? -21.682 -3.691 12.325 1.00 96.50 334 ALA A CA 1
ATOM 2667 C C . ALA A 1 334 ? -20.720 -3.249 11.204 1.00 96.50 334 ALA A C 1
ATOM 2669 O O . ALA A 1 334 ? -20.578 -3.971 10.218 1.00 96.50 334 ALA A O 1
ATOM 2670 N N . MET A 1 335 ? -20.019 -2.120 11.371 1.00 96.56 335 MET A N 1
ATOM 2671 C CA . MET A 1 335 ? -18.971 -1.679 10.441 1.00 96.56 335 MET A CA 1
ATOM 2672 C C . MET A 1 335 ? -17.739 -2.597 10.483 1.00 96.56 335 MET A C 1
ATOM 2674 O O . MET A 1 335 ? -17.270 -3.044 9.439 1.00 96.56 335 MET A O 1
ATOM 2678 N N . LEU A 1 336 ? -17.250 -2.936 11.679 1.00 97.00 336 LEU A N 1
ATOM 2679 C CA . LEU A 1 336 ? -16.114 -3.847 11.867 1.00 97.00 336 LEU A CA 1
ATOM 2680 C C . LEU A 1 336 ? -16.406 -5.235 11.268 1.00 97.00 336 LEU A C 1
ATOM 2682 O O . LEU A 1 336 ? -15.599 -5.785 10.523 1.00 97.00 336 LEU A O 1
ATOM 2686 N N . ASN A 1 337 ? -17.595 -5.783 11.529 1.00 96.25 337 ASN A N 1
ATOM 2687 C CA . ASN A 1 337 ? -18.042 -7.063 10.987 1.00 96.25 337 ASN A CA 1
ATOM 2688 C C . ASN A 1 337 ? -18.252 -7.009 9.466 1.00 96.25 337 ASN A C 1
ATOM 2690 O O . ASN A 1 337 ? -18.056 -8.025 8.806 1.00 96.25 337 ASN A O 1
ATOM 2694 N N . LEU A 1 338 ? -18.646 -5.863 8.895 1.00 96.44 338 LEU A N 1
ATOM 2695 C CA . LEU A 1 338 ? -18.713 -5.705 7.440 1.00 96.44 338 LEU A CA 1
ATOM 2696 C C . LEU A 1 338 ? -17.331 -5.870 6.801 1.00 96.44 338 LEU A C 1
ATOM 2698 O O . LEU A 1 338 ? -17.244 -6.505 5.760 1.00 96.44 338 LEU A O 1
ATOM 2702 N N . PHE A 1 339 ? -16.265 -5.350 7.410 1.00 95.62 339 PHE A N 1
ATOM 2703 C CA . PHE A 1 339 ? -14.915 -5.534 6.879 1.00 95.62 339 PHE A CA 1
ATOM 2704 C C . PHE A 1 339 ? -14.374 -6.947 7.147 1.00 95.62 339 PHE A C 1
ATOM 2706 O O . PHE A 1 339 ? -14.086 -7.694 6.216 1.00 95.62 339 PHE A O 1
ATOM 2713 N N . TYR A 1 340 ? -14.306 -7.355 8.416 1.00 94.62 340 TYR A N 1
ATOM 2714 C CA . TYR A 1 340 ? -13.643 -8.602 8.816 1.00 94.62 340 TYR A CA 1
ATOM 2715 C C . TYR A 1 340 ? -14.469 -9.878 8.566 1.00 94.62 340 TYR A C 1
ATOM 2717 O O . TYR A 1 340 ? -13.925 -10.980 8.619 1.00 94.62 340 TYR A O 1
ATOM 2725 N N . ASN A 1 341 ? -15.786 -9.779 8.344 1.00 95.19 341 ASN A N 1
ATOM 2726 C CA . ASN A 1 341 ? -16.677 -10.946 8.293 1.00 95.19 341 ASN A CA 1
ATOM 2727 C C . ASN A 1 341 ? -17.901 -10.763 7.370 1.00 95.19 341 ASN A C 1
ATOM 2729 O O . ASN A 1 341 ? -18.986 -11.271 7.667 1.00 95.19 341 ASN A O 1
ATOM 2733 N N . TYR A 1 342 ? -17.745 -10.067 6.236 1.00 94.12 342 TYR A N 1
ATOM 2734 C CA . TYR A 1 342 ? -18.812 -9.925 5.230 1.00 94.12 342 TYR A CA 1
ATOM 2735 C C . TYR A 1 342 ? -19.373 -11.278 4.761 1.00 94.12 342 TYR A C 1
ATOM 2737 O O . TYR A 1 342 ? -20.581 -11.439 4.593 1.00 94.12 342 TYR A O 1
ATOM 2745 N N . THR A 1 343 ? -18.500 -12.274 4.581 1.00 91.62 343 THR A N 1
ATOM 2746 C CA . THR A 1 343 ? -18.867 -13.617 4.103 1.00 91.62 343 THR A CA 1
ATOM 2747 C C . THR A 1 343 ? -19.578 -14.474 5.155 1.00 91.62 343 THR A C 1
ATOM 2749 O O . THR A 1 343 ? -20.072 -15.552 4.823 1.00 91.62 343 THR A O 1
ATOM 2752 N N . GLY A 1 344 ? -19.613 -14.037 6.421 1.00 91.50 344 GLY A N 1
ATOM 2753 C CA . GLY A 1 344 ? -20.172 -14.791 7.547 1.00 91.50 344 GLY A CA 1
ATOM 2754 C C . GLY A 1 344 ? -19.366 -16.030 7.958 1.00 91.50 344 GLY A C 1
ATOM 2755 O O . GLY A 1 344 ? -19.862 -16.836 8.744 1.00 91.50 344 GLY A O 1
ATOM 2756 N N . GLN A 1 345 ? -18.153 -16.214 7.423 1.00 90.25 345 GLN A N 1
ATOM 2757 C CA . GLN A 1 345 ? -17.328 -17.405 7.660 1.00 90.25 345 GLN A CA 1
ATOM 2758 C C . GLN A 1 345 ? -16.487 -17.325 8.944 1.00 90.25 345 GLN A C 1
ATOM 2760 O O . GLN A 1 345 ? -16.140 -18.370 9.499 1.00 90.25 345 GLN A O 1
ATOM 2765 N N . GLN A 1 346 ? -16.186 -16.120 9.445 1.00 91.00 346 GLN A N 1
ATOM 2766 C CA . GLN A 1 346 ? -15.405 -15.959 10.675 1.00 91.00 346 GLN A CA 1
ATOM 2767 C C . GLN A 1 346 ? -16.274 -16.194 11.915 1.00 91.00 346 GLN A C 1
ATOM 2769 O O . GLN A 1 346 ? -17.401 -15.689 12.029 1.00 91.00 346 GLN A O 1
ATOM 2774 N N . LYS A 1 347 ? -15.739 -16.972 12.860 1.00 91.62 347 LYS A N 1
ATOM 2775 C CA . LYS A 1 347 ? -16.408 -17.305 14.128 1.00 91.62 347 LYS A CA 1
ATOM 2776 C C . LYS A 1 347 ? -16.298 -16.150 15.119 1.00 91.62 347 LYS A C 1
ATOM 2778 O O . LYS A 1 347 ? -17.306 -15.756 15.711 1.00 91.62 347 LYS A O 1
ATOM 2783 N N . ASP A 1 348 ? -15.091 -15.617 15.227 1.00 94.06 348 ASP A N 1
ATOM 2784 C CA . ASP A 1 348 ? -14.635 -14.527 16.076 1.00 94.06 348 ASP A CA 1
ATOM 2785 C C . ASP A 1 348 ? -13.938 -13.428 15.249 1.00 94.06 348 ASP A C 1
ATOM 2787 O O . ASP A 1 348 ? -13.635 -13.619 14.070 1.00 94.06 348 ASP A O 1
ATOM 2791 N N . LEU A 1 349 ? -13.728 -12.255 15.850 1.00 94.75 349 LEU A N 1
ATOM 2792 C CA . LEU A 1 349 ? -13.055 -11.105 15.243 1.00 94.75 349 LEU A CA 1
ATOM 2793 C C . LEU A 1 349 ? -11.744 -10.805 15.989 1.00 94.75 349 LEU A C 1
ATOM 2795 O O . LEU A 1 349 ? -11.753 -10.525 17.189 1.00 94.75 349 LEU A O 1
ATOM 2799 N N . CYS A 1 350 ? -10.613 -10.846 15.285 1.00 93.31 350 CYS A N 1
ATOM 2800 C CA . CYS A 1 350 ? -9.301 -10.451 15.808 1.00 93.31 350 CYS A CA 1
ATOM 2801 C C . CYS A 1 350 ? -9.020 -9.017 15.333 1.00 93.31 350 CYS A C 1
ATOM 2803 O O . CYS A 1 350 ? -8.599 -8.829 14.198 1.00 93.31 350 CYS A O 1
ATOM 2805 N N . LEU A 1 351 ? -9.350 -8.017 16.158 1.00 92.19 351 LEU A N 1
ATOM 2806 C CA . LEU A 1 351 ? -9.415 -6.608 15.729 1.00 92.19 351 LEU A CA 1
ATOM 2807 C C . LEU A 1 351 ? -8.217 -5.750 16.160 1.00 92.19 351 LEU A C 1
ATOM 2809 O O . LEU A 1 351 ? -7.972 -4.708 15.560 1.00 92.19 351 LEU A O 1
ATOM 2813 N N . PHE A 1 352 ? -7.500 -6.156 17.209 1.00 90.56 352 PHE A N 1
ATOM 2814 C CA . PHE A 1 352 ? -6.365 -5.419 17.761 1.00 90.56 352 PHE A CA 1
ATOM 2815 C C . PHE A 1 352 ? -5.397 -6.353 18.496 1.00 90.56 352 PHE A C 1
ATOM 2817 O O . PHE A 1 352 ? -5.779 -7.431 18.952 1.00 90.56 352 PHE A O 1
ATOM 2824 N N . GLY A 1 353 ? -4.153 -5.900 18.660 1.00 83.19 353 GLY A N 1
ATOM 2825 C CA . GLY A 1 353 ? -3.066 -6.665 19.274 1.00 83.19 353 GLY A CA 1
ATOM 2826 C C . GLY A 1 353 ? -2.154 -7.332 18.240 1.00 83.19 353 GLY A C 1
ATOM 2827 O O . GLY A 1 353 ? -2.564 -7.625 17.122 1.00 83.19 353 GLY A O 1
ATOM 2828 N N . ASN A 1 354 ? -0.900 -7.572 18.630 1.00 77.06 354 ASN A N 1
ATOM 2829 C CA . ASN A 1 354 ? 0.204 -7.924 17.719 1.00 77.06 354 ASN A CA 1
ATOM 2830 C C . ASN A 1 354 ? 0.012 -9.239 16.937 1.00 77.06 354 ASN A C 1
ATOM 2832 O O . ASN A 1 354 ? 0.676 -9.456 15.931 1.00 77.06 354 ASN A O 1
ATOM 2836 N N . ASP A 1 355 ? -0.866 -10.119 17.420 1.00 82.69 355 ASP A N 1
ATOM 2837 C CA . ASP A 1 355 ? -1.177 -11.416 16.813 1.00 82.69 355 ASP A CA 1
ATOM 2838 C C . ASP A 1 355 ? -2.382 -11.361 15.848 1.00 82.69 355 ASP A C 1
ATOM 2840 O O . ASP A 1 355 ? -2.757 -12.399 15.289 1.00 82.69 355 ASP A O 1
ATOM 2844 N N . CYS A 1 356 ? -3.036 -10.204 15.698 1.00 86.19 356 CYS A N 1
ATOM 2845 C CA . CYS A 1 356 ? -4.176 -10.036 14.801 1.00 86.19 356 CYS A CA 1
ATOM 2846 C C . CYS A 1 356 ? -3.754 -9.476 13.433 1.00 86.19 356 CYS A C 1
ATOM 2848 O O . CYS A 1 356 ? -2.881 -8.610 13.361 1.00 86.19 356 CYS A O 1
ATOM 2850 N N . PRO A 1 357 ? -4.401 -9.919 12.341 1.00 82.44 357 PRO A N 1
ATOM 2851 C CA . PRO A 1 357 ? -4.214 -9.325 11.024 1.00 82.44 357 PRO A CA 1
ATOM 2852 C C . PRO A 1 357 ? -4.766 -7.892 10.990 1.00 82.44 357 PRO A C 1
ATOM 2854 O O . PRO A 1 357 ? -5.950 -7.678 11.240 1.00 82.44 357 PRO A O 1
ATOM 2857 N N . GLY A 1 358 ? -3.923 -6.916 10.640 1.00 81.56 358 GLY A N 1
ATOM 2858 C CA . GLY A 1 358 ? -4.372 -5.555 10.329 1.00 81.56 358 GLY A CA 1
ATOM 2859 C C . GLY A 1 358 ? -5.170 -5.486 9.019 1.00 81.56 358 GLY A C 1
ATOM 2860 O O . GLY A 1 358 ? -5.188 -6.437 8.234 1.00 81.56 358 GLY A O 1
ATOM 2861 N N . THR A 1 359 ? -5.784 -4.337 8.731 1.00 77.69 359 THR A N 1
ATOM 2862 C CA . THR A 1 359 ? -6.634 -4.135 7.538 1.00 77.69 359 THR A CA 1
ATOM 2863 C C . THR A 1 359 ? -5.897 -4.262 6.196 1.00 77.69 359 THR A C 1
ATOM 2865 O O . THR A 1 359 ? -6.533 -4.458 5.164 1.00 77.69 359 THR A O 1
ATOM 2868 N N . PHE A 1 360 ? -4.562 -4.208 6.211 1.00 79.81 360 PHE A N 1
ATOM 2869 C CA . PHE A 1 360 ? -3.683 -4.385 5.048 1.00 79.81 360 PHE A CA 1
ATOM 2870 C C . PHE A 1 360 ? -3.012 -5.772 4.978 1.00 79.81 360 PHE A C 1
ATOM 2872 O O . PHE A 1 360 ? -2.157 -6.004 4.129 1.00 79.81 360 PHE A O 1
ATOM 2879 N N . SER A 1 361 ? -3.383 -6.708 5.857 1.00 79.19 361 SER A N 1
ATOM 2880 C CA . SER A 1 361 ? -2.738 -8.030 5.980 1.00 79.19 361 SER A CA 1
ATOM 2881 C C . SER A 1 361 ? -2.813 -8.919 4.731 1.00 79.19 361 SER A C 1
ATOM 2883 O O . SER A 1 361 ? -1.890 -9.702 4.514 1.00 79.19 361 SER A O 1
ATOM 2885 N N . GLU A 1 362 ? -3.833 -8.764 3.878 1.00 79.19 362 GLU A N 1
ATOM 2886 C CA . GLU A 1 362 ? -3.940 -9.457 2.576 1.00 79.19 362 GLU A CA 1
ATOM 2887 C C . GLU A 1 362 ? -2.757 -9.162 1.630 1.00 79.19 362 GLU A C 1
ATOM 2889 O O . GLU A 1 362 ? -2.511 -9.909 0.685 1.00 79.19 362 GLU A O 1
ATOM 2894 N N . LEU A 1 363 ? -1.986 -8.098 1.885 1.00 78.88 363 LEU A N 1
ATOM 2895 C CA . LEU A 1 363 ? -0.779 -7.787 1.121 1.00 78.88 363 LEU A CA 1
ATOM 2896 C C . LEU A 1 363 ? 0.397 -8.734 1.443 1.00 78.88 363 LEU A C 1
ATOM 2898 O O . LEU A 1 363 ? 1.256 -8.938 0.585 1.00 78.88 363 LEU A O 1
ATOM 2902 N N . GLY A 1 364 ? 0.399 -9.372 2.619 1.00 69.50 364 GLY A N 1
ATOM 2903 C CA . GLY A 1 364 ? 1.256 -10.517 2.960 1.00 69.50 364 GLY A CA 1
ATOM 2904 C C . GLY A 1 364 ? 2.420 -10.240 3.920 1.00 69.50 364 GLY A C 1
ATOM 2905 O O . GLY A 1 364 ? 2.665 -11.061 4.804 1.00 69.50 364 GLY A O 1
ATOM 2906 N N . ASP A 1 365 ? 3.111 -9.103 3.796 1.00 79.00 365 ASP A N 1
ATOM 2907 C CA . ASP A 1 365 ? 4.361 -8.833 4.528 1.00 79.00 365 ASP A CA 1
ATOM 2908 C C . ASP A 1 365 ? 4.184 -7.750 5.614 1.00 79.00 365 ASP A C 1
ATOM 2910 O O . ASP A 1 365 ? 4.161 -6.556 5.300 1.00 79.00 365 ASP A O 1
ATOM 2914 N N . PRO A 1 366 ? 4.077 -8.122 6.908 1.00 76.38 366 PRO A N 1
ATOM 2915 C CA . PRO A 1 366 ? 3.629 -7.204 7.959 1.00 76.38 366 PRO A CA 1
ATOM 2916 C C . PRO A 1 366 ? 4.630 -6.092 8.296 1.00 76.38 366 PRO A C 1
ATOM 2918 O O . PRO A 1 366 ? 4.205 -5.014 8.691 1.00 76.38 366 PRO A O 1
ATOM 2921 N N . ASP A 1 367 ? 5.936 -6.329 8.133 1.00 88.88 367 ASP A N 1
ATOM 2922 C CA . ASP A 1 367 ? 6.996 -5.374 8.497 1.00 88.88 367 ASP A CA 1
ATOM 2923 C C . ASP A 1 367 ? 7.590 -4.616 7.294 1.00 88.88 367 ASP A C 1
ATOM 2925 O O . ASP A 1 367 ? 8.354 -3.668 7.486 1.00 88.88 367 ASP A O 1
ATOM 2929 N N . GLY A 1 368 ? 7.232 -4.984 6.056 1.00 93.69 368 GLY A N 1
ATOM 2930 C CA . GLY A 1 368 ? 7.736 -4.340 4.835 1.00 93.69 368 GLY A CA 1
ATOM 2931 C C . GLY A 1 368 ? 7.346 -2.871 4.748 1.00 93.69 368 GLY A C 1
ATOM 2932 O O . GLY A 1 368 ? 8.208 -1.988 4.733 1.00 93.69 368 GLY A O 1
ATOM 2933 N N . TRP A 1 369 ? 6.042 -2.601 4.747 1.00 94.31 369 TRP A N 1
ATOM 2934 C CA . TRP A 1 369 ? 5.548 -1.233 4.641 1.00 94.31 369 TRP A CA 1
ATOM 2935 C C . TRP A 1 369 ? 5.884 -0.385 5.881 1.00 94.31 369 TRP A C 1
ATOM 2937 O O . TRP A 1 369 ? 6.419 0.709 5.695 1.00 94.31 369 TRP A O 1
ATOM 2947 N N . PRO A 1 370 ? 5.726 -0.877 7.133 1.00 93.69 370 PRO A N 1
ATOM 2948 C CA . PRO A 1 370 ? 6.246 -0.200 8.322 1.00 93.69 370 PRO A CA 1
ATOM 2949 C C . PRO A 1 370 ? 7.718 0.200 8.227 1.00 93.69 370 PRO A C 1
ATOM 2951 O O . PRO A 1 370 ? 8.068 1.320 8.596 1.00 93.69 370 PRO A O 1
ATOM 2954 N N . TRP A 1 371 ? 8.584 -0.666 7.691 1.00 96.19 371 TRP A N 1
ATOM 2955 C CA . TRP A 1 371 ? 9.995 -0.335 7.506 1.00 96.19 371 TRP A CA 1
ATOM 2956 C C . TRP A 1 371 ? 10.181 0.830 6.532 1.00 96.19 371 TRP A C 1
ATOM 2958 O O . TRP A 1 371 ? 10.906 1.783 6.835 1.00 96.19 371 TRP A O 1
ATOM 2968 N N . GLN A 1 372 ? 9.491 0.799 5.390 1.00 96.81 372 GLN A N 1
ATOM 2969 C CA . GLN A 1 372 ? 9.547 1.878 4.403 1.00 96.81 372 GLN A CA 1
ATOM 2970 C C . GLN A 1 372 ? 8.987 3.191 4.966 1.00 96.81 372 GLN A C 1
ATOM 2972 O O . GLN A 1 372 ? 9.631 4.231 4.813 1.00 96.81 372 GLN A O 1
ATOM 2977 N N . SER A 1 373 ? 7.863 3.160 5.687 1.00 94.56 373 SER A N 1
ATOM 2978 C CA . SER A 1 373 ? 7.289 4.326 6.378 1.00 94.56 373 SER A CA 1
ATOM 2979 C C . SER A 1 373 ? 8.164 4.868 7.510 1.00 94.56 373 SER A C 1
ATOM 2981 O O . SER A 1 373 ? 8.101 6.060 7.800 1.00 94.56 373 SER A O 1
ATOM 2983 N N . CYS A 1 374 ? 9.018 4.038 8.109 1.00 96.69 374 CYS A N 1
ATOM 2984 C CA . CYS A 1 374 ? 9.995 4.456 9.113 1.00 96.69 374 CYS A CA 1
ATOM 2985 C C . CYS A 1 374 ? 11.321 4.970 8.540 1.00 96.69 374 CYS A C 1
ATOM 2987 O O . CYS A 1 374 ? 12.093 5.588 9.271 1.00 96.69 374 CYS A O 1
ATOM 2989 N N . THR A 1 375 ? 11.620 4.734 7.265 1.00 96.88 375 THR A N 1
ATOM 2990 C CA . THR A 1 375 ? 12.917 5.092 6.666 1.00 96.88 375 THR A CA 1
ATOM 2991 C C . THR A 1 375 ? 12.794 6.215 5.644 1.00 96.88 375 THR A C 1
ATOM 2993 O O . THR A 1 375 ? 13.451 7.248 5.794 1.00 96.88 375 THR A O 1
ATOM 2996 N N . GLU A 1 376 ? 11.926 6.049 4.644 1.00 95.56 376 GLU A N 1
ATOM 2997 C CA . GLU A 1 376 ? 11.820 6.936 3.475 1.00 95.56 376 GLU A CA 1
ATOM 2998 C C . GLU A 1 376 ? 10.418 7.535 3.300 1.00 95.56 376 GLU A C 1
ATOM 3000 O O . GLU A 1 376 ? 10.281 8.714 2.969 1.00 95.56 376 GLU A O 1
ATOM 3005 N N . MET A 1 377 ? 9.378 6.734 3.550 1.00 95.12 377 MET A N 1
ATOM 3006 C CA . MET A 1 377 ? 7.967 7.053 3.310 1.00 95.12 377 MET A CA 1
ATOM 3007 C C . MET A 1 377 ? 7.311 7.696 4.539 1.00 95.12 377 MET A C 1
ATOM 3009 O O . MET A 1 377 ? 6.223 7.303 4.961 1.00 95.12 377 MET A O 1
ATOM 3013 N N . VAL A 1 378 ? 7.985 8.688 5.133 1.00 94.19 378 VAL A N 1
ATOM 3014 C CA . VAL A 1 378 ? 7.472 9.423 6.300 1.00 94.19 378 VAL A CA 1
ATOM 3015 C C . VAL A 1 378 ? 6.425 10.441 5.840 1.00 94.19 378 VAL A C 1
ATOM 3017 O O . VAL A 1 378 ? 6.720 11.598 5.528 1.00 94.19 378 VAL A O 1
ATOM 3020 N N . MET A 1 379 ? 5.186 9.968 5.772 1.00 90.94 379 MET A N 1
ATOM 3021 C CA . MET A 1 379 ? 4.026 10.682 5.249 1.00 90.94 379 MET A CA 1
ATOM 3022 C C . MET A 1 379 ? 3.251 11.369 6.395 1.00 90.94 379 MET A C 1
ATOM 3024 O O . MET A 1 379 ? 2.746 10.676 7.276 1.00 90.94 379 MET A O 1
ATOM 3028 N N . PRO A 1 380 ? 3.153 12.716 6.440 1.00 91.69 380 PRO A N 1
ATOM 3029 C CA . PRO A 1 380 ? 2.521 13.421 7.561 1.00 91.69 380 PRO A CA 1
ATOM 3030 C C . PRO A 1 380 ? 0.996 13.282 7.539 1.00 91.69 380 PRO A C 1
ATOM 3032 O O . PRO A 1 380 ? 0.346 13.837 6.658 1.00 91.69 380 PRO A O 1
ATOM 3035 N N . MET A 1 381 ? 0.416 12.565 8.499 1.00 90.62 381 MET A N 1
ATOM 3036 C CA . MET A 1 381 ? -1.034 12.344 8.600 1.00 90.62 381 MET A CA 1
ATOM 3037 C C . MET A 1 381 ? -1.525 12.641 10.019 1.00 90.62 381 MET A C 1
ATOM 3039 O O . MET A 1 381 ? -0.889 12.228 10.990 1.00 90.62 381 MET A O 1
ATOM 3043 N N . CYS A 1 382 ? -2.643 13.354 10.157 1.00 93.19 382 CYS A N 1
ATOM 3044 C CA . CYS A 1 382 ? -3.254 13.644 11.454 1.00 93.19 382 CYS A CA 1
ATOM 3045 C C . CYS A 1 382 ? -4.768 13.899 11.358 1.00 93.19 382 CYS A C 1
ATOM 3047 O O . CYS A 1 382 ? -5.303 14.148 10.280 1.00 93.19 382 CYS A O 1
ATOM 3049 N N . SER A 1 383 ? -5.437 13.899 12.514 1.00 94.50 383 SER A N 1
ATOM 3050 C CA . SER A 1 383 ? -6.863 14.208 12.654 1.00 94.50 383 SER A CA 1
ATOM 3051 C C . SER A 1 383 ? -7.071 15.523 13.397 1.00 94.50 383 SER A C 1
ATOM 3053 O O . SER A 1 383 ? -6.418 15.768 14.416 1.00 94.50 383 SER A O 1
ATOM 3055 N N . GLN A 1 384 ? -8.011 16.356 12.950 1.00 95.12 384 GLN A N 1
ATOM 3056 C CA . GLN A 1 384 ? -8.391 17.579 13.674 1.00 95.12 384 GLN A CA 1
ATOM 3057 C C . GLN A 1 384 ? -9.335 17.274 14.844 1.00 95.12 384 GLN A C 1
ATOM 3059 O O . GLN A 1 384 ? -9.392 18.023 15.819 1.00 95.12 384 GLN A O 1
ATOM 3064 N N . GLY A 1 385 ? -10.068 16.167 14.753 1.00 94.50 385 GLY A N 1
ATOM 3065 C CA . GLY A 1 385 ? -11.079 15.755 15.708 1.00 94.50 385 GLY A CA 1
ATOM 3066 C C . GLY A 1 385 ? -12.425 16.469 15.523 1.00 94.50 385 GLY A C 1
ATOM 3067 O O . GLY A 1 385 ? -12.613 17.297 14.618 1.00 94.50 385 GLY A O 1
ATOM 3068 N N . PRO A 1 386 ? -13.408 16.165 16.388 1.00 89.88 386 PRO A N 1
ATOM 3069 C CA . PRO A 1 386 ? -14.765 16.668 16.242 1.00 89.88 386 PRO A CA 1
ATOM 3070 C C . PRO A 1 386 ? -14.845 18.184 16.467 1.00 89.88 386 PRO A C 1
ATOM 3072 O O . PRO A 1 386 ? -14.217 18.700 17.393 1.00 89.88 386 PRO A O 1
ATOM 3075 N N . PRO A 1 387 ? -15.658 18.913 15.681 1.00 90.12 387 PRO A N 1
ATOM 3076 C CA . PRO A 1 387 ? -16.663 18.407 14.740 1.00 90.12 387 PRO A CA 1
ATOM 3077 C C . PRO A 1 387 ? -16.159 18.170 13.301 1.00 90.12 387 PRO A C 1
ATOM 3079 O O . PRO A 1 387 ? -16.979 17.880 12.432 1.00 90.12 387 PRO A O 1
ATOM 3082 N N . THR A 1 388 ? -14.860 18.324 13.023 1.00 91.56 388 THR A N 1
ATOM 3083 C CA . THR A 1 388 ? -14.287 18.228 11.663 1.00 91.56 388 THR A CA 1
ATOM 3084 C C . THR A 1 388 ? -14.284 16.794 11.139 1.00 91.56 388 THR A C 1
ATOM 3086 O O . THR A 1 388 ? -14.672 16.545 9.999 1.00 91.56 388 THR A O 1
ATOM 3089 N N . ASP A 1 389 ? -13.868 15.866 11.994 1.00 94.06 389 ASP A N 1
ATOM 3090 C CA . ASP A 1 389 ? -13.773 14.425 11.765 1.00 94.06 389 ASP A CA 1
ATOM 3091 C C . ASP A 1 389 ? -14.156 13.686 13.067 1.00 94.06 389 ASP A C 1
ATOM 3093 O O . ASP A 1 389 ? -14.250 14.324 14.120 1.00 94.06 389 ASP A O 1
ATOM 3097 N N . PRO A 1 390 ? -14.491 12.383 13.043 1.00 94.69 390 PRO A N 1
ATOM 3098 C CA . PRO A 1 390 ? -15.012 11.699 14.226 1.00 94.69 390 PRO A CA 1
ATOM 3099 C C . PRO A 1 390 ? -13.913 11.189 15.173 1.00 94.69 390 PRO A C 1
ATOM 3101 O O . PRO A 1 390 ? -14.246 10.651 16.231 1.00 94.69 390 PRO A O 1
ATOM 3104 N N . PHE A 1 391 ? -12.637 11.304 14.799 1.00 95.00 391 PHE A N 1
ATOM 3105 C CA . PHE A 1 391 ? -11.523 10.603 15.437 1.00 95.00 391 PHE A CA 1
ATOM 3106 C C . PHE A 1 391 ? -10.895 11.406 16.591 1.00 95.00 391 PHE A C 1
ATOM 3108 O O . PHE A 1 391 ? -11.258 12.548 16.861 1.00 95.00 391 PHE A O 1
ATOM 3115 N N . SER A 1 392 ? -9.938 10.817 17.309 1.00 92.06 392 SER A N 1
ATOM 3116 C CA . SER A 1 392 ? -9.168 11.547 18.325 1.00 92.06 392 SER A CA 1
ATOM 3117 C C . SER A 1 392 ? -8.270 12.600 17.666 1.00 92.06 392 SER A C 1
ATOM 3119 O O . SER A 1 392 ? -7.533 12.281 16.736 1.00 92.06 392 SER A O 1
ATOM 3121 N N . ALA A 1 393 ? -8.307 13.843 18.156 1.00 94.38 393 ALA A N 1
ATOM 3122 C CA . ALA A 1 393 ? -7.473 14.923 17.632 1.00 94.38 393 ALA A CA 1
ATOM 3123 C C . ALA A 1 393 ? -5.976 14.607 17.817 1.00 94.38 393 ALA A C 1
ATOM 3125 O O . ALA A 1 393 ? -5.527 14.338 18.933 1.00 94.38 393 ALA A O 1
ATOM 3126 N N . SER A 1 394 ? -5.218 14.655 16.723 1.00 93.50 394 SER A N 1
ATOM 3127 C CA . SER A 1 394 ? -3.781 14.357 16.668 1.00 93.50 394 SER A CA 1
ATOM 3128 C C . SER A 1 394 ? -2.968 15.364 15.847 1.00 93.50 394 SER A C 1
ATOM 3130 O O . SER A 1 394 ? -1.751 15.221 15.753 1.00 93.50 394 SER A O 1
ATOM 3132 N N . CYS A 1 395 ? -3.604 16.385 15.261 1.00 94.19 395 CYS A N 1
ATOM 3133 C CA . CYS A 1 395 ? -2.899 17.461 14.567 1.00 94.19 395 CYS A CA 1
ATOM 3134 C C . CYS A 1 395 ? -2.240 18.469 15.536 1.00 94.19 395 CYS A C 1
ATOM 3136 O O . CYS A 1 395 ? -2.809 18.771 16.591 1.00 94.19 395 CYS A O 1
ATOM 3138 N N . PRO A 1 396 ? -1.092 19.068 15.162 1.00 93.88 396 PRO A N 1
ATOM 3139 C CA . PRO A 1 396 ? -0.355 18.835 13.917 1.00 93.88 396 PRO A CA 1
ATOM 3140 C C . PRO A 1 396 ? 0.526 17.579 13.977 1.00 93.88 396 PRO A C 1
ATOM 3142 O O . PRO A 1 396 ? 0.913 17.138 15.059 1.00 93.88 396 PRO A O 1
ATOM 3145 N N . PHE A 1 397 ? 0.901 17.024 12.823 1.00 93.25 397 PHE A N 1
ATOM 3146 C CA . PHE A 1 397 ? 1.741 15.829 12.755 1.00 93.25 397 PHE A CA 1
ATOM 3147 C C . PHE A 1 397 ? 3.100 16.062 13.431 1.00 93.25 397 PHE A C 1
ATOM 3149 O O . PHE A 1 397 ? 3.867 16.972 13.100 1.00 93.25 397 PHE A O 1
ATOM 3156 N N . HIS A 1 398 ? 3.433 15.201 14.391 1.00 93.44 398 HIS A N 1
ATOM 3157 C CA . HIS A 1 398 ? 4.680 15.276 15.140 1.00 93.44 398 HIS A CA 1
ATOM 3158 C C . HIS A 1 398 ? 5.671 14.211 14.663 1.00 93.44 398 HIS A C 1
ATOM 3160 O O . HIS A 1 398 ? 5.632 13.059 15.091 1.00 93.44 398 HIS A O 1
ATOM 3166 N N . VAL A 1 399 ? 6.645 14.635 13.849 1.00 94.06 399 VAL A N 1
ATOM 3167 C CA . VAL A 1 399 ? 7.753 13.797 13.339 1.00 94.06 399 VAL A CA 1
ATOM 3168 C C . VAL A 1 399 ? 8.445 12.992 14.452 1.00 94.06 399 VAL A C 1
ATOM 3170 O O . VAL A 1 399 ? 8.806 11.837 14.255 1.00 94.06 399 VAL A O 1
ATOM 3173 N N . ARG A 1 400 ? 8.592 13.577 15.650 1.00 94.62 400 ARG A N 1
ATOM 3174 C CA . ARG A 1 400 ? 9.178 12.912 16.827 1.00 94.62 400 ARG A CA 1
ATOM 3175 C C . ARG A 1 400 ? 8.364 11.702 17.294 1.00 94.62 400 ARG A C 1
ATOM 3177 O O . ARG A 1 400 ? 8.943 10.741 17.787 1.00 94.62 400 ARG A O 1
ATOM 3184 N N . ASP A 1 401 ? 7.043 11.765 17.195 1.00 93.75 401 ASP A N 1
ATOM 3185 C CA . ASP A 1 401 ? 6.166 10.721 17.716 1.00 93.75 401 ASP A CA 1
ATOM 3186 C C . ASP A 1 401 ? 6.031 9.572 16.695 1.00 93.75 401 ASP A C 1
ATOM 3188 O O . ASP A 1 401 ? 6.072 8.411 17.093 1.00 93.75 401 ASP A O 1
ATOM 3192 N N . SER A 1 402 ? 6.092 9.873 15.389 1.00 93.25 402 SER A N 1
ATOM 3193 C CA . SER A 1 402 ? 6.375 8.879 14.334 1.00 93.25 402 SER A CA 1
ATOM 3194 C C . SER A 1 402 ? 7.739 8.195 14.532 1.00 93.25 402 SER A C 1
ATOM 3196 O O . SER A 1 402 ? 7.817 6.969 14.521 1.00 93.25 402 SER A O 1
ATOM 3198 N N . PHE A 1 403 ? 8.807 8.956 14.810 1.00 96.19 403 PHE A N 1
ATOM 3199 C CA . PHE A 1 403 ? 10.127 8.382 15.100 1.00 96.19 403 PHE A CA 1
ATOM 3200 C C . PHE A 1 403 ? 10.112 7.452 16.324 1.00 96.19 403 PHE A C 1
ATOM 3202 O O . PHE A 1 403 ? 10.690 6.370 16.267 1.00 96.19 403 PHE A O 1
ATOM 3209 N N . ARG A 1 404 ? 9.427 7.833 17.411 1.00 96.31 404 ARG A N 1
ATOM 3210 C CA . ARG A 1 404 ? 9.259 6.978 18.601 1.00 96.31 404 ARG A CA 1
ATOM 3211 C C . ARG A 1 404 ? 8.555 5.670 18.269 1.00 96.31 404 ARG A C 1
ATOM 3213 O O . ARG A 1 404 ? 9.065 4.621 18.637 1.00 96.31 404 ARG A O 1
ATOM 3220 N N . TRP A 1 405 ? 7.455 5.726 17.517 1.00 94.56 405 TRP A N 1
ATOM 3221 C CA . TRP A 1 405 ? 6.762 4.521 17.063 1.00 94.56 405 TRP A CA 1
ATOM 3222 C C . TRP A 1 405 ? 7.697 3.592 16.273 1.00 94.56 405 TRP A C 1
ATOM 3224 O O . TRP A 1 405 ? 7.750 2.398 16.551 1.00 94.56 405 TRP A O 1
ATOM 3234 N N . CYS A 1 406 ? 8.524 4.142 15.378 1.00 96.31 406 CYS A N 1
ATOM 3235 C CA . CYS A 1 406 ? 9.544 3.375 14.658 1.00 96.31 406 CYS A CA 1
ATOM 3236 C C . CYS A 1 406 ? 10.614 2.763 15.576 1.00 96.31 406 CYS A C 1
ATOM 3238 O O . CYS A 1 406 ? 11.017 1.618 15.368 1.00 96.31 406 CYS A O 1
ATOM 3240 N N . GLN A 1 407 ? 11.071 3.499 16.597 1.00 96.00 407 GLN A N 1
ATOM 3241 C CA . GLN A 1 407 ? 12.005 2.973 17.598 1.00 96.00 407 GLN A CA 1
ATOM 3242 C C . GLN A 1 407 ? 11.392 1.835 18.418 1.00 96.00 407 GLN A C 1
ATOM 3244 O O . GLN A 1 407 ? 12.087 0.857 18.676 1.00 96.00 407 GLN A O 1
ATOM 3249 N N . ASP A 1 408 ? 10.122 1.949 18.808 1.00 94.94 408 ASP A N 1
ATOM 3250 C CA . ASP A 1 408 ? 9.426 0.952 19.622 1.00 94.94 408 ASP A CA 1
ATOM 3251 C C . ASP A 1 408 ? 9.085 -0.306 18.800 1.00 94.94 408 ASP A C 1
ATOM 3253 O O . ASP A 1 408 ? 9.371 -1.425 19.237 1.00 94.94 408 ASP A O 1
ATOM 3257 N N . HIS A 1 409 ? 8.552 -0.140 17.582 1.00 92.81 409 HIS A N 1
ATOM 3258 C CA . HIS A 1 409 ? 8.200 -1.240 16.669 1.00 92.81 409 HIS A CA 1
ATOM 3259 C C . HIS A 1 409 ? 9.439 -2.044 16.252 1.00 92.81 409 HIS A C 1
ATOM 3261 O O . HIS A 1 409 ? 9.484 -3.267 16.402 1.00 92.81 409 HIS A O 1
ATOM 3267 N N . PHE A 1 410 ? 10.504 -1.357 15.826 1.00 94.50 410 PHE A N 1
ATOM 3268 C CA . PHE A 1 410 ? 11.760 -1.979 15.395 1.00 94.50 410 PHE A CA 1
ATOM 3269 C C . PHE A 1 410 ? 12.839 -2.035 16.494 1.00 94.50 410 PHE A C 1
ATOM 3271 O O . PHE A 1 410 ? 14.025 -2.216 16.196 1.00 94.50 410 PHE A O 1
ATOM 3278 N N . ALA A 1 411 ? 12.456 -1.960 17.775 1.00 94.38 411 ALA A N 1
ATOM 3279 C CA . ALA A 1 411 ? 13.383 -1.997 18.914 1.00 94.38 411 ALA A CA 1
ATOM 3280 C C . ALA A 1 411 ? 14.314 -3.223 18.882 1.00 94.38 411 ALA A C 1
ATOM 3282 O O . ALA A 1 411 ? 15.513 -3.119 19.139 1.00 94.38 411 ALA A O 1
ATOM 3283 N N . LYS A 1 412 ? 13.773 -4.390 18.502 1.00 93.38 412 LYS A N 1
ATOM 3284 C CA . LYS A 1 412 ? 14.520 -5.657 18.387 1.00 93.38 412 LYS A CA 1
ATOM 3285 C C . LYS A 1 412 ? 15.569 -5.655 17.269 1.00 93.38 412 LYS A C 1
ATOM 3287 O O . LYS A 1 412 ? 16.530 -6.411 17.364 1.00 93.38 412 LYS A O 1
ATOM 3292 N N . LEU A 1 413 ? 15.396 -4.821 16.241 1.00 94.31 413 LEU A N 1
ATOM 3293 C CA . LEU A 1 413 ? 16.357 -4.643 15.147 1.00 94.31 413 LEU A CA 1
ATOM 3294 C C . LEU A 1 413 ? 17.381 -3.530 15.440 1.00 94.31 413 LEU A C 1
ATOM 3296 O O . LEU A 1 413 ? 18.269 -3.292 14.628 1.00 94.31 413 LEU A O 1
ATOM 3300 N N . GLY A 1 414 ? 17.277 -2.838 16.582 1.00 94.19 414 GLY A N 1
ATOM 3301 C CA . GLY A 1 414 ? 18.177 -1.737 16.933 1.00 94.19 414 GLY A CA 1
ATOM 3302 C C . GLY A 1 414 ? 17.946 -0.472 16.101 1.00 94.19 414 GLY A C 1
ATOM 3303 O O . GLY A 1 414 ? 18.909 0.197 15.719 1.00 94.19 414 GLY A O 1
ATOM 3304 N N . PHE A 1 415 ? 16.683 -0.149 15.797 1.00 95.50 415 PHE A N 1
ATOM 3305 C CA . PHE A 1 415 ? 16.334 1.036 15.013 1.00 95.50 415 PHE A CA 1
ATOM 3306 C C . PHE A 1 415 ? 16.845 2.335 15.661 1.00 95.50 415 PHE A C 1
ATOM 3308 O O . PHE A 1 415 ? 16.654 2.592 16.852 1.00 95.50 415 PHE A O 1
ATOM 3315 N N . ARG A 1 416 ? 17.515 3.163 14.855 1.00 94.12 416 ARG A N 1
ATOM 3316 C CA . ARG A 1 416 ? 18.301 4.325 15.289 1.00 94.12 416 ARG A CA 1
ATOM 3317 C C . ARG A 1 416 ? 18.072 5.534 14.387 1.00 94.12 416 ARG A C 1
ATOM 3319 O O . ARG A 1 416 ? 17.663 5.391 13.236 1.00 94.12 416 ARG A O 1
ATOM 3326 N N . THR A 1 417 ? 18.360 6.722 14.909 1.00 93.81 417 THR A N 1
ATOM 3327 C CA . THR A 1 417 ? 18.063 8.023 14.285 1.00 93.81 417 THR A CA 1
ATOM 3328 C C . THR A 1 417 ? 18.596 8.163 12.856 1.00 93.81 417 THR A C 1
ATOM 3330 O O . THR A 1 417 ? 17.951 8.786 12.023 1.00 93.81 417 THR A O 1
ATOM 3333 N N . GLU A 1 418 ? 19.737 7.552 12.534 1.00 94.12 418 GLU A N 1
ATOM 3334 C CA . GLU A 1 418 ? 20.391 7.628 11.218 1.00 94.12 418 GLU A CA 1
ATOM 3335 C C . GLU A 1 418 ? 19.618 6.910 10.091 1.00 94.12 418 GLU A C 1
ATOM 3337 O O . GLU A 1 418 ? 19.899 7.127 8.903 1.00 94.12 418 GLU A O 1
ATOM 3342 N N . LEU A 1 419 ? 18.669 6.042 10.462 1.00 95.38 419 LEU A N 1
ATOM 3343 C CA . LEU A 1 419 ? 17.788 5.301 9.553 1.00 95.38 419 LEU A CA 1
ATOM 3344 C C . LEU A 1 419 ? 16.507 6.081 9.225 1.00 95.38 419 LEU A C 1
ATOM 3346 O O . LEU A 1 419 ? 15.971 5.936 8.132 1.00 95.38 419 LEU A O 1
ATOM 3350 N N . PHE A 1 420 ? 16.034 6.923 10.147 1.00 96.69 420 PHE A N 1
ATOM 3351 C CA . PHE A 1 420 ? 14.802 7.696 9.995 1.00 96.69 420 PHE A CA 1
ATOM 3352 C C . PHE A 1 420 ? 15.079 8.978 9.200 1.00 96.69 420 PHE A C 1
ATOM 3354 O O . PHE A 1 420 ? 15.602 9.958 9.738 1.00 96.69 420 PHE A O 1
ATOM 3361 N N . ARG A 1 421 ? 14.757 8.987 7.900 1.00 95.94 421 ARG A N 1
ATOM 3362 C CA . ARG A 1 421 ? 15.129 10.073 6.978 1.00 95.94 421 ARG A CA 1
ATOM 3363 C C . ARG A 1 421 ? 13.891 10.720 6.347 1.00 95.94 421 ARG A C 1
ATOM 3365 O O . ARG A 1 421 ? 13.643 10.572 5.152 1.00 95.94 421 ARG A O 1
ATOM 3372 N N . PRO A 1 422 ? 13.133 11.533 7.099 1.00 94.62 422 PRO A N 1
ATOM 3373 C CA . PRO A 1 422 ? 11.769 11.925 6.738 1.00 94.62 422 PRO A CA 1
ATOM 3374 C C . PRO A 1 422 ? 11.661 12.957 5.596 1.00 94.62 422 PRO A C 1
ATOM 3376 O O . PRO A 1 422 ? 10.575 13.432 5.283 1.00 94.62 422 PRO A O 1
ATOM 3379 N N . GLN A 1 423 ? 12.786 13.340 4.988 1.00 93.56 423 GLN A N 1
ATOM 3380 C CA . GLN A 1 423 ? 12.861 14.202 3.801 1.00 93.56 423 GLN A CA 1
ATOM 3381 C C . GLN A 1 423 ? 13.460 13.466 2.586 1.00 93.56 423 GLN A C 1
ATOM 3383 O O . GLN A 1 423 ? 13.567 14.047 1.508 1.00 93.56 423 GLN A O 1
ATOM 3388 N N . TRP A 1 424 ? 13.876 12.205 2.743 1.00 95.25 424 TRP A N 1
ATOM 3389 C CA . TRP A 1 424 ? 14.711 11.489 1.775 1.00 95.25 424 TRP A CA 1
ATOM 3390 C C . TRP A 1 424 ? 14.005 11.221 0.447 1.00 95.25 424 TRP A C 1
ATOM 3392 O O . TRP A 1 424 ? 14.566 11.525 -0.604 1.00 95.25 424 TRP A O 1
ATOM 3402 N N . ALA A 1 425 ? 12.741 10.788 0.484 1.00 93.75 425 ALA A N 1
ATOM 3403 C CA . ALA A 1 425 ? 11.924 10.654 -0.720 1.00 93.75 425 ALA A CA 1
ATOM 3404 C C . ALA A 1 425 ? 11.851 11.972 -1.519 1.00 93.75 425 ALA A C 1
ATOM 3406 O O . ALA A 1 425 ? 11.972 11.960 -2.743 1.00 93.75 425 ALA A O 1
ATOM 3407 N N . MET A 1 426 ? 11.760 13.130 -0.852 1.00 92.44 426 MET A N 1
ATOM 3408 C CA . MET A 1 426 ? 11.700 14.421 -1.552 1.00 92.44 426 MET A CA 1
ATOM 3409 C C . MET A 1 426 ? 13.053 14.909 -2.057 1.00 92.44 426 MET A C 1
ATOM 3411 O O . MET A 1 426 ? 13.099 15.565 -3.096 1.00 92.44 426 MET A O 1
ATOM 3415 N N . ILE A 1 427 ? 14.147 14.550 -1.383 1.00 94.56 427 ILE A N 1
ATOM 3416 C CA . ILE A 1 427 ? 15.512 14.784 -1.874 1.00 94.56 427 ILE A CA 1
ATOM 3417 C C . ILE A 1 427 ? 15.771 13.952 -3.140 1.00 94.56 427 ILE A C 1
ATOM 3419 O O . ILE A 1 427 ? 16.355 14.461 -4.096 1.00 94.56 427 ILE A O 1
ATOM 3423 N N . ASN A 1 428 ? 15.308 12.699 -3.179 1.00 94.94 428 ASN A N 1
ATOM 3424 C CA . ASN A 1 428 ? 15.495 11.834 -4.340 1.00 94.94 428 ASN A CA 1
ATOM 3425 C C . ASN A 1 428 ? 14.570 12.165 -5.503 1.00 94.94 428 ASN A C 1
ATOM 3427 O O . ASN A 1 428 ? 15.039 12.260 -6.640 1.00 94.94 428 ASN A O 1
ATOM 3431 N N . TYR A 1 429 ? 13.272 12.294 -5.255 1.00 95.12 429 TYR A N 1
ATOM 3432 C CA . TYR A 1 429 ? 12.272 12.330 -6.320 1.00 95.12 429 TYR A CA 1
ATOM 3433 C C . TYR A 1 429 ? 11.808 13.748 -6.664 1.00 95.12 429 TYR A C 1
ATOM 3435 O O . TYR A 1 429 ? 11.439 13.983 -7.811 1.00 95.12 429 TYR A O 1
ATOM 3443 N N . GLY A 1 430 ? 11.927 14.702 -5.734 1.00 92.12 430 GLY A N 1
ATOM 3444 C CA . GLY A 1 430 ? 11.560 16.108 -5.922 1.00 92.12 430 GLY A CA 1
ATOM 3445 C C . GLY A 1 430 ? 10.102 16.411 -5.563 1.00 92.12 430 GLY A C 1
ATOM 3446 O O . GLY A 1 430 ? 9.203 15.612 -5.807 1.00 92.12 430 GLY A O 1
ATOM 3447 N N . THR A 1 431 ? 9.856 17.586 -4.980 1.00 89.81 431 THR A N 1
ATOM 3448 C CA . THR A 1 431 ? 8.519 18.057 -4.554 1.00 89.81 431 THR A CA 1
ATOM 3449 C C . THR A 1 431 ? 7.641 18.567 -5.699 1.00 89.81 431 THR A C 1
ATOM 3451 O O . THR A 1 431 ? 6.482 18.901 -5.487 1.00 89.81 431 THR A O 1
ATOM 3454 N N . GLU A 1 432 ? 8.199 18.666 -6.902 1.00 89.38 432 GLU A N 1
ATOM 3455 C CA . GLU A 1 432 ? 7.532 19.081 -8.133 1.00 89.38 432 GLU A CA 1
ATOM 3456 C C . GLU A 1 432 ? 8.241 18.445 -9.335 1.00 89.38 432 GLU A C 1
ATOM 3458 O O . GLU A 1 432 ? 9.439 18.163 -9.276 1.00 89.38 432 GLU A O 1
ATOM 3463 N N . TYR A 1 433 ? 7.516 18.231 -10.439 1.00 91.88 433 TYR A N 1
ATOM 3464 C CA . TYR A 1 433 ? 8.022 17.512 -11.620 1.00 91.88 433 TYR A CA 1
ATOM 3465 C C . TYR A 1 433 ? 8.037 18.367 -12.910 1.00 91.88 433 TYR A C 1
ATOM 3467 O O . TYR A 1 433 ? 7.516 17.923 -13.936 1.00 91.88 433 TYR A O 1
ATOM 3475 N N . PRO A 1 434 ? 8.628 19.583 -12.921 1.00 93.25 434 PRO A N 1
ATOM 3476 C CA . PRO A 1 434 ? 8.545 20.512 -14.059 1.00 93.25 434 PRO A CA 1
ATOM 3477 C C . PRO A 1 434 ? 9.242 20.013 -15.337 1.00 93.25 434 PRO A C 1
ATOM 3479 O O . PRO A 1 434 ? 8.935 20.486 -16.429 1.00 93.25 434 PRO A O 1
ATOM 3482 N N . THR A 1 435 ? 10.181 19.071 -15.216 1.00 94.94 435 THR A N 1
ATOM 3483 C CA . THR A 1 435 ? 10.933 18.472 -16.333 1.00 94.94 435 THR A CA 1
ATOM 3484 C C . THR A 1 435 ? 10.480 17.054 -16.692 1.00 94.94 435 THR A C 1
ATOM 3486 O O . THR A 1 435 ? 10.963 16.491 -17.677 1.00 94.94 435 THR A O 1
ATOM 3489 N N . ALA A 1 436 ? 9.562 16.457 -15.924 1.00 95.38 436 ALA A N 1
ATOM 3490 C CA . ALA A 1 436 ? 9.076 15.112 -16.202 1.00 95.38 436 ALA A CA 1
ATOM 3491 C C . ALA A 1 436 ? 8.140 15.098 -17.419 1.00 95.38 436 ALA A C 1
ATOM 3493 O O . ALA A 1 436 ? 7.430 16.059 -17.712 1.00 95.38 436 ALA A O 1
ATOM 3494 N N . THR A 1 437 ? 8.127 13.979 -18.140 1.00 97.50 437 THR A N 1
ATOM 3495 C CA . THR A 1 437 ? 7.334 13.805 -19.365 1.00 97.50 437 THR A CA 1
ATOM 3496 C C . THR A 1 437 ? 6.679 12.432 -19.391 1.00 97.50 437 THR A C 1
ATOM 3498 O O . THR A 1 437 ? 7.226 11.470 -18.854 1.00 97.50 437 THR A O 1
ATOM 3501 N N . ASN A 1 438 ? 5.531 12.333 -20.064 1.00 97.94 438 ASN A N 1
ATOM 3502 C CA . ASN A 1 438 ? 4.793 11.086 -20.303 1.00 97.94 438 ASN A CA 1
ATOM 3503 C C . ASN A 1 438 ? 4.325 10.343 -19.033 1.00 97.94 438 ASN A C 1
ATOM 3505 O O . ASN A 1 438 ? 4.161 9.126 -19.063 1.00 97.94 438 ASN A O 1
ATOM 3509 N N . ILE A 1 439 ? 4.080 11.059 -17.931 1.00 97.44 439 ILE A N 1
ATOM 3510 C CA . ILE A 1 439 ? 3.448 10.505 -16.724 1.00 97.44 439 ILE A CA 1
ATOM 3511 C C . ILE A 1 439 ? 1.991 10.965 -16.695 1.00 97.44 439 ILE A C 1
ATOM 3513 O O . ILE A 1 439 ? 1.712 12.164 -16.682 1.00 97.44 439 ILE A O 1
ATOM 3517 N N . VAL A 1 440 ? 1.062 10.014 -16.672 1.00 96.38 440 VAL A N 1
ATOM 3518 C CA . VAL A 1 440 ? -0.363 10.265 -16.451 1.00 96.38 440 VAL A CA 1
ATOM 3519 C C . VAL A 1 440 ? -0.667 9.949 -14.993 1.00 96.38 440 VAL A C 1
ATOM 3521 O O . VAL A 1 440 ? -0.785 8.783 -14.623 1.00 96.38 440 VAL A O 1
ATOM 3524 N N . ILE A 1 441 ? -0.781 10.985 -14.161 1.00 90.81 441 ILE A N 1
ATOM 3525 C CA . ILE A 1 441 ? -1.217 10.832 -12.770 1.00 90.81 441 ILE A CA 1
ATOM 3526 C C . ILE A 1 441 ? -2.748 10.871 -12.741 1.00 90.81 441 ILE A C 1
ATOM 3528 O O . ILE A 1 441 ? -3.357 11.853 -13.1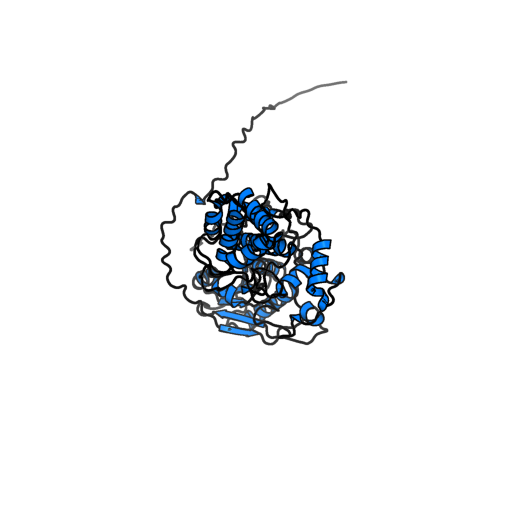73 1.00 90.81 441 ILE A O 1
ATOM 3532 N N . VAL A 1 442 ? -3.374 9.796 -12.264 1.00 86.81 442 VAL A N 1
ATOM 3533 C CA . VAL A 1 442 ? -4.838 9.644 -12.208 1.00 86.81 442 VAL A CA 1
ATOM 3534 C C . VAL A 1 442 ? -5.281 9.630 -10.751 1.00 86.81 442 VAL A C 1
ATOM 3536 O O . VAL A 1 442 ? -4.749 8.853 -9.973 1.00 86.81 442 VAL A O 1
ATOM 3539 N N . PHE A 1 443 ? -6.293 10.416 -10.385 1.00 76.94 443 PHE A N 1
ATOM 3540 C CA . PHE A 1 443 ? -6.892 10.381 -9.046 1.00 76.94 443 PHE A CA 1
ATOM 3541 C C . PHE A 1 443 ? -8.398 10.108 -9.136 1.00 76.94 443 PHE A C 1
ATOM 3543 O O . PHE A 1 443 ? -9.110 10.783 -9.883 1.00 76.94 443 PHE A O 1
ATOM 3550 N N . PHE A 1 444 ? -8.900 9.147 -8.356 1.00 57.00 444 PHE A N 1
ATOM 3551 C CA . PHE A 1 444 ? -10.343 8.918 -8.192 1.00 57.00 444 PHE A CA 1
ATOM 3552 C C . PHE A 1 444 ? -10.995 10.056 -7.409 1.00 57.00 444 PHE A C 1
ATOM 3554 O O . PHE A 1 444 ? -10.364 10.586 -6.508 1.00 57.00 444 PHE A O 1
ATOM 3561 N N . LEU A 1 445 ? -12.267 10.402 -7.667 1.00 45.16 445 LEU A N 1
ATOM 3562 C CA . LEU A 1 445 ? -12.926 11.551 -7.010 1.00 45.16 445 LEU A CA 1
ATOM 3563 C C . LEU A 1 445 ? -12.937 11.475 -5.465 1.00 45.16 445 LEU A C 1
ATOM 3565 O O . LEU A 1 445 ? -12.897 12.512 -4.804 1.00 45.16 445 LEU A O 1
ATOM 3569 N N . LEU A 1 446 ? -12.949 10.254 -4.918 1.00 44.25 446 LEU A N 1
ATOM 3570 C CA . LEU A 1 446 ? -12.851 9.944 -3.486 1.00 44.25 446 LEU A CA 1
ATOM 3571 C C . LEU A 1 446 ? -11.435 10.131 -2.911 1.00 44.25 446 LEU A C 1
ATOM 3573 O O . LEU A 1 446 ? -11.304 10.367 -1.724 1.00 44.25 446 LEU A O 1
ATOM 3577 N N . LEU A 1 447 ? -10.393 10.107 -3.745 1.00 42.19 447 LEU A N 1
ATOM 3578 C CA . LEU A 1 447 ? -8.991 10.383 -3.392 1.00 42.19 447 LEU A CA 1
ATOM 3579 C C . LEU A 1 447 ? -8.495 11.712 -4.006 1.00 42.19 447 LEU A C 1
ATOM 3581 O O . LEU A 1 447 ? -7.354 12.106 -3.832 1.00 42.19 447 LEU A O 1
ATOM 3585 N N . TYR A 1 448 ? -9.337 12.440 -4.741 1.00 36.38 448 TYR A N 1
ATOM 3586 C CA . TYR A 1 448 ? -8.924 13.548 -5.615 1.00 36.38 448 TYR A CA 1
ATOM 3587 C C . TYR A 1 448 ? -8.373 14.748 -4.847 1.00 36.38 448 TYR A C 1
ATOM 3589 O O . TYR A 1 448 ? -7.499 15.455 -5.337 1.00 36.38 448 TYR A O 1
ATOM 3597 N N . TRP A 1 449 ? -8.858 14.958 -3.622 1.00 36.41 449 TRP A N 1
ATOM 3598 C CA . TRP A 1 449 ? -8.435 16.058 -2.753 1.00 36.41 449 TRP A CA 1
ATOM 3599 C C . TRP A 1 449 ? -7.165 15.760 -1.945 1.00 36.41 449 TRP A C 1
ATOM 3601 O O . TRP A 1 449 ? -6.646 16.664 -1.299 1.00 36.41 449 TRP A O 1
ATOM 3611 N N . ILE A 1 450 ? -6.604 14.553 -2.084 1.00 40.38 450 ILE A N 1
ATOM 3612 C CA . ILE A 1 450 ? -5.258 14.191 -1.614 1.00 40.38 450 ILE A CA 1
ATOM 3613 C C . ILE A 1 450 ? -4.181 14.959 -2.409 1.00 40.38 450 ILE A C 1
ATOM 3615 O O . ILE A 1 450 ? -3.017 14.941 -2.034 1.00 40.38 450 ILE A O 1
ATOM 3619 N N . THR A 1 451 ? -4.500 15.643 -3.523 1.00 36.88 451 THR A N 1
ATOM 3620 C CA . THR A 1 451 ? -3.452 16.318 -4.326 1.00 36.88 451 THR A CA 1
ATOM 3621 C C . THR A 1 451 ? -3.914 17.506 -5.190 1.00 36.88 451 THR A C 1
ATOM 3623 O O . THR A 1 451 ? -3.297 17.821 -6.212 1.00 36.88 451 THR A O 1
ATOM 3626 N N . VAL A 1 452 ? -4.975 18.234 -4.808 1.00 32.16 452 VAL A N 1
ATOM 3627 C CA . VAL A 1 452 ? -5.372 19.460 -5.541 1.00 32.16 452 VAL A CA 1
ATOM 3628 C C . VAL A 1 452 ? -4.450 20.636 -5.193 1.00 32.16 452 VAL A C 1
ATOM 3630 O O . VAL A 1 452 ? -4.800 21.468 -4.366 1.00 32.16 452 VAL A O 1
ATOM 3633 N N . ILE A 1 453 ? -3.283 20.685 -5.848 1.00 33.19 453 ILE A N 1
ATOM 3634 C CA . ILE A 1 453 ? -2.774 21.769 -6.726 1.00 33.19 453 ILE A CA 1
ATOM 3635 C C . ILE A 1 453 ? -1.500 21.233 -7.429 1.00 33.19 453 ILE A C 1
ATOM 3637 O O . ILE A 1 453 ? -0.387 21.689 -7.219 1.00 33.19 453 ILE A O 1
ATOM 3641 N N . ALA A 1 454 ? -1.665 20.238 -8.310 1.00 29.20 454 ALA A N 1
ATOM 3642 C CA . ALA A 1 454 ? -0.628 19.835 -9.281 1.00 29.20 454 ALA A CA 1
ATOM 3643 C C . ALA A 1 454 ? -0.925 20.333 -10.716 1.00 29.20 454 ALA A C 1
ATOM 3645 O O . ALA A 1 454 ? -0.132 20.148 -11.634 1.00 29.20 454 ALA A O 1
ATOM 3646 N N . LEU A 1 455 ? -2.078 20.985 -10.924 1.00 30.08 455 LEU A N 1
ATOM 3647 C CA . LEU A 1 455 ? -2.544 21.488 -12.223 1.00 30.08 455 LEU A CA 1
ATOM 3648 C C . LEU A 1 455 ? -2.682 23.016 -12.234 1.00 30.08 455 LEU A C 1
ATOM 3650 O O . LEU A 1 455 ? -3.716 23.567 -12.611 1.00 30.08 455 LEU A O 1
ATOM 3654 N N . SER A 1 456 ? -1.588 23.687 -11.878 1.00 25.98 456 SER A N 1
ATOM 3655 C CA . SER A 1 456 ? -1.343 25.100 -12.194 1.00 25.98 456 SER A CA 1
ATOM 3656 C C . SER A 1 456 ? -0.350 25.233 -13.356 1.00 25.98 456 SER A C 1
ATOM 3658 O O . SER A 1 456 ? 0.549 26.065 -13.317 1.00 25.98 456 SER A O 1
ATOM 3660 N N . ILE A 1 457 ? -0.507 24.414 -14.405 1.00 29.14 457 ILE A N 1
ATOM 3661 C CA . ILE A 1 457 ? 0.191 24.622 -15.682 1.00 29.14 457 ILE A CA 1
ATOM 3662 C C . ILE A 1 457 ? -0.592 25.687 -16.465 1.00 29.14 457 ILE A C 1
ATOM 3664 O O . ILE A 1 457 ? -1.713 25.406 -16.908 1.00 29.14 457 ILE A O 1
ATOM 3668 N N . PRO A 1 458 ? -0.056 26.904 -16.673 1.00 26.00 458 PRO A N 1
ATOM 3669 C CA . PRO A 1 458 ? -0.703 27.873 -17.539 1.00 26.00 458 PRO A CA 1
ATOM 3670 C C . PRO A 1 458 ? -0.616 27.384 -18.989 1.00 26.00 458 PRO A C 1
ATOM 3672 O O . PRO A 1 458 ? 0.462 27.308 -19.565 1.00 26.00 458 PRO A O 1
ATOM 3675 N N . TYR A 1 459 ? -1.773 27.101 -19.593 1.00 29.30 459 TYR A N 1
ATOM 3676 C CA . TYR A 1 459 ? -1.926 26.845 -21.031 1.00 29.30 459 TYR A CA 1
ATOM 3677 C C . TYR A 1 459 ? -1.076 25.698 -21.624 1.00 29.30 459 TYR A C 1
ATOM 3679 O O . TYR A 1 459 ? -0.061 25.933 -22.274 1.00 29.30 459 TYR A O 1
ATOM 3687 N N . GLN A 1 460 ? -1.629 24.481 -21.648 1.00 26.20 460 GLN A N 1
ATOM 3688 C CA . GLN A 1 460 ? -1.615 23.694 -22.891 1.00 26.20 460 GLN A CA 1
ATOM 3689 C C . GLN A 1 460 ? -2.992 23.090 -23.185 1.00 26.20 460 GLN A C 1
ATOM 3691 O O . GLN A 1 460 ? -3.689 22.590 -22.305 1.00 26.20 460 GLN A O 1
ATOM 3696 N N . ARG A 1 461 ? -3.409 23.190 -24.453 1.00 27.64 461 ARG A N 1
ATOM 3697 C CA . ARG A 1 461 ? -4.668 22.619 -24.947 1.00 27.64 461 ARG A CA 1
ATOM 3698 C C . ARG A 1 461 ? -4.520 21.102 -25.023 1.00 27.64 461 ARG A C 1
ATOM 3700 O O . ARG A 1 461 ? -3.560 20.626 -25.620 1.00 27.64 461 ARG A O 1
ATOM 3707 N N . GLY A 1 462 ? -5.492 20.362 -24.491 1.00 26.47 462 GLY A N 1
ATOM 3708 C CA . GLY A 1 462 ? -5.496 18.902 -24.566 1.00 26.47 462 GLY A CA 1
ATOM 3709 C C . GLY A 1 462 ? -5.408 18.406 -26.012 1.00 26.47 462 GLY A C 1
ATOM 3710 O O . GLY A 1 462 ? -6.279 18.707 -26.834 1.00 26.47 462 GLY A O 1
ATOM 3711 N N . LEU A 1 463 ? -4.364 17.632 -26.317 1.00 26.22 463 LEU A N 1
ATOM 3712 C CA . LEU A 1 463 ? -4.262 16.904 -27.575 1.00 26.22 463 LEU A CA 1
ATOM 3713 C C . LEU A 1 463 ? -5.160 15.666 -27.519 1.00 26.22 463 LEU A C 1
ATOM 3715 O O . LEU A 1 463 ? -4.780 14.615 -27.010 1.00 26.22 463 LEU A O 1
ATOM 3719 N N . PHE A 1 464 ? -6.350 15.784 -28.105 1.00 26.67 464 PHE A N 1
ATOM 3720 C CA . PHE A 1 464 ? -7.094 14.613 -28.557 1.00 26.67 464 PHE A CA 1
ATOM 3721 C C . PHE A 1 464 ? -6.257 13.840 -29.585 1.00 26.67 464 PHE A C 1
ATOM 3723 O O . PHE A 1 464 ? -5.773 14.427 -30.558 1.00 26.67 464 PHE A O 1
ATOM 3730 N N . PHE A 1 465 ? -6.156 12.519 -29.417 1.00 28.20 465 PHE A N 1
ATOM 3731 C CA . PHE A 1 465 ? -5.629 11.621 -30.443 1.00 28.20 465 PHE A CA 1
ATOM 3732 C C . PHE A 1 465 ? -6.455 11.758 -31.728 1.00 28.20 465 PHE A C 1
ATOM 3734 O O . PHE A 1 465 ? -7.560 11.228 -31.849 1.00 28.20 465 PHE A O 1
ATOM 3741 N N . ARG A 1 466 ? -5.908 12.464 -32.719 1.00 24.56 466 ARG A N 1
ATOM 3742 C CA . ARG A 1 466 ? -6.490 12.546 -34.057 1.00 24.56 466 ARG A CA 1
ATOM 3743 C C . ARG A 1 466 ? -5.773 11.544 -34.952 1.00 24.56 466 ARG A C 1
ATOM 3745 O O . ARG A 1 466 ? -4.648 11.806 -35.373 1.00 24.56 466 ARG A O 1
ATOM 3752 N N . ARG A 1 467 ? -6.437 10.421 -35.265 1.00 28.64 467 ARG A N 1
ATOM 3753 C CA . ARG A 1 467 ? -6.020 9.511 -36.348 1.00 28.64 467 ARG A CA 1
ATOM 3754 C C . ARG A 1 467 ? -5.662 10.347 -37.582 1.00 28.64 467 ARG A C 1
ATOM 3756 O O . ARG A 1 467 ? -6.530 11.034 -38.121 1.00 28.64 467 ARG A O 1
ATOM 3763 N N . ARG A 1 468 ? -4.413 10.266 -38.045 1.00 28.48 468 ARG A N 1
ATOM 3764 C CA . ARG A 1 468 ? -4.066 10.609 -39.426 1.00 28.48 468 ARG A CA 1
ATOM 3765 C C . ARG A 1 468 ? -4.088 9.316 -40.225 1.00 28.48 468 ARG A C 1
ATOM 3767 O O . ARG A 1 468 ? -3.182 8.506 -40.099 1.00 28.48 468 ARG A O 1
ATOM 3774 N N . GLY A 1 469 ? -5.157 9.128 -40.990 1.00 32.66 469 GLY A N 1
ATOM 3775 C CA . GLY A 1 469 ? -5.142 8.229 -42.134 1.00 32.66 469 GLY A CA 1
ATOM 3776 C C . GLY A 1 469 ? -4.866 9.053 -43.385 1.00 32.66 469 GLY A C 1
ATOM 3777 O O . GLY A 1 469 ? -5.619 9.992 -43.653 1.00 32.66 469 GLY A O 1
ATOM 3778 N N . ALA A 1 470 ? -3.782 8.717 -44.077 1.00 34.62 470 ALA A N 1
ATOM 3779 C CA . ALA A 1 470 ? -3.493 8.950 -45.491 1.00 34.62 470 ALA A CA 1
ATOM 3780 C C . ALA A 1 470 ? -2.208 8.167 -45.797 1.00 34.62 470 ALA A C 1
ATOM 3782 O O . ALA A 1 470 ? -1.191 8.498 -45.148 1.00 34.62 470 ALA A O 1
#